Protein AF-A0A2R6BPE7-F1 (afdb_monomer_lite)

Radius of gyration: 32.0 Å; chains: 1; bounding box: 82×46×93 Å

Structure (mmCIF, N/CA/C/O backbone):
data_AF-A0A2R6BPE7-F1
#
_entry.id   AF-A0A2R6BPE7-F1
#
loop_
_atom_site.group_PDB
_atom_site.id
_atom_site.type_symbol
_atom_site.label_atom_id
_atom_site.label_alt_id
_atom_site.label_comp_id
_atom_site.label_asym_id
_atom_site.label_entity_id
_atom_site.label_seq_id
_atom_site.pdbx_PDB_ins_code
_atom_site.Cartn_x
_atom_site.Cartn_y
_atom_site.Cartn_z
_atom_site.occupancy
_atom_site.B_iso_or_equiv
_atom_site.auth_seq_id
_atom_site.auth_comp_id
_atom_site.auth_asym_id
_atom_site.auth_atom_id
_atom_site.pdbx_PDB_model_num
ATOM 1 N N . MET A 1 1 ? -7.832 2.553 -13.743 1.00 61.56 1 MET A N 1
ATOM 2 C CA . MET A 1 1 ? -8.969 3.077 -12.939 1.00 61.56 1 MET A CA 1
ATOM 3 C C . MET A 1 1 ? -10.249 2.248 -13.080 1.00 61.56 1 MET A C 1
ATOM 5 O O . MET A 1 1 ? -10.685 1.690 -12.086 1.00 61.56 1 MET A O 1
ATOM 9 N N . VAL A 1 2 ? -10.836 2.116 -14.278 1.00 68.69 2 VAL A N 1
ATOM 10 C CA . VAL A 1 2 ? -12.121 1.403 -14.487 1.00 68.69 2 VAL A CA 1
ATOM 11 C C . VAL A 1 2 ? -12.059 -0.072 -14.064 1.00 68.69 2 VAL A C 1
ATOM 13 O O . VAL A 1 2 ? -12.948 -0.562 -13.373 1.00 68.69 2 VAL A O 1
ATOM 16 N N . PHE A 1 3 ? -10.965 -0.755 -14.403 1.00 64.94 3 PHE A N 1
ATOM 17 C CA . PHE A 1 3 ? -10.796 -2.178 -14.112 1.00 64.94 3 PHE A CA 1
ATOM 18 C C . PHE A 1 3 ? -10.624 -2.515 -12.631 1.00 64.94 3 PHE A C 1
ATOM 20 O O . PHE A 1 3 ? -10.993 -3.614 -12.251 1.00 64.94 3 PHE A O 1
ATOM 27 N N . GLY A 1 4 ? -10.170 -1.584 -11.782 1.00 59.66 4 GLY A N 1
ATOM 28 C CA . GLY A 1 4 ? -10.132 -1.808 -10.329 1.00 59.66 4 GLY A CA 1
ATOM 29 C C . GLY A 1 4 ? -11.537 -2.035 -9.763 1.00 59.66 4 GLY A C 1
ATOM 30 O O . GLY A 1 4 ? -11.799 -3.060 -9.146 1.00 59.66 4 GLY A O 1
ATOM 31 N N . ASN A 1 5 ? -12.478 -1.150 -10.108 1.00 62.88 5 ASN A N 1
ATOM 32 C CA . ASN A 1 5 ? -13.882 -1.280 -9.700 1.00 62.88 5 ASN A CA 1
ATOM 33 C C . ASN A 1 5 ? -14.587 -2.485 -10.345 1.00 62.88 5 ASN A C 1
ATOM 35 O O . ASN A 1 5 ? -15.503 -3.054 -9.757 1.00 62.88 5 ASN A O 1
ATOM 39 N N . ILE A 1 6 ? -14.210 -2.847 -11.576 1.00 66.19 6 ILE A N 1
ATOM 40 C CA . ILE A 1 6 ? -14.776 -4.015 -12.265 1.00 66.19 6 ILE A CA 1
ATOM 41 C C . ILE A 1 6 ? -14.244 -5.319 -11.655 1.00 66.19 6 ILE A C 1
ATOM 43 O O . ILE A 1 6 ? -15.022 -6.261 -11.508 1.00 66.19 6 ILE A O 1
ATOM 47 N N . ALA A 1 7 ? -12.968 -5.369 -11.256 1.00 61.06 7 ALA A N 1
ATOM 48 C CA . ALA A 1 7 ? -12.354 -6.526 -10.602 1.00 61.06 7 ALA A CA 1
ATOM 49 C C . ALA A 1 7 ? -13.106 -6.907 -9.326 1.00 61.06 7 ALA A C 1
ATOM 51 O O . ALA A 1 7 ? -13.371 -8.083 -9.086 1.00 61.06 7 ALA A O 1
ATOM 52 N N . ASP A 1 8 ? -13.504 -5.897 -8.552 1.00 58.66 8 ASP A N 1
ATOM 53 C CA . ASP A 1 8 ? -14.232 -6.094 -7.302 1.00 58.66 8 ASP A CA 1
ATOM 54 C C . ASP A 1 8 ? -15.684 -6.576 -7.531 1.00 58.66 8 ASP A C 1
ATOM 56 O O . ASP A 1 8 ? -16.258 -7.202 -6.646 1.00 58.66 8 ASP A O 1
ATOM 60 N N . LYS A 1 9 ? -16.275 -6.360 -8.721 1.00 63.47 9 LYS A N 1
ATOM 61 C CA . LYS A 1 9 ? -17.644 -6.813 -9.062 1.00 63.47 9 LYS A CA 1
ATOM 62 C C . LYS A 1 9 ? -17.701 -8.156 -9.795 1.00 63.47 9 LYS A C 1
ATOM 64 O O . LYS A 1 9 ? -18.587 -8.963 -9.529 1.00 63.47 9 LYS A O 1
ATOM 69 N N . LEU A 1 10 ? -16.806 -8.383 -10.759 1.00 66.62 10 LEU A N 1
ATOM 70 C CA . LEU A 1 10 ? -16.794 -9.601 -11.582 1.00 66.62 10 LEU A CA 1
ATOM 71 C C . LEU A 1 10 ? -16.072 -10.769 -10.897 1.00 66.62 10 LEU A C 1
ATOM 73 O O . LEU A 1 10 ? -16.385 -11.927 -11.182 1.00 66.62 10 LEU A O 1
ATOM 77 N N . GLY A 1 11 ? -15.157 -10.474 -9.972 1.00 67.75 11 GLY A N 1
ATOM 78 C CA . GLY A 1 11 ? -14.177 -11.424 -9.454 1.00 67.75 11 GLY A CA 1
ATOM 79 C C . GLY A 1 11 ? -12.809 -11.157 -10.068 1.00 67.75 11 GLY A C 1
ATOM 80 O O . GLY A 1 11 ? -12.682 -10.896 -11.270 1.00 67.75 11 GLY A O 1
ATOM 81 N N . ARG A 1 12 ? -11.774 -11.192 -9.229 1.00 70.38 12 ARG A N 1
ATOM 82 C CA . ARG A 1 12 ? -10.406 -10.845 -9.609 1.00 70.38 12 ARG A CA 1
ATOM 83 C C . ARG A 1 12 ? -9.797 -11.902 -10.509 1.00 70.38 12 ARG A C 1
ATOM 85 O O . ARG A 1 12 ? -9.236 -11.520 -11.524 1.00 70.38 12 ARG A O 1
ATOM 92 N N . LYS A 1 13 ? -9.966 -13.197 -10.220 1.00 79.75 13 LYS A N 1
ATOM 93 C CA . LYS A 1 13 ? -9.530 -14.285 -11.114 1.00 79.75 13 LYS A CA 1
ATOM 94 C C . LYS A 1 13 ? -10.213 -14.162 -12.471 1.00 79.75 13 LYS A C 1
ATOM 96 O O . LYS A 1 13 ? -9.554 -14.277 -13.499 1.00 79.75 13 LYS A O 1
ATOM 101 N N . THR A 1 14 ? -11.522 -13.914 -12.479 1.00 78.69 14 THR A N 1
ATOM 102 C CA . THR A 1 14 ? -12.276 -13.767 -13.732 1.00 78.69 14 THR A CA 1
ATOM 103 C C . THR A 1 14 ? -11.718 -12.622 -14.572 1.00 78.69 14 THR A C 1
ATOM 105 O O . THR A 1 14 ? -11.431 -12.808 -15.753 1.00 78.69 14 THR A O 1
ATOM 108 N N . LEU A 1 15 ? -11.488 -11.456 -13.964 1.00 80.88 15 LEU A N 1
ATOM 109 C CA . LEU A 1 15 ? -10.885 -10.333 -14.673 1.00 80.88 15 LEU A CA 1
ATOM 110 C C . LEU A 1 15 ? -9.445 -10.630 -15.128 1.00 80.88 15 LEU A C 1
ATOM 112 O O . LEU A 1 15 ? -9.099 -10.277 -16.248 1.00 80.88 15 LEU A O 1
ATOM 116 N N . PHE A 1 16 ? -8.667 -11.334 -14.305 1.00 80.31 16 PHE A N 1
ATOM 117 C CA . PHE A 1 16 ? -7.285 -11.754 -14.573 1.00 80.31 16 PHE A CA 1
ATOM 118 C C . PHE A 1 16 ? -7.151 -12.826 -15.668 1.00 80.31 16 PHE A C 1
ATOM 120 O O . PHE A 1 16 ? -6.057 -13.127 -16.142 1.00 80.31 16 PHE A O 1
ATOM 127 N N . ILE A 1 17 ? -8.252 -13.478 -16.042 1.00 85.94 17 ILE A N 1
ATOM 128 C CA . ILE A 1 17 ? -8.325 -14.364 -17.210 1.00 85.94 17 ILE A CA 1
ATOM 129 C C . ILE A 1 17 ? -8.762 -13.552 -18.429 1.00 85.94 17 ILE A C 1
ATOM 131 O O . ILE A 1 17 ? -8.185 -13.689 -19.508 1.00 85.94 17 ILE A O 1
ATOM 135 N N . LEU A 1 18 ? -9.783 -12.706 -18.264 1.00 86.62 18 LEU A N 1
ATOM 136 C CA . LEU A 1 18 ? -10.346 -11.909 -19.351 1.00 86.62 18 LEU A CA 1
ATOM 137 C C . LEU A 1 18 ? -9.347 -10.893 -19.911 1.00 86.62 18 LEU A C 1
ATOM 139 O O . LEU A 1 18 ? -9.290 -10.740 -21.128 1.00 86.62 18 LEU A O 1
ATOM 143 N N . ASP A 1 19 ? -8.554 -10.230 -19.068 1.00 87.94 19 ASP A N 1
ATOM 144 C CA . ASP A 1 19 ? -7.530 -9.276 -19.509 1.00 87.94 19 ASP A CA 1
ATOM 145 C C . ASP A 1 19 ? -6.452 -9.938 -20.384 1.00 87.94 19 ASP A C 1
ATOM 147 O O . ASP A 1 19 ? -6.052 -9.383 -21.409 1.00 87.94 19 ASP A O 1
ATOM 151 N N . LEU A 1 20 ? -6.047 -11.162 -20.050 1.00 88.38 20 LEU A N 1
ATOM 152 C CA . LEU A 1 20 ? -5.031 -11.916 -20.767 1.00 88.38 20 LEU A CA 1
ATOM 153 C C . LEU A 1 20 ? -5.579 -12.522 -22.062 1.00 88.38 20 LEU A C 1
ATOM 155 O O . LEU A 1 20 ? -4.890 -12.524 -23.080 1.00 88.38 20 LEU A O 1
ATOM 159 N N . VAL A 1 21 ? -6.836 -12.977 -22.067 1.00 91.00 21 VAL A N 1
ATOM 160 C CA . VAL A 1 21 ? -7.532 -13.357 -23.308 1.00 91.00 21 VAL A CA 1
ATOM 161 C C . VAL A 1 21 ? -7.644 -12.148 -24.236 1.00 91.00 21 VAL A C 1
ATOM 163 O O . VAL A 1 21 ? -7.338 -12.251 -25.424 1.00 91.00 21 VAL A O 1
ATOM 166 N N . PHE A 1 22 ? -8.018 -10.989 -23.695 1.00 91.62 22 PHE A N 1
ATOM 167 C CA . PHE A 1 22 ? -8.085 -9.733 -24.435 1.00 91.62 22 PHE A CA 1
ATOM 168 C C . PHE A 1 22 ? -6.713 -9.365 -25.021 1.00 91.62 22 PHE A C 1
ATOM 170 O O . PHE A 1 22 ? -6.612 -9.062 -26.210 1.00 91.62 22 PHE A O 1
ATOM 177 N N . PHE A 1 23 ? -5.640 -9.492 -24.235 1.00 90.75 23 PHE A N 1
ATOM 178 C CA . PHE A 1 23 ? -4.265 -9.324 -24.707 1.00 90.75 23 PHE A CA 1
ATOM 179 C C . PHE A 1 23 ? -3.936 -10.259 -25.880 1.00 90.75 23 PHE A C 1
ATOM 181 O O . PHE A 1 23 ? -3.464 -9.786 -26.912 1.00 90.75 23 PHE A O 1
ATOM 188 N N . VAL A 1 24 ? -4.220 -11.562 -25.766 1.00 92.56 24 VAL A N 1
ATOM 189 C CA . VAL A 1 24 ? -3.936 -12.553 -26.821 1.00 92.56 24 VAL A CA 1
ATOM 190 C C . VAL A 1 24 ? -4.670 -12.217 -28.121 1.00 92.56 24 VAL A C 1
ATOM 192 O O . VAL A 1 24 ? -4.062 -12.235 -29.193 1.00 92.56 24 VAL A O 1
ATOM 195 N N . VAL A 1 25 ? -5.956 -11.865 -28.034 1.00 94.81 25 VAL A N 1
ATOM 196 C CA . VAL A 1 25 ? -6.778 -11.518 -29.203 1.00 94.81 25 VAL A CA 1
ATOM 197 C C . VAL A 1 25 ? -6.220 -10.291 -29.923 1.00 94.81 25 VAL A C 1
ATOM 199 O O . VAL A 1 25 ? -6.024 -10.331 -31.139 1.00 94.81 25 VAL A O 1
ATOM 202 N N . PHE A 1 26 ? -5.912 -9.212 -29.199 1.00 95.38 26 PHE A N 1
ATOM 203 C CA . PHE A 1 26 ? -5.415 -7.986 -29.830 1.00 95.38 26 PHE A CA 1
ATOM 204 C C . PHE A 1 26 ? -3.935 -8.050 -30.219 1.00 95.38 26 PHE A C 1
ATOM 206 O O . PHE A 1 26 ? -3.526 -7.348 -31.148 1.00 95.38 26 PHE A O 1
ATOM 213 N N . ALA A 1 27 ? -3.140 -8.927 -29.599 1.00 92.69 27 ALA A N 1
ATOM 214 C CA . ALA A 1 27 ? -1.785 -9.238 -30.053 1.00 92.69 27 ALA A CA 1
ATOM 215 C C . ALA A 1 27 ? -1.826 -9.963 -31.404 1.00 92.69 27 ALA A C 1
ATOM 217 O O . ALA A 1 27 ? -1.124 -9.566 -32.337 1.00 92.69 27 ALA A O 1
ATOM 218 N N . ALA A 1 28 ? -2.720 -10.951 -31.546 1.00 94.62 28 ALA A N 1
ATOM 219 C CA . ALA A 1 28 ? -2.964 -11.624 -32.818 1.00 94.62 28 ALA A CA 1
ATOM 220 C C . ALA A 1 28 ? -3.475 -10.635 -33.874 1.00 94.62 28 ALA A C 1
ATOM 222 O O . ALA A 1 28 ? -2.890 -10.535 -34.949 1.00 94.62 28 ALA A O 1
ATOM 223 N N . ALA A 1 29 ? -4.498 -9.837 -33.553 1.00 95.19 29 ALA A N 1
ATOM 224 C CA . ALA A 1 29 ? -5.037 -8.834 -34.472 1.00 95.19 29 ALA A CA 1
ATOM 225 C C . ALA A 1 29 ? -3.960 -7.832 -34.932 1.00 95.19 29 ALA A C 1
ATOM 227 O O . ALA A 1 29 ? -3.861 -7.532 -36.121 1.00 95.19 29 ALA A O 1
ATOM 228 N N . SER A 1 30 ? -3.085 -7.388 -34.021 1.00 94.69 30 SER A N 1
ATOM 229 C CA . SER A 1 30 ? -1.952 -6.509 -34.348 1.00 94.69 30 SER A CA 1
ATOM 230 C C . SER A 1 30 ? -0.994 -7.136 -35.364 1.00 94.69 30 SER A C 1
ATOM 232 O O . SER A 1 30 ? -0.490 -6.434 -36.238 1.00 94.69 30 SER A O 1
ATOM 234 N N . ALA A 1 31 ? -0.754 -8.448 -35.282 1.00 93.81 31 ALA A N 1
ATOM 235 C CA . ALA A 1 31 ? 0.090 -9.161 -36.237 1.00 93.81 31 ALA A CA 1
ATOM 236 C C . ALA A 1 31 ? -0.548 -9.268 -37.634 1.00 93.81 31 ALA A C 1
ATOM 238 O O . ALA A 1 31 ? 0.183 -9.378 -38.616 1.00 93.81 31 ALA A O 1
ATOM 239 N N . PHE A 1 32 ? -1.879 -9.192 -37.753 1.00 94.50 32 PHE A N 1
ATOM 240 C CA . PHE A 1 32 ? -2.613 -9.272 -39.027 1.00 94.50 32 PHE A CA 1
ATOM 241 C C . PHE A 1 32 ? -3.067 -7.918 -39.595 1.00 94.50 32 PHE A C 1
ATOM 243 O O . PHE A 1 32 ? -3.618 -7.885 -40.696 1.00 94.50 32 PHE A O 1
ATOM 250 N N . ALA A 1 33 ? -2.771 -6.807 -38.911 1.00 95.69 33 ALA A N 1
ATOM 251 C CA . ALA A 1 33 ? -3.124 -5.458 -39.356 1.00 95.69 33 ALA A CA 1
ATOM 252 C C . ALA A 1 33 ? -2.636 -5.169 -40.789 1.00 95.69 33 ALA A C 1
ATOM 254 O O . ALA A 1 33 ? -1.487 -5.466 -41.136 1.00 95.69 33 ALA A O 1
ATOM 255 N N . GLN A 1 34 ? -3.505 -4.603 -41.625 1.00 94.06 34 GLN A N 1
ATOM 256 C CA . GLN A 1 34 ? -3.223 -4.310 -43.037 1.00 94.06 34 GLN A CA 1
ATOM 257 C C . GLN A 1 34 ? -2.776 -2.864 -43.258 1.00 94.06 34 GLN A C 1
ATOM 259 O O . GLN A 1 34 ? -2.108 -2.558 -44.242 1.00 94.06 34 GLN A O 1
ATOM 264 N N . ASN A 1 35 ? -3.118 -1.971 -42.333 1.00 94.56 35 ASN A N 1
ATOM 265 C CA . ASN A 1 35 ? -2.767 -0.560 -42.393 1.00 94.56 35 ASN A CA 1
ATOM 266 C C . ASN A 1 35 ? -2.397 -0.019 -41.004 1.00 94.56 35 ASN A C 1
ATOM 268 O O . ASN A 1 35 ? -2.600 -0.662 -39.972 1.00 94.56 35 ASN A O 1
ATOM 272 N N . PHE A 1 36 ? -1.825 1.185 -40.991 1.00 93.81 36 PHE A N 1
ATOM 273 C CA . PHE A 1 36 ? -1.390 1.848 -39.764 1.00 93.81 36 PHE A CA 1
ATOM 274 C C . PHE A 1 36 ? -2.542 2.095 -38.782 1.00 93.81 36 PHE A C 1
ATOM 276 O O . PHE A 1 36 ? -2.353 1.930 -37.580 1.00 93.81 36 PHE A O 1
ATOM 283 N N . LEU A 1 37 ? -3.730 2.464 -39.274 1.00 95.69 37 LEU A N 1
ATOM 284 C CA . LEU A 1 37 ? -4.869 2.788 -38.415 1.00 95.69 37 LEU A CA 1
ATOM 285 C C . LEU A 1 37 ? -5.384 1.549 -37.671 1.00 95.69 37 LEU A C 1
ATOM 287 O O . LEU A 1 37 ? -5.608 1.615 -36.466 1.00 95.69 37 LEU A O 1
ATOM 291 N N . GLU A 1 38 ? -5.506 0.412 -38.357 1.00 95.88 38 GLU A N 1
ATOM 292 C CA . GLU A 1 38 ? -5.819 -0.877 -37.732 1.00 95.88 38 GLU A CA 1
ATOM 293 C C . GLU A 1 38 ? -4.785 -1.246 -36.671 1.00 95.88 38 GLU A C 1
ATOM 295 O O . GLU A 1 38 ? -5.150 -1.572 -35.543 1.00 95.88 38 GLU A O 1
ATOM 300 N N . LEU A 1 39 ? -3.492 -1.138 -37.002 1.00 95.06 39 LEU A N 1
ATOM 301 C CA . LEU A 1 39 ? -2.423 -1.424 -36.049 1.00 95.06 39 LEU A CA 1
ATOM 302 C C . LEU A 1 39 ? -2.521 -0.510 -34.821 1.00 95.06 39 LEU A C 1
ATOM 304 O O . LEU A 1 39 ? -2.397 -0.986 -33.695 1.00 95.06 39 LEU A O 1
ATOM 308 N N . LEU A 1 40 ? -2.783 0.782 -35.019 1.00 95.50 40 LEU A N 1
ATOM 309 C CA . LEU A 1 40 ? -2.952 1.751 -33.941 1.00 95.50 40 LEU A CA 1
ATOM 310 C C . LEU A 1 40 ? -4.136 1.387 -33.037 1.00 95.50 40 LEU A C 1
ATOM 312 O O . LEU A 1 40 ? -3.982 1.367 -31.817 1.00 95.50 40 LEU A O 1
ATOM 316 N N . ILE A 1 41 ? -5.292 1.058 -33.621 1.00 96.56 41 ILE A N 1
ATOM 317 C CA . ILE A 1 41 ? -6.490 0.651 -32.876 1.00 96.56 41 ILE A CA 1
ATOM 318 C C . ILE A 1 41 ? -6.213 -0.629 -32.082 1.00 96.56 41 ILE A C 1
ATOM 320 O O . ILE A 1 41 ? -6.490 -0.679 -30.885 1.00 96.56 41 ILE A O 1
ATOM 324 N N . PHE A 1 42 ? -5.619 -1.652 -32.702 1.00 96.19 42 PHE A N 1
ATOM 325 C CA . PHE A 1 42 ? -5.318 -2.907 -32.012 1.00 96.19 42 PHE A CA 1
ATOM 326 C C . PHE A 1 42 ? -4.281 -2.729 -30.903 1.00 96.19 42 PHE A C 1
ATOM 328 O O . PHE A 1 42 ? -4.436 -3.323 -29.838 1.00 96.19 42 PHE A O 1
ATOM 335 N N . ARG A 1 43 ? -3.270 -1.871 -31.088 1.00 93.69 43 ARG A N 1
ATOM 336 C CA . ARG A 1 43 ? -2.297 -1.537 -30.034 1.00 93.69 43 ARG A CA 1
ATOM 337 C C . ARG A 1 43 ? -2.915 -0.735 -28.900 1.00 93.69 43 ARG A C 1
ATOM 339 O O . ARG A 1 43 ? -2.572 -0.979 -27.746 1.00 93.69 43 ARG A O 1
ATOM 346 N N . PHE A 1 44 ? -3.830 0.180 -29.209 1.00 93.44 44 PHE A N 1
ATOM 347 C CA . PHE A 1 44 ? -4.586 0.910 -28.199 1.00 93.44 44 PHE A CA 1
ATOM 348 C C . PHE A 1 44 ? -5.419 -0.052 -27.347 1.00 93.44 44 PHE A C 1
ATOM 350 O O . PHE A 1 44 ? -5.314 -0.030 -26.123 1.00 93.44 44 PHE A O 1
ATOM 357 N N . LEU A 1 45 ? -6.169 -0.955 -27.987 1.00 93.75 45 LEU A N 1
ATOM 358 C CA . LEU A 1 45 ? -6.953 -1.979 -27.297 1.00 93.75 45 LEU A CA 1
ATOM 359 C C . LEU A 1 45 ? -6.044 -2.910 -26.481 1.00 93.75 45 LEU A C 1
ATOM 361 O O . LEU A 1 45 ? -6.253 -3.063 -25.285 1.00 93.75 45 LEU A O 1
ATOM 365 N N . LEU A 1 46 ? -4.962 -3.436 -27.053 1.00 91.81 46 LEU A N 1
ATOM 366 C CA . LEU A 1 46 ? -3.981 -4.237 -26.312 1.00 91.81 46 LEU A CA 1
ATOM 367 C C . LEU A 1 46 ? -3.440 -3.497 -25.072 1.00 91.81 46 LEU A C 1
ATOM 369 O O . LEU A 1 46 ? -3.313 -4.095 -24.003 1.00 91.81 46 LEU A O 1
ATOM 373 N N . GLY A 1 47 ? -3.184 -2.190 -25.185 1.00 89.75 47 GLY A N 1
ATOM 374 C CA . GLY A 1 47 ? -2.761 -1.336 -24.073 1.00 89.75 47 GLY A CA 1
ATOM 375 C C . GLY A 1 47 ? -3.784 -1.248 -22.935 1.00 89.75 47 GLY A C 1
ATOM 376 O O . GLY A 1 47 ? -3.388 -1.209 -21.770 1.00 89.75 47 GLY A O 1
ATOM 377 N N . ILE A 1 48 ? -5.086 -1.289 -23.242 1.00 88.75 48 ILE A N 1
ATOM 378 C CA . ILE A 1 48 ? -6.153 -1.380 -22.231 1.00 88.75 48 ILE A CA 1
ATOM 379 C C . ILE A 1 48 ? -6.021 -2.684 -21.431 1.00 88.75 48 ILE A C 1
ATOM 381 O O . ILE A 1 48 ? -6.129 -2.651 -20.206 1.00 88.75 48 ILE A O 1
ATOM 385 N N . GLY A 1 49 ? -5.739 -3.805 -22.106 1.00 86.06 49 GLY A N 1
ATOM 386 C CA . GLY A 1 49 ? -5.516 -5.104 -21.463 1.00 86.06 49 GLY A CA 1
ATOM 387 C C . GLY A 1 49 ? -4.314 -5.085 -20.517 1.00 86.06 49 GLY A C 1
ATOM 388 O O . GLY A 1 49 ? -4.449 -5.415 -19.342 1.00 86.06 49 GLY A O 1
ATOM 389 N N . ILE A 1 50 ? -3.164 -4.589 -20.990 1.00 86.06 50 ILE A N 1
ATOM 390 C CA . ILE A 1 50 ? -1.964 -4.431 -20.149 1.00 86.06 50 ILE A CA 1
ATOM 391 C C . ILE A 1 50 ? -2.261 -3.528 -18.942 1.00 86.06 50 ILE A C 1
ATOM 393 O O . ILE A 1 50 ? -1.885 -3.851 -17.820 1.00 86.06 50 ILE A O 1
ATOM 397 N N . GLY A 1 51 ? -2.956 -2.405 -19.145 1.00 83.88 51 GLY A N 1
ATOM 398 C CA . GLY A 1 51 ? -3.295 -1.469 -18.071 1.00 83.88 51 GLY A CA 1
ATOM 399 C C . GLY A 1 51 ? -4.228 -2.045 -16.998 1.00 83.88 51 GLY A C 1
ATOM 400 O O . GLY A 1 51 ? -4.211 -1.563 -15.863 1.00 83.88 51 GLY A O 1
ATOM 401 N N . ALA A 1 52 ? -5.029 -3.061 -17.333 1.00 82.81 52 ALA A N 1
ATOM 402 C CA . ALA A 1 52 ? -5.873 -3.781 -16.381 1.00 82.81 52 ALA A CA 1
ATOM 403 C C . ALA A 1 52 ? -5.069 -4.761 -15.509 1.00 82.81 52 ALA A C 1
ATOM 405 O O . ALA A 1 52 ? -5.357 -4.881 -14.319 1.00 82.81 52 ALA A O 1
ATOM 406 N N . ASP A 1 53 ? -4.027 -5.385 -16.066 1.00 83.50 53 ASP A N 1
ATOM 407 C CA . ASP A 1 53 ? -3.237 -6.423 -15.391 1.00 83.50 53 ASP A CA 1
ATOM 408 C C . ASP A 1 53 ? -2.386 -5.853 -14.235 1.00 83.50 53 ASP A C 1
ATOM 410 O O . ASP A 1 53 ? -2.220 -6.516 -13.212 1.00 83.50 53 ASP A O 1
ATOM 414 N N . TYR A 1 54 ? -1.928 -4.591 -14.312 1.00 80.69 54 TYR A N 1
ATOM 415 C CA . TYR A 1 54 ? -1.151 -3.927 -13.242 1.00 80.69 54 TYR A CA 1
ATOM 416 C C . TYR A 1 54 ? -1.841 -3.965 -11.860 1.00 80.69 54 TYR A C 1
ATOM 418 O O . TYR A 1 54 ? -1.285 -4.556 -10.931 1.00 80.69 54 TYR A O 1
ATOM 426 N N . PRO A 1 55 ? -3.036 -3.362 -11.666 1.00 76.31 55 PRO A N 1
ATOM 427 C CA . PRO A 1 55 ? -3.706 -3.367 -10.364 1.00 76.31 55 PRO A CA 1
ATOM 428 C C . PRO A 1 55 ? -4.193 -4.755 -9.937 1.00 76.31 55 PRO A C 1
ATOM 430 O O . PRO A 1 55 ? -4.283 -5.012 -8.735 1.00 76.31 55 PRO A O 1
ATOM 433 N N . VAL A 1 56 ? -4.509 -5.641 -10.887 1.00 78.31 56 VAL A N 1
ATOM 434 C CA . VAL A 1 56 ? -5.034 -6.982 -10.593 1.00 78.31 56 VAL A CA 1
ATOM 435 C C . VAL A 1 56 ? -3.914 -7.913 -10.128 1.00 78.31 56 VAL A C 1
ATOM 437 O O . VAL A 1 56 ? -4.020 -8.470 -9.036 1.00 78.31 56 VAL A O 1
ATOM 440 N N . SER A 1 57 ? -2.819 -8.024 -10.888 1.00 79.88 57 SER A N 1
ATOM 441 C CA . SER A 1 57 ? -1.658 -8.862 -10.542 1.00 79.88 57 SER A CA 1
ATOM 442 C C . SER A 1 57 ? -1.034 -8.456 -9.209 1.00 79.88 57 SER A C 1
ATOM 444 O O . SER A 1 57 ? -0.839 -9.296 -8.334 1.00 79.88 57 SER A O 1
ATOM 446 N N . SER A 1 58 ? -0.769 -7.161 -9.026 1.00 75.50 58 SER A N 1
ATOM 447 C CA . SER A 1 58 ? -0.136 -6.620 -7.822 1.00 75.50 58 SER A CA 1
ATOM 448 C C . SER A 1 58 ? -0.976 -6.860 -6.567 1.00 75.50 58 SER A C 1
ATOM 450 O O . SER A 1 58 ? -0.451 -7.279 -5.535 1.00 75.50 58 SER A O 1
ATOM 452 N N . SER A 1 59 ? -2.294 -6.650 -6.656 1.00 71.56 59 SER A N 1
ATOM 453 C CA . SER A 1 59 ? -3.206 -6.892 -5.536 1.00 71.56 59 SER A CA 1
ATOM 454 C C . SER A 1 59 ? -3.340 -8.379 -5.229 1.00 71.56 59 SER A C 1
ATOM 456 O O . SER A 1 59 ? -3.360 -8.734 -4.053 1.00 71.56 59 SER A O 1
ATOM 458 N N . TYR A 1 60 ? -3.390 -9.231 -6.261 1.00 76.06 60 TYR A N 1
ATOM 459 C CA . TYR A 1 60 ? -3.450 -10.682 -6.103 1.00 76.06 60 TYR A CA 1
ATOM 460 C C . TYR A 1 60 ? -2.182 -11.198 -5.414 1.00 76.06 60 TYR A C 1
ATOM 462 O O . TYR A 1 60 ? -2.265 -11.793 -4.349 1.00 76.06 60 TYR A O 1
ATOM 470 N N . VAL A 1 61 ? -0.991 -10.892 -5.936 1.00 76.31 61 VAL A N 1
ATOM 471 C CA . VAL A 1 61 ? 0.281 -11.335 -5.334 1.00 76.31 61 VAL A CA 1
ATOM 472 C C . VAL A 1 61 ? 0.398 -10.882 -3.880 1.00 76.31 61 VAL A C 1
ATOM 474 O O . VAL A 1 61 ? 0.794 -11.666 -3.023 1.00 76.31 61 VAL A O 1
ATOM 477 N N . ALA A 1 62 ? 0.009 -9.645 -3.578 1.00 69.88 62 ALA A N 1
ATOM 478 C CA . ALA A 1 62 ? 0.071 -9.109 -2.224 1.00 69.88 62 ALA A CA 1
ATOM 479 C C . ALA A 1 62 ? -0.882 -9.785 -1.232 1.00 69.88 62 ALA A C 1
ATOM 481 O O . ALA A 1 62 ? -0.590 -9.795 -0.040 1.00 69.88 62 ALA A O 1
ATOM 482 N N . GLU A 1 63 ? -2.016 -10.305 -1.700 1.00 66.25 63 GLU A N 1
ATOM 483 C CA . GLU A 1 63 ? -2.979 -11.028 -0.865 1.00 66.25 63 GLU A CA 1
ATOM 484 C C . GLU A 1 63 ? -2.452 -12.401 -0.439 1.00 66.25 63 GLU A C 1
ATOM 486 O O . GLU A 1 63 ? -2.686 -12.801 0.695 1.00 66.25 63 GLU A O 1
ATOM 491 N N . PHE A 1 64 ? -1.679 -13.070 -1.296 1.00 66.19 64 PHE A N 1
ATOM 492 C CA . PHE A 1 64 ? -1.080 -14.382 -1.016 1.00 66.19 64 PHE A CA 1
ATOM 493 C C . PHE A 1 64 ? 0.380 -14.301 -0.528 1.00 66.19 64 PHE A C 1
ATOM 495 O O . PHE A 1 64 ? 1.069 -15.316 -0.467 1.00 66.19 64 PHE A O 1
ATOM 502 N N . SER A 1 65 ? 0.888 -13.102 -0.218 1.00 63.38 65 SER A N 1
ATOM 503 C CA . SER A 1 65 ? 2.276 -12.904 0.217 1.00 63.38 65 SER A CA 1
ATOM 504 C C . SER A 1 65 ? 2.388 -12.696 1.725 1.00 63.38 65 SER A C 1
ATOM 506 O O . SER A 1 65 ? 1.799 -11.761 2.275 1.00 63.38 65 SER A O 1
ATOM 508 N N . ASP A 1 66 ? 3.263 -13.473 2.367 1.00 59.44 66 ASP A N 1
ATOM 509 C CA . ASP A 1 66 ? 3.638 -13.275 3.768 1.00 59.44 66 ASP A CA 1
ATOM 510 C C . ASP A 1 66 ? 4.165 -11.862 4.022 1.00 59.44 66 ASP A C 1
ATOM 512 O O . ASP A 1 66 ? 5.020 -11.349 3.295 1.00 59.44 66 ASP A O 1
ATOM 516 N N . VAL A 1 67 ? 3.725 -11.251 5.125 1.00 56.06 67 VAL A N 1
ATOM 517 C CA . VAL A 1 67 ? 4.091 -9.877 5.516 1.00 56.06 67 VAL A CA 1
ATOM 518 C C . VAL A 1 67 ? 5.609 -9.660 5.558 1.00 56.06 67 VAL A C 1
ATOM 520 O O . VAL A 1 67 ? 6.086 -8.606 5.145 1.00 56.06 67 VAL A O 1
ATOM 523 N N . ARG A 1 68 ? 6.375 -10.674 5.988 1.00 55.81 68 ARG A N 1
ATOM 524 C CA . ARG A 1 68 ? 7.839 -10.600 6.160 1.00 55.81 68 ARG A CA 1
ATOM 525 C C . ARG A 1 68 ? 8.615 -10.507 4.846 1.00 55.81 68 ARG A C 1
ATOM 527 O O . ARG A 1 68 ? 9.643 -9.841 4.811 1.00 55.81 68 ARG A O 1
ATOM 534 N N . ASN A 1 69 ? 8.117 -11.149 3.789 1.00 66.69 69 ASN A N 1
ATOM 535 C CA . ASN A 1 69 ? 8.788 -11.228 2.486 1.00 66.69 69 ASN A CA 1
ATOM 536 C C . ASN A 1 69 ? 7.998 -10.513 1.381 1.00 66.69 69 ASN A C 1
ATOM 538 O O . ASN A 1 69 ? 8.335 -10.630 0.203 1.00 66.69 69 ASN A O 1
ATOM 542 N N . ARG A 1 70 ? 6.943 -9.775 1.751 1.00 72.31 70 ARG A N 1
ATOM 543 C CA . ARG A 1 70 ? 5.986 -9.171 0.823 1.00 72.31 70 ARG A CA 1
ATOM 544 C C . ARG A 1 70 ? 6.672 -8.297 -0.222 1.00 72.31 70 ARG A C 1
ATOM 546 O O . ARG A 1 70 ? 6.444 -8.483 -1.412 1.00 72.31 70 ARG A O 1
ATOM 553 N N . GLY A 1 71 ? 7.562 -7.404 0.214 1.00 75.38 71 GLY A N 1
ATOM 554 C CA . GLY A 1 71 ? 8.317 -6.522 -0.679 1.00 75.38 71 GLY A CA 1
ATOM 555 C C . GLY A 1 71 ? 9.163 -7.292 -1.680 1.00 75.38 71 GLY A C 1
ATOM 556 O O . GLY A 1 71 ? 9.121 -6.995 -2.873 1.00 75.38 71 GLY A O 1
ATOM 557 N N . ARG A 1 72 ? 9.883 -8.320 -1.222 1.00 82.75 72 ARG A N 1
ATOM 558 C CA . ARG A 1 72 ? 10.682 -9.191 -2.087 1.00 82.75 72 ARG A CA 1
ATOM 559 C C . ARG A 1 72 ? 9.835 -9.994 -3.071 1.00 82.75 72 ARG A C 1
ATOM 561 O O . ARG A 1 72 ? 10.218 -10.064 -4.234 1.00 82.75 72 ARG A O 1
ATOM 568 N N . VAL A 1 73 ? 8.707 -10.574 -2.661 1.00 83.81 73 VAL A N 1
ATOM 569 C CA . VAL A 1 73 ? 7.831 -11.370 -3.549 1.00 83.81 73 VAL A CA 1
ATOM 570 C C . VAL A 1 73 ? 7.179 -10.489 -4.618 1.00 83.81 73 VAL A C 1
ATOM 572 O O . VAL A 1 73 ? 7.227 -10.809 -5.809 1.00 83.81 73 VAL A O 1
ATOM 575 N N . ILE A 1 74 ? 6.648 -9.336 -4.209 1.00 85.44 74 ILE A N 1
ATOM 576 C CA . ILE 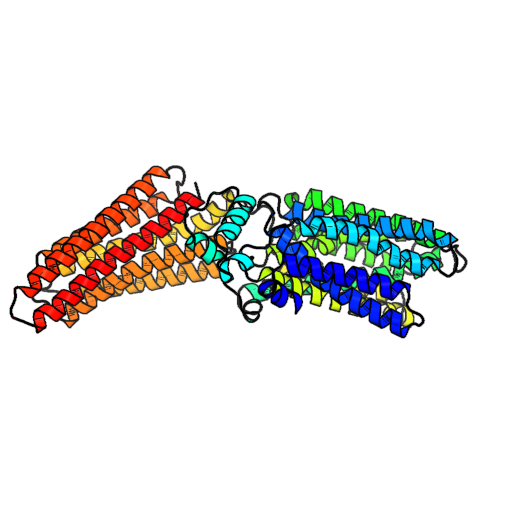A 1 74 ? 6.095 -8.318 -5.109 1.00 85.44 74 ILE A CA 1
ATOM 577 C C . ILE A 1 74 ? 7.190 -7.861 -6.087 1.00 85.44 74 ILE A C 1
ATOM 579 O O . ILE A 1 74 ? 7.044 -8.018 -7.297 1.00 85.44 74 ILE A O 1
ATOM 583 N N . SER A 1 75 ? 8.340 -7.406 -5.588 1.00 86.12 75 SER A N 1
ATOM 584 C CA . SER A 1 75 ? 9.444 -6.945 -6.446 1.00 86.12 75 SER A CA 1
ATOM 585 C C . SER A 1 75 ? 9.959 -8.033 -7.382 1.00 86.12 75 SER A C 1
ATOM 587 O O . SER A 1 75 ? 10.299 -7.735 -8.520 1.00 86.12 75 SER A O 1
ATOM 589 N N . SER A 1 76 ? 9.987 -9.295 -6.942 1.00 87.88 76 SER A N 1
ATOM 590 C CA . SER A 1 76 ? 10.399 -10.425 -7.788 1.00 87.88 76 SER A CA 1
ATOM 591 C C . SER A 1 76 ? 9.439 -10.612 -8.953 1.00 87.88 76 SER A C 1
ATOM 593 O O . SER A 1 76 ? 9.881 -10.835 -10.073 1.00 87.88 76 SER A O 1
ATOM 595 N N . THR A 1 77 ? 8.135 -10.470 -8.706 1.00 86.56 77 THR A N 1
ATOM 596 C CA . THR A 1 77 ? 7.113 -10.533 -9.760 1.00 86.56 77 THR A CA 1
ATOM 597 C C . THR A 1 77 ? 7.340 -9.433 -10.793 1.00 86.56 77 THR A C 1
ATOM 599 O O . THR A 1 77 ? 7.319 -9.701 -11.992 1.00 86.56 77 THR A O 1
ATOM 602 N N . PHE A 1 78 ? 7.631 -8.213 -10.340 1.00 88.38 78 PHE A N 1
ATOM 603 C CA . PHE A 1 78 ? 7.928 -7.095 -11.233 1.00 88.38 78 PHE A CA 1
ATOM 604 C C . PHE A 1 78 ? 9.260 -7.272 -11.983 1.00 88.38 78 PHE A C 1
ATOM 606 O O . PHE A 1 78 ? 9.345 -6.965 -13.169 1.00 88.38 78 PHE A O 1
ATOM 613 N N . ALA A 1 79 ? 10.279 -7.854 -11.343 1.00 90.19 79 ALA A N 1
ATOM 614 C CA . ALA A 1 79 ? 11.597 -8.101 -11.932 1.00 90.19 79 ALA A CA 1
ATOM 615 C C . ALA A 1 79 ? 11.567 -9.016 -13.171 1.00 90.19 79 ALA A C 1
ATOM 617 O O . ALA A 1 79 ? 12.439 -8.909 -14.039 1.00 90.19 79 ALA A O 1
ATOM 618 N N . PHE A 1 80 ? 10.544 -9.871 -13.316 1.00 90.25 80 PHE A N 1
ATOM 619 C CA . PHE A 1 80 ? 10.335 -10.656 -14.540 1.00 90.25 80 PHE A CA 1
ATOM 620 C C . PHE A 1 80 ? 10.083 -9.790 -15.782 1.00 90.25 80 PHE A C 1
ATOM 622 O O . PHE A 1 80 ? 10.269 -10.277 -16.898 1.00 90.25 80 PHE A O 1
ATOM 629 N N . GLN A 1 81 ? 9.757 -8.503 -15.624 1.00 88.62 81 GLN A N 1
ATOM 630 C CA . GLN A 1 81 ? 9.747 -7.548 -16.729 1.00 88.62 81 GLN A CA 1
ATOM 631 C C . GLN A 1 81 ? 11.107 -7.497 -17.441 1.00 88.62 81 GLN A C 1
ATOM 633 O O . GLN A 1 81 ? 11.149 -7.549 -18.669 1.00 88.62 81 GLN A O 1
ATOM 638 N N . GLY A 1 82 ? 12.217 -7.473 -16.694 1.00 87.00 82 GLY A N 1
ATOM 639 C CA . GLY A 1 82 ? 13.563 -7.485 -17.274 1.00 87.00 82 GLY A CA 1
ATOM 640 C C . GLY A 1 82 ? 13.835 -8.749 -18.095 1.00 87.00 82 GLY A C 1
ATOM 641 O O . GLY A 1 82 ? 14.365 -8.671 -19.202 1.00 87.00 82 GLY A O 1
ATOM 642 N N . VAL A 1 83 ? 13.389 -9.910 -17.601 1.00 89.62 83 VAL A N 1
ATOM 643 C CA . VAL A 1 83 ? 13.474 -11.187 -18.334 1.00 89.62 83 VAL A CA 1
ATOM 644 C C . VAL A 1 83 ? 12.648 -11.130 -19.620 1.00 89.62 83 VAL A C 1
ATOM 646 O O . VAL A 1 83 ? 13.126 -11.541 -20.675 1.00 89.62 83 VAL A O 1
ATOM 649 N N . GLY A 1 84 ? 11.432 -10.582 -19.551 1.00 90.75 84 GLY A N 1
ATOM 650 C CA . GLY A 1 84 ? 10.553 -10.416 -20.707 1.00 90.75 84 GLY A CA 1
ATOM 651 C C . GLY A 1 84 ? 11.153 -9.518 -21.789 1.00 90.75 84 GLY A C 1
ATOM 652 O O . GLY A 1 84 ? 11.095 -9.868 -22.966 1.00 90.75 84 GLY A O 1
ATOM 653 N N . VAL A 1 85 ? 11.781 -8.401 -21.407 1.00 88.31 85 VAL A N 1
ATOM 654 C CA . VAL A 1 85 ? 12.442 -7.491 -22.356 1.00 88.31 85 VAL A CA 1
ATOM 655 C C . VAL A 1 85 ? 13.635 -8.166 -23.034 1.00 88.31 85 VAL A C 1
ATOM 657 O O . VAL A 1 85 ? 13.742 -8.122 -24.258 1.00 88.31 85 VAL A O 1
ATOM 660 N N . LEU A 1 86 ? 14.498 -8.854 -22.279 1.00 88.88 86 LEU A N 1
ATOM 661 C CA . LEU A 1 86 ? 15.633 -9.584 -22.856 1.00 88.88 86 LEU A CA 1
ATOM 662 C C . LEU A 1 86 ? 15.180 -10.721 -23.783 1.00 88.88 86 LEU A C 1
ATOM 664 O O . LEU A 1 86 ? 15.757 -10.913 -24.853 1.00 88.88 86 LEU A O 1
ATOM 668 N N . ALA A 1 87 ? 14.116 -11.441 -23.413 1.00 91.19 87 ALA A N 1
ATOM 669 C CA . ALA A 1 87 ? 13.514 -12.456 -24.271 1.00 91.19 87 ALA A CA 1
ATOM 670 C C . ALA A 1 87 ? 12.942 -11.844 -25.560 1.00 91.19 87 ALA A C 1
ATOM 672 O O . ALA A 1 87 ? 13.142 -12.404 -26.636 1.00 91.19 87 ALA A O 1
ATOM 673 N N . ALA A 1 88 ? 12.283 -10.683 -25.476 1.00 89.69 88 ALA A N 1
ATOM 674 C CA . ALA A 1 88 ? 11.758 -9.973 -26.641 1.00 89.69 88 ALA A CA 1
ATOM 675 C C . ALA A 1 88 ? 12.875 -9.541 -27.604 1.00 89.69 88 ALA A C 1
ATOM 677 O O . ALA A 1 88 ? 12.731 -9.734 -28.808 1.00 89.69 88 ALA A O 1
ATOM 678 N N . ILE A 1 89 ? 14.004 -9.045 -27.085 1.00 87.69 89 ILE A N 1
ATOM 679 C CA . ILE A 1 89 ? 15.185 -8.702 -27.897 1.00 87.69 89 ILE A CA 1
ATOM 680 C C . ILE A 1 89 ? 15.775 -9.958 -28.554 1.00 87.69 89 ILE A C 1
ATOM 682 O O . ILE A 1 89 ? 16.081 -9.953 -29.744 1.00 87.69 89 ILE A O 1
ATOM 686 N N . GLY A 1 90 ? 15.879 -11.072 -27.819 1.00 89.94 90 GLY A N 1
ATOM 687 C CA . GLY A 1 90 ? 16.347 -12.349 -28.370 1.00 89.94 90 GLY A CA 1
ATOM 688 C C . GLY A 1 90 ? 15.452 -12.881 -29.496 1.00 89.94 90 GLY A C 1
ATOM 689 O O . GLY A 1 90 ? 15.949 -13.308 -30.538 1.00 89.94 90 GLY A O 1
ATOM 690 N N . VAL A 1 91 ? 14.131 -12.799 -29.322 1.00 91.38 91 VAL A N 1
ATOM 691 C CA . VAL A 1 91 ? 13.154 -13.120 -30.374 1.00 91.38 91 VAL A CA 1
ATOM 692 C C . VAL A 1 91 ? 13.286 -12.152 -31.551 1.00 91.38 91 VAL A C 1
ATOM 694 O O . VAL A 1 91 ? 13.249 -12.587 -32.700 1.00 91.38 91 VAL A O 1
ATOM 697 N N . GLY A 1 92 ? 13.501 -10.863 -31.282 1.00 89.06 92 GLY A N 1
ATOM 698 C CA . GLY A 1 92 ? 13.779 -9.853 -32.297 1.00 89.06 92 GLY A CA 1
ATOM 699 C C . GLY A 1 92 ? 14.975 -10.245 -33.165 1.00 89.06 92 GLY A C 1
ATOM 700 O O . GLY A 1 92 ? 14.837 -10.406 -34.377 1.00 89.06 92 GLY A O 1
ATOM 701 N N . LEU A 1 93 ? 16.121 -10.520 -32.540 1.00 88.06 93 LEU A N 1
ATOM 702 C CA . LEU A 1 93 ? 17.344 -10.979 -33.205 1.00 88.06 93 LEU A CA 1
ATOM 703 C C . LEU A 1 93 ? 17.139 -12.264 -34.021 1.00 88.06 93 LEU A C 1
ATOM 705 O O . LEU A 1 93 ? 17.654 -12.366 -35.133 1.00 88.06 93 LEU A O 1
ATOM 709 N N . ALA A 1 94 ? 16.373 -13.225 -33.501 1.00 90.19 94 ALA A N 1
ATOM 710 C CA . ALA A 1 94 ? 16.106 -14.490 -34.184 1.00 90.19 94 ALA A CA 1
ATOM 711 C C . ALA A 1 94 ? 15.175 -14.343 -35.400 1.00 90.19 94 ALA A C 1
ATOM 713 O O . ALA A 1 94 ? 15.322 -15.075 -36.378 1.00 90.19 94 ALA A O 1
ATOM 714 N N . LEU A 1 95 ? 14.213 -13.416 -35.346 1.00 91.25 95 LEU A N 1
ATOM 715 C CA . LEU A 1 95 ? 13.200 -13.234 -36.389 1.00 91.25 95 LEU A CA 1
ATOM 716 C C . LEU A 1 95 ? 13.560 -12.151 -37.410 1.00 91.25 95 LEU A C 1
ATOM 718 O O . LEU A 1 95 ? 13.015 -12.174 -38.511 1.00 91.25 95 LEU A O 1
ATOM 722 N N . LEU A 1 96 ? 14.480 -11.233 -37.093 1.00 86.56 96 LEU A N 1
ATOM 723 C CA . LEU A 1 96 ? 14.976 -10.201 -38.015 1.00 86.56 96 LEU A CA 1
ATOM 724 C C . LEU A 1 96 ? 15.362 -10.741 -39.413 1.00 86.56 96 LEU A C 1
ATOM 726 O O . LEU A 1 96 ? 15.007 -10.097 -40.404 1.00 86.56 96 LEU A O 1
ATOM 730 N N . PRO A 1 97 ? 16.007 -11.921 -39.550 1.00 89.12 97 PRO A N 1
ATOM 731 C CA . PRO A 1 97 ? 16.333 -12.502 -40.855 1.00 89.12 97 PRO A CA 1
ATOM 732 C C . PRO A 1 97 ? 15.126 -12.876 -41.733 1.00 89.12 97 PRO A C 1
ATOM 734 O O . PRO A 1 97 ? 15.301 -13.090 -42.930 1.00 89.12 97 PRO A O 1
ATOM 737 N N . LEU A 1 98 ? 13.902 -12.939 -41.188 1.00 88.06 98 LEU A N 1
ATOM 738 C CA . LEU A 1 98 ? 12.677 -13.252 -41.946 1.00 88.06 98 LEU A CA 1
ATOM 739 C C . LEU A 1 98 ? 12.218 -12.110 -42.873 1.00 88.06 98 LEU A C 1
ATOM 741 O O . LEU A 1 98 ? 11.218 -12.244 -43.583 1.00 88.06 98 LEU A O 1
ATOM 745 N N . GLY A 1 99 ? 12.926 -10.979 -42.879 1.00 87.88 99 GLY A N 1
ATOM 746 C CA . GLY A 1 99 ? 12.669 -9.872 -43.793 1.00 87.88 99 GLY A CA 1
ATOM 747 C C . GLY A 1 99 ? 11.439 -9.034 -43.404 1.00 87.88 99 GLY A C 1
ATOM 748 O O . GLY A 1 99 ? 11.112 -8.923 -42.222 1.00 87.88 99 GLY A O 1
ATOM 749 N N . PRO A 1 100 ? 10.725 -8.421 -44.370 1.00 85.62 100 PRO A N 1
ATOM 750 C CA . PRO A 1 100 ? 9.701 -7.400 -44.099 1.00 85.62 100 PRO A CA 1
ATOM 751 C C . PRO A 1 100 ? 8.516 -7.844 -43.230 1.00 85.62 100 PRO A C 1
ATOM 753 O O . PRO A 1 100 ? 7.806 -6.998 -42.694 1.00 85.62 100 PRO A O 1
ATOM 756 N N . GLN A 1 101 ? 8.278 -9.153 -43.092 1.00 88.25 101 GLN A N 1
ATOM 757 C CA . GLN A 1 101 ? 7.195 -9.700 -42.265 1.00 88.25 101 GLN A CA 1
ATOM 758 C C . GLN A 1 101 ? 7.639 -10.047 -40.834 1.00 88.25 101 GLN A C 1
ATOM 760 O O . GLN A 1 101 ? 6.802 -10.451 -40.027 1.00 88.25 101 GLN A O 1
ATOM 765 N N . ALA A 1 102 ? 8.923 -9.881 -40.491 1.00 89.62 102 ALA A N 1
ATOM 766 C CA . ALA A 1 102 ? 9.475 -10.229 -39.180 1.00 89.62 102 ALA A CA 1
ATOM 767 C C . ALA A 1 102 ? 8.705 -9.578 -38.018 1.00 89.62 102 ALA A C 1
ATOM 769 O O . ALA A 1 102 ? 8.392 -10.246 -37.035 1.00 89.62 102 ALA A O 1
ATOM 770 N N . TRP A 1 103 ? 8.305 -8.310 -38.162 1.00 90.62 103 TRP A N 1
ATOM 771 C CA . TRP A 1 103 ? 7.557 -7.582 -37.133 1.00 90.62 103 TRP A CA 1
ATOM 772 C C . TRP A 1 103 ? 6.201 -8.226 -36.803 1.00 90.62 103 TRP A C 1
ATOM 774 O O . TRP A 1 103 ? 5.776 -8.178 -35.652 1.00 90.62 103 TRP A O 1
ATOM 784 N N . ARG A 1 104 ? 5.524 -8.870 -37.769 1.00 93.75 104 ARG A N 1
ATOM 785 C CA . ARG A 1 104 ? 4.257 -9.580 -37.513 1.00 93.75 104 ARG A CA 1
ATOM 786 C C . ARG A 1 104 ? 4.495 -10.785 -36.612 1.00 93.75 104 ARG A C 1
ATOM 788 O O . ARG A 1 104 ? 3.771 -10.983 -35.640 1.00 93.75 104 ARG A O 1
ATOM 795 N N . TRP A 1 105 ? 5.546 -11.549 -36.904 1.00 92.81 105 TRP A N 1
ATOM 796 C CA . TRP A 1 105 ? 5.944 -12.711 -36.112 1.00 92.81 105 TRP A CA 1
ATOM 797 C C . TRP A 1 105 ? 6.438 -12.323 -34.717 1.00 92.81 105 TRP A C 1
ATOM 799 O O . TRP A 1 105 ? 6.091 -13.004 -33.757 1.00 92.81 105 TRP A O 1
ATOM 809 N N . MET A 1 106 ? 7.152 -11.199 -34.585 1.00 92.06 106 MET A N 1
ATOM 810 C CA . MET A 1 106 ? 7.561 -10.643 -33.286 1.00 92.06 106 MET A CA 1
ATOM 811 C C . MET A 1 106 ? 6.358 -10.249 -32.411 1.00 92.06 106 MET A C 1
ATOM 813 O O . MET A 1 106 ? 6.399 -10.389 -31.192 1.00 92.06 106 MET A O 1
ATOM 817 N N . LEU A 1 107 ? 5.262 -9.768 -33.008 1.00 91.81 107 LEU A N 1
ATOM 818 C CA . LEU A 1 107 ? 4.030 -9.486 -32.259 1.00 91.81 107 LEU A CA 1
ATOM 819 C C . LEU A 1 107 ? 3.277 -10.763 -31.896 1.00 91.81 107 LEU A C 1
ATOM 821 O O . LEU A 1 107 ? 2.788 -10.891 -30.773 1.00 91.81 107 LEU A O 1
ATOM 825 N N . LEU A 1 108 ? 3.217 -11.719 -32.825 1.00 93.12 108 LEU A N 1
ATOM 826 C CA . LEU A 1 108 ? 2.547 -12.996 -32.609 1.00 93.12 108 LEU A CA 1
ATOM 827 C C . LEU A 1 108 ? 3.243 -13.830 -31.524 1.00 93.12 108 LEU A C 1
ATOM 829 O O . LEU A 1 108 ? 2.573 -14.491 -30.735 1.00 93.12 108 LEU A O 1
ATOM 833 N N . SER A 1 109 ? 4.575 -13.777 -31.428 1.00 93.25 109 SER A N 1
ATOM 834 C CA . SER A 1 109 ? 5.332 -14.545 -30.435 1.00 93.25 109 SER A CA 1
ATOM 835 C C . SER A 1 109 ? 4.975 -14.188 -28.992 1.00 93.25 109 SER A C 1
ATOM 837 O O . SER A 1 109 ? 5.081 -15.049 -28.122 1.00 93.25 109 SER A O 1
ATOM 839 N N . GLY A 1 110 ? 4.492 -12.966 -28.729 1.00 88.88 110 GLY A N 1
ATOM 840 C CA . GLY A 1 110 ? 4.010 -12.557 -27.404 1.00 88.88 110 GLY A CA 1
ATOM 841 C C . GLY A 1 110 ? 2.807 -13.369 -26.903 1.00 88.88 110 GLY A C 1
ATOM 842 O O . GLY A 1 110 ? 2.574 -13.448 -25.698 1.00 88.88 110 GLY A O 1
ATOM 843 N N . ILE A 1 111 ? 2.077 -14.034 -27.805 1.00 92.44 111 ILE A N 1
ATOM 844 C CA . ILE A 1 111 ? 0.956 -14.918 -27.462 1.00 92.44 111 ILE A CA 1
ATOM 845 C C . ILE A 1 111 ? 1.443 -16.181 -26.750 1.00 92.44 111 ILE A C 1
ATOM 847 O O . ILE A 1 111 ? 0.755 -16.678 -25.863 1.00 92.44 111 ILE A O 1
ATOM 851 N N . VAL A 1 112 ? 2.625 -16.699 -27.097 1.00 92.31 112 VAL A N 1
ATOM 852 C CA . VAL A 1 112 ? 3.144 -17.961 -26.547 1.00 92.31 112 VAL A CA 1
ATOM 853 C C . VAL A 1 112 ? 3.252 -17.919 -25.015 1.00 92.31 112 VAL A C 1
ATOM 855 O O . VAL A 1 112 ? 2.602 -18.742 -24.365 1.00 92.31 112 VAL A O 1
ATOM 858 N N . PRO A 1 113 ? 3.986 -16.970 -24.394 1.00 91.19 113 PRO A N 1
ATOM 859 C CA . PRO A 1 113 ? 4.026 -16.879 -22.937 1.00 91.19 113 PRO A CA 1
ATOM 860 C C . PRO A 1 113 ? 2.657 -16.528 -22.340 1.00 91.19 113 PRO A C 1
ATOM 862 O O . PRO A 1 113 ? 2.317 -17.051 -21.281 1.00 91.19 113 PRO A O 1
ATOM 865 N N . ALA A 1 114 ? 1.835 -15.720 -23.019 1.00 90.00 114 ALA A N 1
ATOM 866 C CA . ALA A 1 114 ? 0.499 -15.371 -22.535 1.00 90.00 114 ALA A CA 1
ATOM 867 C C . ALA A 1 114 ? -0.429 -16.596 -22.433 1.00 90.00 114 ALA A C 1
ATOM 869 O O . ALA A 1 114 ? -1.107 -16.763 -21.424 1.00 90.00 114 ALA A O 1
ATOM 870 N N . VAL A 1 115 ? -0.425 -17.499 -23.417 1.00 89.94 115 VAL A N 1
ATOM 871 C CA . VAL A 1 115 ? -1.228 -18.737 -23.389 1.00 89.94 115 VAL A CA 1
ATOM 872 C C . VAL A 1 115 ? -0.743 -19.694 -22.300 1.00 89.94 115 VAL A C 1
ATOM 874 O O . VAL A 1 115 ? -1.562 -20.304 -21.610 1.00 89.94 115 VAL A O 1
ATOM 877 N N . ILE A 1 116 ? 0.574 -19.795 -22.096 1.00 90.62 116 ILE A N 1
ATOM 878 C CA . ILE A 1 116 ? 1.144 -20.588 -20.998 1.00 90.62 116 ILE A CA 1
ATOM 879 C C . ILE A 1 116 ? 0.654 -20.038 -19.654 1.00 90.62 116 ILE A C 1
ATOM 881 O O . ILE A 1 116 ? 0.121 -20.786 -18.835 1.00 90.62 116 ILE A O 1
ATOM 885 N N . VAL A 1 117 ? 0.768 -18.724 -19.440 1.00 88.31 117 VAL A N 1
ATOM 886 C CA . VAL A 1 117 ? 0.295 -18.065 -18.214 1.00 88.31 117 VAL A CA 1
ATOM 887 C C . VAL A 1 117 ? -1.213 -18.243 -18.037 1.00 88.31 117 VAL A C 1
ATOM 889 O O . VAL A 1 117 ? -1.656 -18.540 -16.930 1.00 88.31 117 VAL A O 1
ATOM 892 N N . LEU A 1 118 ? -2.004 -18.150 -19.108 1.00 88.12 118 LEU A N 1
ATOM 893 C CA . LEU A 1 118 ? -3.452 -18.368 -19.077 1.00 88.12 118 LEU A CA 1
ATOM 894 C C . LEU A 1 118 ? -3.809 -19.776 -18.571 1.00 88.12 118 LEU A C 1
ATOM 896 O O . LEU A 1 118 ? -4.701 -19.927 -17.733 1.00 88.12 118 LEU A O 1
ATOM 900 N N . ALA A 1 119 ? -3.073 -20.802 -19.010 1.00 87.25 119 ALA A N 1
ATOM 901 C CA . ALA A 1 119 ? -3.262 -22.174 -18.541 1.00 87.25 119 ALA A CA 1
ATOM 902 C C . ALA A 1 119 ? -2.988 -22.323 -17.032 1.00 87.25 119 ALA A C 1
ATOM 904 O O . ALA A 1 119 ? -3.696 -23.067 -16.348 1.00 87.25 119 ALA A O 1
ATOM 905 N N . PHE A 1 120 ? -2.006 -21.592 -16.494 1.00 86.25 120 PHE A N 1
ATOM 906 C CA . PHE A 1 120 ? -1.732 -21.559 -15.054 1.00 86.25 120 PHE A CA 1
ATOM 907 C C . PHE A 1 120 ? -2.758 -20.724 -14.273 1.00 86.25 120 PHE A C 1
ATOM 909 O O . PHE A 1 120 ? -3.212 -21.168 -13.218 1.00 86.25 120 PHE A O 1
ATOM 916 N N . ARG A 1 121 ? -3.193 -19.568 -14.798 1.00 85.88 121 ARG A N 1
ATOM 917 C CA . ARG A 1 121 ? -4.187 -18.686 -14.154 1.00 85.88 121 ARG A CA 1
ATOM 918 C C . ARG A 1 121 ? -5.535 -19.380 -13.938 1.00 85.88 121 ARG A C 1
ATOM 920 O O . ARG A 1 121 ? -6.200 -19.126 -12.936 1.00 85.88 121 ARG A O 1
ATOM 927 N N . ASN A 1 122 ? -5.911 -20.327 -14.800 1.00 77.69 122 ASN A N 1
ATOM 928 C CA . ASN A 1 122 ? -7.138 -21.114 -14.627 1.00 77.69 122 ASN A CA 1
ATOM 929 C C . ASN A 1 122 ? -7.181 -21.919 -13.315 1.00 77.69 122 ASN A C 1
ATOM 931 O O . ASN A 1 122 ? -8.274 -22.173 -12.797 1.00 77.69 122 ASN A O 1
ATOM 935 N N . LYS A 1 123 ? -6.019 -22.278 -12.753 1.00 79.88 123 LYS A N 1
ATOM 936 C CA . LYS A 1 123 ? -5.904 -23.044 -11.501 1.00 79.88 123 LYS A CA 1
ATOM 937 C C . LYS A 1 123 ? -5.976 -22.183 -10.240 1.00 79.88 123 LYS A C 1
ATOM 939 O O . LYS A 1 123 ? -6.077 -22.736 -9.153 1.00 79.88 123 LYS A O 1
ATOM 944 N N . LEU A 1 124 ? -5.926 -20.857 -10.370 1.00 78.56 124 LEU A N 1
ATOM 945 C CA . LEU A 1 124 ? -5.958 -19.952 -9.224 1.00 78.56 124 LEU A CA 1
ATOM 946 C C . LEU A 1 124 ? -7.349 -19.942 -8.564 1.00 78.56 124 LEU A C 1
ATOM 948 O O . LEU A 1 124 ? -8.354 -20.011 -9.284 1.00 78.56 124 LEU A O 1
ATOM 952 N N . PRO A 1 125 ? -7.445 -19.866 -7.227 1.00 75.75 125 PRO A N 1
ATOM 953 C CA . PRO A 1 125 ? -8.709 -19.601 -6.552 1.00 75.75 125 PRO A CA 1
ATOM 954 C C . PRO A 1 125 ? -9.188 -18.164 -6.817 1.00 75.75 125 PRO A C 1
ATOM 956 O O . PRO A 1 125 ? -8.420 -17.279 -7.186 1.00 75.75 125 PRO A O 1
ATOM 959 N N . GLU A 1 126 ? -10.490 -17.934 -6.662 1.00 76.75 126 GLU A N 1
ATOM 960 C CA . GLU A 1 126 ? -11.054 -16.581 -6.635 1.00 76.75 126 GLU A CA 1
ATOM 961 C C . GLU A 1 126 ? -10.899 -15.981 -5.224 1.00 76.75 126 GLU A C 1
ATOM 963 O O . GLU A 1 126 ? -10.646 -16.703 -4.260 1.00 76.75 126 GLU A O 1
ATOM 968 N N . THR A 1 127 ? -11.006 -14.662 -5.080 1.00 68.38 127 THR A N 1
ATOM 969 C CA . THR A 1 127 ? -10.757 -14.012 -3.785 1.00 68.38 127 THR A CA 1
ATOM 970 C C . THR A 1 127 ? -11.936 -14.121 -2.818 1.00 68.38 127 THR A C 1
ATOM 972 O O . THR A 1 127 ? -13.098 -14.226 -3.219 1.00 68.38 127 THR A O 1
ATOM 975 N N . LEU A 1 128 ? -11.639 -14.027 -1.515 1.00 64.19 128 LEU A N 1
ATOM 976 C CA . LEU A 1 128 ? -12.625 -14.031 -0.419 1.00 64.19 128 LEU A CA 1
ATOM 977 C C . LEU A 1 128 ? -13.797 -13.072 -0.674 1.00 64.19 128 LEU A C 1
ATOM 979 O O . LEU A 1 128 ? -14.958 -13.397 -0.439 1.00 64.19 128 LEU A O 1
ATOM 983 N N . ARG A 1 129 ? -13.485 -11.914 -1.259 1.00 62.09 129 ARG A N 1
ATOM 984 C CA . ARG A 1 129 ? -14.424 -10.834 -1.589 1.00 62.09 129 ARG A CA 1
ATOM 985 C C . ARG A 1 129 ? -15.459 -11.188 -2.644 1.00 62.09 129 ARG A C 1
ATOM 987 O O . ARG A 1 129 ? -16.468 -10.506 -2.744 1.00 62.09 129 ARG A O 1
ATOM 994 N N . TRP A 1 130 ? -15.209 -12.208 -3.453 1.00 66.75 130 TRP A N 1
ATOM 995 C CA . TRP A 1 130 ? -16.173 -12.685 -4.438 1.00 66.75 130 TRP A CA 1
ATOM 996 C C . TRP A 1 130 ? -17.041 -13.808 -3.880 1.00 66.75 130 TRP A C 1
ATOM 998 O O . TRP A 1 130 ? -18.229 -13.887 -4.193 1.00 66.75 130 TRP A O 1
ATOM 1008 N N . TYR A 1 131 ? -16.449 -14.684 -3.065 1.00 71.44 131 TYR A N 1
ATOM 1009 C CA . TYR A 1 131 ? -17.151 -15.826 -2.493 1.00 71.44 131 TYR A CA 1
ATOM 1010 C C . TYR A 1 131 ? -18.174 -15.400 -1.434 1.00 71.44 131 TYR A C 1
ATOM 1012 O O . TYR A 1 131 ? -19.316 -15.859 -1.491 1.00 71.44 131 TYR A O 1
ATOM 1020 N N . VAL A 1 132 ? -17.807 -14.476 -0.539 1.00 67.94 132 VAL A N 1
ATOM 1021 C CA . VAL A 1 132 ? -18.672 -14.037 0.568 1.00 67.94 132 VAL A CA 1
ATOM 1022 C C . VAL A 1 132 ? -19.996 -13.421 0.083 1.00 67.94 132 VAL A C 1
ATOM 1024 O O . VAL A 1 132 ? -21.044 -13.953 0.443 1.00 67.94 132 VAL A O 1
ATOM 1027 N N . PRO A 1 133 ? -20.024 -12.410 -0.813 1.00 62.03 133 PRO A N 1
ATOM 1028 C CA . PRO A 1 133 ? -21.290 -11.822 -1.269 1.00 62.03 133 PRO A CA 1
ATOM 1029 C C . PRO A 1 133 ? -22.158 -12.775 -2.101 1.00 62.03 133 PRO A C 1
ATOM 1031 O O . PRO A 1 133 ? -23.338 -12.514 -2.315 1.00 62.03 133 PRO A O 1
ATOM 1034 N N . LYS A 1 134 ? -21.581 -13.873 -2.609 1.00 71.06 134 LYS A N 1
ATOM 1035 C CA . LYS A 1 134 ? -22.301 -14.925 -3.343 1.00 71.06 134 LYS A CA 1
ATOM 1036 C C . LYS A 1 134 ? -22.796 -16.058 -2.442 1.00 71.06 134 LYS A C 1
ATOM 1038 O O . LYS A 1 134 ? -23.296 -17.051 -2.968 1.00 71.06 134 LYS A O 1
ATOM 1043 N N . GLY A 1 135 ? -22.635 -15.934 -1.123 1.00 69.00 135 GLY A N 1
ATOM 1044 C CA . GLY A 1 135 ? -23.030 -16.951 -0.147 1.00 69.00 135 GLY A CA 1
ATOM 1045 C C . GLY A 1 135 ? -22.173 -18.220 -0.190 1.00 69.00 135 GLY A C 1
ATOM 1046 O O . GLY A 1 135 ? -22.570 -19.247 0.348 1.00 69.00 135 GLY A O 1
ATOM 1047 N N . LYS A 1 136 ? -21.000 -18.179 -0.835 1.00 78.44 136 LYS A N 1
ATOM 1048 C CA . LYS A 1 136 ? -20.078 -19.319 -0.980 1.00 78.44 136 LYS A CA 1
ATOM 1049 C C . LYS A 1 136 ? -19.068 -19.363 0.167 1.00 78.44 136 LYS A C 1
ATOM 1051 O O . LYS A 1 136 ? -17.861 -19.226 -0.031 1.00 78.44 136 LYS A O 1
ATOM 1056 N N . ILE A 1 137 ? -19.582 -19.469 1.388 1.00 75.56 137 ILE A N 1
ATOM 1057 C CA . ILE A 1 137 ? -18.786 -19.342 2.616 1.00 75.56 137 ILE A CA 1
ATOM 1058 C C . ILE A 1 137 ? -17.779 -20.491 2.771 1.00 75.56 137 ILE A C 1
ATOM 1060 O O . ILE A 1 137 ? -16.667 -20.260 3.238 1.00 75.56 137 ILE A O 1
ATOM 1064 N N . ASP A 1 138 ? -18.104 -21.704 2.318 1.00 76.38 138 ASP A N 1
ATOM 1065 C CA . ASP A 1 138 ? -17.192 -22.852 2.399 1.00 76.38 138 ASP A CA 1
ATOM 1066 C C . ASP A 1 138 ? -15.953 -22.689 1.512 1.00 76.38 138 ASP A C 1
ATOM 1068 O O . ASP A 1 138 ? -14.836 -23.009 1.928 1.00 76.38 138 ASP A O 1
ATOM 1072 N N . GLU A 1 139 ? -16.122 -22.181 0.291 1.00 76.56 139 GLU A N 1
ATOM 1073 C CA . GLU A 1 139 ? -15.005 -21.868 -0.595 1.00 76.56 139 GLU A CA 1
ATOM 1074 C C . GLU A 1 139 ? -14.215 -20.657 -0.100 1.00 76.56 139 GLU A C 1
ATOM 1076 O O . GLU A 1 139 ? -12.986 -20.679 -0.160 1.00 76.56 139 GLU A O 1
ATOM 1081 N N . ALA A 1 140 ? -14.892 -19.639 0.446 1.00 70.94 140 ALA A N 1
ATOM 1082 C CA . ALA A 1 140 ? -14.222 -18.519 1.101 1.00 70.94 140 ALA A CA 1
ATOM 1083 C C . ALA A 1 140 ? -13.353 -19.008 2.271 1.00 70.94 140 ALA A C 1
ATOM 1085 O O . ALA A 1 140 ? -12.187 -18.636 2.362 1.00 70.94 140 ALA A O 1
ATOM 1086 N N . ARG A 1 141 ? -13.873 -19.908 3.116 1.00 72.06 141 ARG A N 1
ATOM 1087 C CA . ARG A 1 141 ? -13.119 -20.505 4.224 1.00 72.06 141 ARG A CA 1
ATOM 1088 C C . ARG A 1 141 ? -11.890 -21.259 3.725 1.00 72.06 141 ARG A C 1
ATOM 1090 O O . ARG A 1 141 ? -10.805 -21.009 4.228 1.00 72.06 141 ARG A O 1
ATOM 1097 N N . LYS A 1 142 ? -12.026 -22.124 2.714 1.00 76.12 142 LYS A N 1
ATOM 1098 C CA . LYS A 1 142 ? -10.882 -22.872 2.154 1.00 76.12 142 LYS A CA 1
ATOM 1099 C C . LYS A 1 142 ? -9.784 -21.948 1.637 1.00 76.12 142 LYS A C 1
ATOM 1101 O O . LYS A 1 142 ? -8.614 -22.167 1.920 1.00 76.12 142 LYS A O 1
ATOM 1106 N N . VAL A 1 143 ? -10.162 -20.898 0.908 1.00 70.62 143 VAL A N 1
ATOM 1107 C CA . VAL A 1 143 ? -9.201 -19.908 0.405 1.00 70.62 143 VAL A CA 1
ATOM 1108 C C . VAL A 1 143 ? -8.553 -19.145 1.560 1.00 70.62 143 VAL A C 1
ATOM 1110 O O . VAL A 1 143 ? -7.351 -18.908 1.531 1.00 70.62 143 VAL A O 1
ATOM 1113 N N . PHE A 1 144 ? -9.312 -18.798 2.600 1.00 67.81 144 PHE A N 1
ATOM 1114 C CA . PHE A 1 144 ? -8.773 -18.140 3.789 1.00 67.81 144 PHE A CA 1
ATOM 1115 C C . PHE A 1 144 ? -7.758 -19.032 4.516 1.00 67.81 144 PHE A C 1
ATOM 1117 O O . PHE A 1 144 ? -6.680 -18.567 4.884 1.00 67.81 144 PHE A O 1
ATOM 1124 N N . GLU A 1 145 ? -8.084 -20.312 4.687 1.00 70.31 145 GLU A N 1
ATOM 1125 C CA . GLU A 1 145 ? -7.223 -21.322 5.306 1.00 70.31 145 GLU A CA 1
ATOM 1126 C C . GLU A 1 145 ? -5.932 -21.527 4.507 1.00 70.31 145 GLU A C 1
ATOM 1128 O O . GLU A 1 145 ? -4.850 -21.541 5.090 1.00 70.31 145 GLU A O 1
ATOM 1133 N N . GLU A 1 146 ? -6.018 -21.599 3.176 1.00 66.94 146 GLU A N 1
ATOM 1134 C CA . GLU A 1 146 ? -4.848 -21.673 2.290 1.00 66.94 146 GLU A CA 1
ATOM 1135 C C . GLU A 1 146 ? -3.983 -20.404 2.346 1.00 66.94 146 GLU A C 1
ATOM 1137 O O . GLU A 1 146 ? -2.757 -20.493 2.300 1.00 66.94 146 GLU A O 1
ATOM 1142 N N . MET A 1 147 ? -4.598 -19.221 2.451 1.00 58.84 147 MET A N 1
ATOM 1143 C CA . MET A 1 147 ? -3.894 -17.932 2.486 1.00 58.84 147 MET A CA 1
ATOM 1144 C C . MET A 1 147 ? -3.203 -17.651 3.819 1.00 58.84 147 MET A C 1
ATOM 1146 O O . MET A 1 147 ? -2.151 -17.018 3.847 1.00 58.84 147 MET A O 1
ATOM 1150 N N . THR A 1 148 ? -3.828 -18.044 4.928 1.00 56.62 148 THR A N 1
ATOM 1151 C CA . THR A 1 148 ? -3.398 -17.653 6.279 1.00 56.62 148 THR A CA 1
ATOM 1152 C C . THR A 1 148 ? -2.780 -18.799 7.070 1.00 56.62 148 THR A C 1
ATOM 1154 O O . THR A 1 148 ? -2.159 -18.555 8.104 1.00 56.62 148 THR A O 1
ATOM 1157 N N . GLY A 1 149 ? -2.975 -20.046 6.629 1.00 56.53 149 GLY A N 1
ATOM 1158 C CA . GLY A 1 149 ? -2.641 -21.245 7.396 1.00 56.53 149 GLY A CA 1
ATOM 1159 C C . GLY A 1 149 ? -3.494 -21.433 8.659 1.00 56.53 149 GLY A C 1
ATOM 1160 O O . GLY A 1 149 ? -3.198 -22.327 9.451 1.00 56.53 149 GLY A O 1
ATOM 1161 N N . LYS A 1 150 ? -4.525 -20.601 8.880 1.00 56.31 150 LYS A N 1
ATOM 1162 C CA . LYS A 1 150 ? -5.388 -20.620 10.070 1.00 56.31 150 LYS A CA 1
ATOM 1163 C C . LYS A 1 150 ? -6.767 -21.180 9.729 1.00 56.31 150 LYS A C 1
ATOM 1165 O O . LYS A 1 150 ? -7.407 -20.693 8.803 1.00 56.31 150 LYS A O 1
ATOM 1170 N N . SER A 1 151 ? -7.241 -22.154 10.511 1.00 55.19 151 SER A N 1
ATOM 1171 C CA . SER A 1 151 ? -8.607 -22.686 10.404 1.00 55.19 151 SER A CA 1
ATOM 1172 C C . SER A 1 151 ? -9.620 -21.709 10.990 1.00 55.19 151 SER A C 1
ATOM 1174 O O . SER A 1 151 ? -9.513 -21.364 12.169 1.00 55.19 151 SER A O 1
ATOM 1176 N N . VAL A 1 152 ? -10.622 -21.315 10.209 1.00 56.06 152 VAL A N 1
ATOM 1177 C CA . VAL A 1 152 ? -11.701 -20.430 10.676 1.00 56.06 152 VAL A CA 1
ATOM 1178 C C . VAL A 1 152 ? -12.897 -21.268 11.105 1.00 56.06 152 VAL A C 1
ATOM 1180 O O . VAL A 1 152 ? -13.370 -22.123 10.353 1.00 56.06 152 VAL A O 1
ATOM 1183 N N . ARG A 1 153 ? -13.399 -21.027 12.323 1.00 48.91 153 ARG A N 1
ATOM 1184 C CA . ARG A 1 153 ? -14.539 -21.772 12.885 1.00 48.91 153 ARG A CA 1
ATOM 1185 C C . ARG A 1 153 ? -15.896 -21.123 12.601 1.00 48.91 153 ARG A C 1
ATOM 1187 O O . ARG A 1 153 ? -16.874 -21.864 12.548 1.00 48.91 153 ARG A O 1
ATOM 1194 N N . ARG A 1 154 ? -15.979 -19.797 12.402 1.00 55.38 154 ARG A N 1
ATOM 1195 C CA . ARG A 1 154 ? -17.256 -19.070 12.233 1.00 55.38 154 ARG A CA 1
ATOM 1196 C C . ARG A 1 154 ? -17.343 -18.293 10.901 1.00 55.38 154 ARG A C 1
ATOM 1198 O O . ARG A 1 154 ? -16.359 -17.670 10.513 1.00 55.38 154 ARG A O 1
ATOM 1205 N N . PRO A 1 155 ? -18.503 -18.283 10.210 1.00 54.84 155 PRO A N 1
ATOM 1206 C CA . PRO A 1 155 ? -18.727 -17.527 8.964 1.00 54.84 155 PRO A CA 1
ATOM 1207 C C . PRO A 1 155 ? -18.478 -16.013 9.065 1.00 54.84 155 PRO A C 1
ATOM 1209 O O . PRO A 1 155 ? -17.936 -15.411 8.139 1.00 54.84 155 PRO A O 1
ATOM 1212 N N . GLU A 1 156 ? -18.836 -15.416 10.203 1.00 57.16 156 GLU A N 1
ATOM 1213 C CA . GLU A 1 156 ? -18.789 -13.967 10.464 1.00 57.16 156 GLU A CA 1
ATOM 1214 C C . GLU A 1 156 ? -17.358 -13.402 10.426 1.00 57.16 156 GLU A C 1
ATOM 1216 O O . GLU A 1 156 ? -17.131 -12.271 9.990 1.00 57.16 156 GLU A O 1
ATOM 1221 N N . GLU A 1 157 ? -16.363 -14.221 10.788 1.00 55.38 157 GLU A N 1
ATOM 1222 C CA . GLU A 1 157 ? -14.942 -13.868 10.692 1.00 55.38 157 GLU A CA 1
ATOM 1223 C C . GLU A 1 157 ? -14.510 -13.627 9.240 1.00 55.38 157 GLU A C 1
ATOM 1225 O O . GLU A 1 157 ? -13.584 -12.858 9.004 1.00 55.38 157 GLU A O 1
ATOM 1230 N N . VAL A 1 158 ? -15.180 -14.243 8.259 1.00 56.12 158 VAL A N 1
ATOM 1231 C CA . VAL A 1 158 ? -14.880 -14.094 6.825 1.00 56.12 158 VAL A CA 1
ATOM 1232 C C . VAL A 1 158 ? -15.644 -12.908 6.219 1.00 56.12 158 VAL A C 1
ATOM 1234 O O . VAL A 1 158 ? -15.131 -12.231 5.323 1.00 56.12 158 VAL A O 1
ATOM 1237 N N . GLU A 1 159 ? -16.839 -12.605 6.736 1.00 56.88 159 GLU A N 1
ATOM 1238 C CA . GLU A 1 159 ? -17.695 -11.507 6.264 1.00 56.88 159 GLU A CA 1
ATOM 1239 C C . GLU A 1 159 ? -17.095 -10.121 6.513 1.00 56.88 159 GLU A C 1
ATOM 1241 O O . GLU A 1 159 ? -17.128 -9.264 5.624 1.00 56.88 159 GLU A O 1
ATOM 1246 N N . LYS A 1 160 ? -16.417 -9.932 7.651 1.00 57.22 160 LYS A N 1
ATOM 1247 C CA . LYS A 1 160 ? -15.728 -8.678 8.014 1.00 57.22 160 LYS A CA 1
ATOM 1248 C C . LYS A 1 160 ? -14.637 -8.262 7.005 1.00 57.22 160 LYS A C 1
ATOM 1250 O O . LYS A 1 160 ? -14.278 -7.089 6.920 1.00 57.22 160 LYS A O 1
ATOM 1255 N N . TYR A 1 161 ? -14.116 -9.196 6.199 1.00 53.94 161 TYR A N 1
ATOM 1256 C CA . TYR A 1 161 ? -13.095 -8.934 5.167 1.00 53.94 161 TYR A CA 1
ATOM 1257 C C . TYR A 1 161 ? -13.670 -8.611 3.773 1.00 53.94 161 TYR A C 1
ATOM 1259 O O . TYR A 1 161 ? -12.903 -8.276 2.855 1.00 53.94 161 TYR A O 1
ATOM 1267 N N . ALA A 1 162 ? -14.993 -8.711 3.597 1.00 54.28 162 ALA A N 1
ATOM 1268 C CA . ALA A 1 162 ? -15.678 -8.629 2.306 1.00 54.28 162 ALA A CA 1
ATOM 1269 C C . ALA A 1 162 ? -16.370 -7.283 2.015 1.00 54.28 162 ALA A C 1
ATOM 1271 O O . ALA A 1 162 ? -16.961 -7.137 0.943 1.00 54.28 162 ALA A O 1
ATOM 1272 N N . GLU A 1 163 ? -16.287 -6.291 2.907 1.00 56.28 163 GLU A N 1
ATOM 1273 C CA . GLU A 1 163 ? -16.940 -4.991 2.700 1.00 56.28 163 GLU A CA 1
ATOM 1274 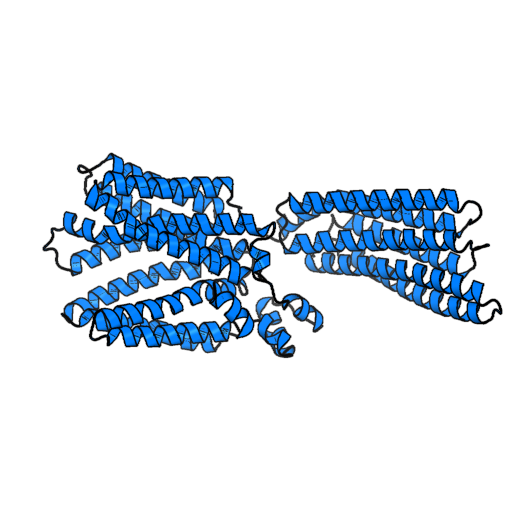C C . GLU A 1 163 ? -16.492 -4.289 1.399 1.00 56.28 163 GLU A C 1
ATOM 1276 O O . GLU A 1 163 ? -15.299 -4.144 1.101 1.00 56.28 163 GLU A O 1
ATOM 1281 N N . SER A 1 164 ? -17.475 -3.829 0.616 1.00 54.97 164 SER A N 1
ATOM 1282 C CA . SER A 1 164 ? -17.270 -3.100 -0.640 1.00 54.97 164 SER A CA 1
ATOM 1283 C C . SER A 1 164 ? -16.981 -1.619 -0.396 1.00 54.97 164 SER A C 1
ATOM 1285 O O . SER A 1 164 ? -17.649 -0.993 0.424 1.00 54.97 164 SER A O 1
ATOM 1287 N N . VAL A 1 165 ? -16.055 -1.029 -1.160 1.00 57.44 165 VAL A N 1
ATOM 1288 C CA . VAL A 1 165 ? -15.591 0.347 -0.916 1.00 57.44 165 VAL A CA 1
ATOM 1289 C C . VAL A 1 165 ? -16.038 1.345 -1.982 1.00 57.44 165 VAL A C 1
ATOM 1291 O O . VAL A 1 165 ? -16.107 1.045 -3.174 1.00 57.44 165 VAL A O 1
ATOM 1294 N N . SER A 1 166 ? -16.274 2.584 -1.545 1.00 64.81 166 SER A N 1
ATOM 1295 C CA . SER A 1 166 ? -16.495 3.745 -2.405 1.00 64.81 166 SER A CA 1
ATOM 1296 C C . SER A 1 166 ? -15.169 4.342 -2.886 1.00 64.81 166 SER A C 1
ATOM 1298 O O . SER A 1 166 ? -14.312 4.717 -2.089 1.00 64.81 166 SER A O 1
ATOM 1300 N N . PHE A 1 167 ? -15.026 4.541 -4.201 1.00 67.62 167 PHE A N 1
ATOM 1301 C CA . PHE A 1 167 ? -13.862 5.196 -4.824 1.00 67.62 167 PHE A CA 1
ATOM 1302 C C . PHE A 1 167 ? -13.538 6.579 -4.222 1.00 67.62 167 PHE A C 1
ATOM 1304 O O . PHE A 1 167 ? -12.396 7.029 -4.278 1.00 67.62 167 PHE A O 1
ATOM 1311 N N . ARG A 1 168 ? -14.527 7.253 -3.618 1.00 75.44 168 ARG A N 1
ATOM 1312 C CA . ARG A 1 168 ? -14.348 8.568 -2.984 1.00 75.44 168 ARG A CA 1
ATOM 1313 C C . ARG A 1 168 ? -13.441 8.527 -1.749 1.00 75.44 168 ARG A C 1
ATOM 1315 O O . ARG A 1 168 ? -12.806 9.534 -1.455 1.00 75.44 168 ARG A O 1
ATOM 1322 N N . GLU A 1 169 ? -13.319 7.379 -1.084 1.00 74.44 169 GLU A N 1
ATOM 1323 C CA . GLU A 1 169 ? -12.460 7.206 0.097 1.00 74.44 169 GLU A CA 1
ATOM 1324 C C . GLU A 1 169 ? -10.961 7.359 -0.232 1.00 74.44 169 GLU A C 1
ATOM 1326 O O . GLU A 1 169 ? -10.166 7.764 0.608 1.00 74.44 169 GLU A O 1
ATOM 1331 N N . LEU A 1 170 ? -10.548 7.140 -1.487 1.00 75.94 170 LEU A N 1
ATOM 1332 C CA . LEU A 1 170 ? -9.158 7.381 -1.911 1.00 75.94 170 LEU A CA 1
ATOM 1333 C C . LEU A 1 170 ? -8.724 8.843 -1.756 1.00 75.94 170 LEU A C 1
ATOM 1335 O O . LEU A 1 170 ? -7.538 9.123 -1.578 1.00 75.94 170 LEU A O 1
ATOM 1339 N N . PHE A 1 171 ? -9.681 9.767 -1.832 1.00 83.56 171 PHE A N 1
ATOM 1340 C CA . PHE A 1 171 ? -9.438 11.205 -1.760 1.00 83.56 171 PHE A CA 1
ATOM 1341 C C . PHE A 1 171 ? -9.663 11.776 -0.355 1.00 83.56 171 PHE A C 1
ATOM 1343 O O . PHE A 1 171 ? -9.418 12.965 -0.139 1.00 83.56 171 PHE A O 1
ATOM 1350 N N . SER A 1 172 ? -10.090 10.961 0.615 1.00 75.56 172 SER A N 1
ATOM 1351 C CA . SER A 1 172 ? -10.216 11.383 2.009 1.00 75.56 172 SER A CA 1
ATOM 1352 C C . SER A 1 172 ? -8.894 11.229 2.771 1.00 75.56 172 SER A C 1
ATOM 1354 O O . SER A 1 172 ? -7.955 10.547 2.349 1.00 75.56 172 SER A O 1
ATOM 1356 N N . SER A 1 173 ? -8.783 11.926 3.903 1.00 64.31 173 SER A N 1
ATOM 1357 C CA . SER A 1 173 ? -7.672 11.720 4.838 1.00 64.31 173 SER A CA 1
ATOM 1358 C C . SER A 1 173 ? -7.793 10.329 5.477 1.00 64.31 173 SER A C 1
ATOM 1360 O O . SER A 1 173 ? -8.920 9.948 5.791 1.00 64.31 173 SER A O 1
ATOM 1362 N N . PRO A 1 174 ? -6.697 9.567 5.676 1.00 66.69 174 PRO A N 1
ATOM 1363 C CA . PRO A 1 174 ? -5.289 9.892 5.395 1.00 66.69 174 PRO A CA 1
ATOM 1364 C C . PRO A 1 174 ? -4.793 9.476 3.991 1.00 66.69 174 PRO A C 1
ATOM 1366 O O . PRO A 1 174 ? -3.635 9.721 3.643 1.00 66.69 174 PRO A O 1
ATOM 1369 N N . TYR A 1 175 ? -5.632 8.841 3.166 1.00 77.88 175 TYR A N 1
ATOM 1370 C CA . TYR A 1 175 ? -5.210 8.218 1.904 1.00 77.88 175 TYR A CA 1
ATOM 1371 C C . TYR A 1 175 ? -4.821 9.216 0.811 1.00 77.88 175 TYR A C 1
ATOM 1373 O O . TYR A 1 175 ? -3.944 8.906 0.004 1.00 77.88 175 TYR A O 1
ATOM 1381 N N . LYS A 1 176 ? -5.376 10.434 0.829 1.00 81.81 176 LYS A N 1
ATOM 1382 C CA . LYS A 1 176 ? -5.067 11.483 -0.158 1.00 81.81 176 LYS A CA 1
ATOM 1383 C C . LYS A 1 176 ? -3.568 11.781 -0.288 1.00 81.81 176 LYS A C 1
ATOM 1385 O O . LYS A 1 176 ? -3.056 11.881 -1.398 1.00 81.81 176 LYS A O 1
ATOM 1390 N N . THR A 1 177 ? -2.840 11.875 0.827 1.00 80.06 177 THR A N 1
ATOM 1391 C CA . THR A 1 177 ? -1.404 12.206 0.816 1.00 80.06 177 THR A CA 1
ATOM 1392 C C . THR A 1 177 ? -0.589 11.048 0.245 1.00 80.06 177 THR A C 1
ATOM 1394 O O . THR A 1 177 ? 0.321 11.260 -0.554 1.00 80.06 177 THR A O 1
ATOM 1397 N N . ARG A 1 178 ? -0.973 9.811 0.587 1.00 84.88 178 ARG A N 1
ATOM 1398 C CA . ARG A 1 178 ? -0.357 8.583 0.062 1.00 84.88 178 ARG A CA 1
ATOM 1399 C C . ARG A 1 178 ? -0.601 8.441 -1.441 1.00 84.88 178 ARG A C 1
ATOM 1401 O O . ARG A 1 178 ? 0.308 8.074 -2.178 1.00 84.88 178 ARG A O 1
ATOM 1408 N N . LEU A 1 179 ? -1.805 8.792 -1.894 1.00 89.38 179 LEU A N 1
ATOM 1409 C CA . LEU A 1 179 ? -2.182 8.801 -3.304 1.00 89.38 179 LEU A CA 1
ATOM 1410 C C . LEU A 1 179 ? -1.393 9.826 -4.105 1.00 89.38 179 LEU A C 1
ATOM 1412 O O . LEU A 1 179 ? -0.884 9.478 -5.168 1.00 89.38 179 LEU A O 1
ATOM 1416 N N . ILE A 1 180 ? -1.254 11.052 -3.596 1.00 90.38 180 ILE A N 1
ATOM 1417 C CA . ILE A 1 180 ? -0.444 12.092 -4.240 1.00 90.38 180 ILE A CA 1
ATOM 1418 C C . ILE A 1 180 ? 1.008 11.625 -4.353 1.00 90.38 180 ILE A C 1
ATOM 1420 O O . ILE A 1 180 ? 1.567 11.662 -5.445 1.00 90.38 180 ILE A O 1
ATOM 1424 N N . PHE A 1 181 ? 1.599 11.116 -3.267 1.00 92.94 181 PHE A N 1
ATOM 1425 C CA . PHE A 1 181 ? 2.971 10.608 -3.284 1.00 92.94 181 PHE A CA 1
ATOM 1426 C C . PHE A 1 181 ? 3.167 9.488 -4.321 1.00 92.94 181 PHE A C 1
ATOM 1428 O O . PHE A 1 181 ? 4.031 9.604 -5.195 1.00 92.94 181 PHE A O 1
ATOM 1435 N N . ALA A 1 182 ? 2.345 8.435 -4.267 1.00 92.00 182 ALA A N 1
ATOM 1436 C CA . ALA A 1 182 ? 2.434 7.300 -5.186 1.00 92.00 182 ALA A CA 1
ATOM 1437 C C . ALA A 1 182 ? 2.213 7.716 -6.651 1.00 92.00 182 ALA A C 1
ATOM 1439 O O . ALA A 1 182 ? 2.892 7.233 -7.551 1.00 92.00 182 ALA A O 1
ATOM 1440 N N . SER A 1 183 ? 1.291 8.648 -6.892 1.00 95.19 183 SER A N 1
ATOM 1441 C CA . SER A 1 183 ? 0.961 9.121 -8.237 1.00 95.19 183 SER A CA 1
ATOM 1442 C C . SER A 1 183 ? 2.044 10.010 -8.833 1.00 95.19 183 SER A C 1
ATOM 1444 O O . SER A 1 183 ? 2.414 9.833 -9.989 1.00 95.19 183 SER A O 1
ATOM 1446 N N . VAL A 1 184 ? 2.545 10.980 -8.065 1.00 96.06 184 VAL A N 1
ATOM 1447 C CA . VAL A 1 184 ? 3.533 11.944 -8.564 1.00 96.06 184 VAL A CA 1
ATOM 1448 C C . VAL A 1 184 ? 4.893 11.277 -8.748 1.00 96.06 184 VAL A C 1
ATOM 1450 O O . VAL A 1 184 ? 5.558 11.534 -9.746 1.00 96.06 184 VAL A O 1
ATOM 1453 N N . SER A 1 185 ? 5.296 10.382 -7.843 1.00 95.50 185 SER A N 1
ATOM 1454 C CA . SER A 1 185 ? 6.543 9.625 -8.016 1.00 95.50 185 SER A CA 1
ATOM 1455 C C . SER A 1 185 ? 6.513 8.732 -9.261 1.00 95.50 185 SER A C 1
ATOM 1457 O O . SER A 1 185 ? 7.474 8.749 -10.029 1.00 95.50 185 SER A O 1
ATOM 1459 N N . TRP A 1 186 ? 5.401 8.032 -9.520 1.00 96.12 186 TRP A N 1
ATOM 1460 C CA . TRP A 1 186 ? 5.252 7.228 -10.738 1.00 96.12 186 TRP A CA 1
ATOM 1461 C C . TRP A 1 186 ? 5.182 8.102 -12.002 1.00 96.12 186 TRP A C 1
ATOM 1463 O O . TRP A 1 186 ? 5.826 7.815 -13.005 1.00 96.12 186 TRP A O 1
ATOM 1473 N N . PHE A 1 187 ? 4.472 9.231 -11.954 1.00 96.94 187 PHE A N 1
ATOM 1474 C CA . PHE A 1 187 ? 4.456 10.196 -13.057 1.00 96.94 187 PHE A CA 1
ATOM 1475 C C . PHE A 1 187 ? 5.874 10.673 -13.424 1.00 96.94 187 PHE A C 1
ATOM 1477 O O . PHE A 1 187 ? 6.235 10.703 -14.599 1.00 96.94 187 PHE A O 1
ATOM 1484 N N . LEU A 1 188 ? 6.698 11.010 -12.426 1.00 96.56 188 LEU A N 1
ATOM 1485 C CA . LEU A 1 188 ? 8.061 11.502 -12.645 1.00 96.56 188 LEU A CA 1
ATOM 1486 C C . LEU A 1 188 ? 9.015 10.419 -13.155 1.00 96.56 188 LEU A C 1
ATOM 1488 O O . LEU A 1 188 ? 9.828 10.712 -14.033 1.00 96.56 188 LEU A O 1
ATOM 1492 N N . VAL A 1 189 ? 8.920 9.183 -12.646 1.00 95.56 189 VAL A N 1
ATOM 1493 C CA . VAL A 1 189 ? 9.753 8.090 -13.168 1.00 95.56 189 VAL A CA 1
ATOM 1494 C C . VAL A 1 189 ? 9.375 7.772 -14.613 1.00 95.56 189 VAL A C 1
ATOM 1496 O O . VAL A 1 189 ? 10.270 7.704 -15.445 1.00 95.56 189 VAL A O 1
ATOM 1499 N N . ASP A 1 190 ? 8.085 7.704 -14.964 1.00 95.00 190 ASP A N 1
ATOM 1500 C CA . ASP A 1 190 ? 7.659 7.399 -16.336 1.00 95.00 190 ASP A CA 1
ATOM 1501 C C . ASP A 1 190 ? 8.060 8.515 -17.328 1.00 95.00 190 ASP A C 1
ATOM 1503 O O . ASP A 1 190 ? 8.406 8.213 -18.471 1.00 95.00 190 ASP A O 1
ATOM 1507 N N . ILE A 1 191 ? 8.128 9.790 -16.913 1.00 93.88 191 ILE A N 1
ATOM 1508 C CA . ILE A 1 191 ? 8.752 10.837 -17.750 1.00 93.88 191 ILE A CA 1
ATOM 1509 C C . ILE A 1 191 ? 10.196 10.457 -18.092 1.00 93.88 191 ILE A C 1
ATOM 1511 O O . ILE A 1 191 ? 10.603 10.567 -19.250 1.00 93.88 191 ILE A O 1
ATOM 1515 N N . ALA A 1 192 ? 10.965 10.009 -17.098 1.00 92.25 192 ALA A N 1
ATOM 1516 C CA . ALA A 1 192 ? 12.363 9.659 -17.288 1.00 92.25 192 ALA A CA 1
ATOM 1517 C C . ALA A 1 192 ? 12.548 8.379 -18.105 1.00 92.25 192 ALA A C 1
ATOM 1519 O O . ALA A 1 192 ? 13.319 8.388 -19.063 1.00 92.25 192 ALA A O 1
ATOM 1520 N N . VAL A 1 193 ? 11.811 7.313 -17.786 1.00 89.75 193 VAL A N 1
ATOM 1521 C CA . VAL A 1 193 ? 11.917 6.019 -18.474 1.00 89.75 193 VAL A CA 1
ATOM 1522 C C . VAL A 1 193 ? 11.535 6.148 -19.942 1.00 89.75 193 VAL A C 1
ATOM 1524 O O . VAL A 1 193 ? 12.310 5.768 -20.818 1.00 89.75 193 VAL A O 1
ATOM 1527 N N . TYR A 1 194 ? 10.357 6.700 -20.239 1.00 88.75 194 TYR A N 1
ATOM 1528 C CA . TYR A 1 194 ? 9.875 6.764 -21.620 1.00 88.75 194 TYR A CA 1
ATOM 1529 C C . TYR A 1 194 ? 10.560 7.880 -22.411 1.00 88.75 194 TYR A C 1
ATOM 1531 O O . TYR A 1 194 ? 10.850 7.687 -23.592 1.00 88.75 194 TYR A O 1
ATOM 1539 N N . GLY A 1 195 ? 10.890 9.005 -21.764 1.00 85.06 195 GLY A N 1
ATOM 1540 C CA . GLY A 1 195 ? 11.675 10.071 -22.386 1.00 85.06 195 GLY A CA 1
ATOM 1541 C C . GLY A 1 195 ? 13.064 9.594 -22.813 1.00 85.06 195 GLY A C 1
ATOM 1542 O O . GLY A 1 195 ? 13.480 9.848 -23.943 1.00 85.06 195 GLY A O 1
ATOM 1543 N N . MET A 1 196 ? 13.755 8.832 -21.958 1.00 83.94 196 MET A N 1
ATOM 1544 C CA . MET A 1 196 ? 15.044 8.231 -22.315 1.00 83.94 196 MET A CA 1
ATOM 1545 C C . MET A 1 196 ? 14.891 7.057 -23.285 1.00 83.94 196 MET A C 1
ATOM 1547 O O . MET A 1 196 ? 15.667 6.957 -24.230 1.00 83.94 196 MET A O 1
ATOM 1551 N N . GLY A 1 197 ? 13.884 6.196 -23.112 1.00 79.12 197 GLY A N 1
ATOM 1552 C CA . GLY A 1 197 ? 13.665 5.013 -23.951 1.00 79.12 197 GLY A CA 1
ATOM 1553 C C . GLY A 1 197 ? 13.488 5.334 -25.439 1.00 79.12 197 GLY A C 1
ATOM 1554 O O . GLY A 1 197 ? 14.033 4.630 -26.291 1.00 79.12 197 GLY A O 1
ATOM 1555 N N . ILE A 1 198 ? 12.796 6.434 -25.753 1.00 77.31 198 ILE A N 1
ATOM 1556 C CA . ILE A 1 198 ? 12.599 6.926 -27.130 1.00 77.31 198 ILE A CA 1
ATOM 1557 C C . ILE A 1 198 ? 13.893 7.503 -27.726 1.00 77.31 198 ILE A C 1
ATOM 1559 O O . ILE A 1 198 ? 14.060 7.509 -28.943 1.00 77.31 198 ILE A O 1
ATOM 1563 N N . PHE A 1 199 ? 14.827 7.959 -26.889 1.00 74.88 199 PHE A N 1
ATOM 1564 C CA . PHE A 1 199 ? 16.094 8.558 -27.314 1.00 74.88 199 PHE A CA 1
ATOM 1565 C C . PHE A 1 199 ? 17.201 7.525 -27.618 1.00 74.88 199 PHE A C 1
ATOM 1567 O O . PHE A 1 199 ? 18.155 7.812 -28.346 1.00 74.88 199 PHE A O 1
ATOM 1574 N N . ILE A 1 200 ? 17.086 6.293 -27.122 1.00 75.25 200 ILE A N 1
ATOM 1575 C CA . ILE A 1 200 ? 18.114 5.254 -27.321 1.00 75.25 200 ILE A CA 1
ATOM 1576 C C . ILE A 1 200 ? 18.386 4.920 -28.804 1.00 75.25 200 ILE A C 1
ATOM 1578 O O . ILE A 1 200 ? 19.563 4.830 -29.155 1.00 75.25 200 ILE A O 1
ATOM 1582 N N . PRO A 1 201 ? 17.393 4.794 -29.715 1.00 72.25 201 PRO A N 1
ATOM 1583 C CA . PRO A 1 201 ? 17.677 4.540 -31.128 1.00 72.25 201 PRO A CA 1
ATOM 1584 C C . PRO A 1 201 ? 18.511 5.655 -31.762 1.00 72.25 201 PRO A C 1
ATOM 1586 O O . PRO A 1 201 ? 19.440 5.380 -32.518 1.00 72.25 201 PRO A O 1
ATOM 1589 N N . THR A 1 202 ? 18.216 6.920 -31.439 1.00 69.88 202 THR A N 1
ATOM 1590 C CA . THR A 1 202 ? 18.989 8.058 -31.954 1.00 69.88 202 THR A CA 1
ATOM 1591 C C . THR A 1 202 ? 20.434 8.027 -31.474 1.00 69.88 202 THR A C 1
ATOM 1593 O O . THR A 1 202 ? 21.335 8.290 -32.266 1.00 69.88 202 THR A O 1
ATOM 1596 N N . PHE A 1 203 ? 20.666 7.617 -30.226 1.00 68.69 203 PHE A N 1
ATOM 1597 C CA . PHE A 1 203 ? 22.014 7.417 -29.704 1.00 68.69 203 PHE A CA 1
ATOM 1598 C C . PHE A 1 203 ? 22.766 6.319 -30.467 1.00 68.69 203 PHE A C 1
ATOM 1600 O O . PHE A 1 203 ? 23.912 6.516 -30.857 1.00 68.69 203 PHE A O 1
ATOM 1607 N N . ILE A 1 204 ? 22.112 5.187 -30.743 1.00 66.69 204 ILE A N 1
ATOM 1608 C CA . ILE A 1 204 ? 22.699 4.079 -31.508 1.00 66.69 204 ILE A CA 1
ATOM 1609 C C . ILE A 1 204 ? 23.094 4.522 -32.928 1.00 66.69 204 ILE A C 1
ATOM 1611 O O . ILE A 1 204 ? 24.163 4.148 -33.415 1.00 66.69 204 ILE A O 1
ATOM 1615 N N . HIS A 1 205 ? 22.273 5.347 -33.581 1.00 69.44 205 HIS A N 1
ATOM 1616 C CA . HIS A 1 205 ? 22.575 5.876 -34.913 1.00 69.44 205 HIS A CA 1
ATOM 1617 C C . HIS A 1 205 ? 23.760 6.850 -34.935 1.00 69.44 205 HIS A C 1
ATOM 1619 O O . HIS A 1 205 ? 24.542 6.826 -35.884 1.00 69.44 205 HIS A O 1
ATOM 1625 N N . GLU A 1 206 ? 23.926 7.685 -33.907 1.00 66.31 206 GLU A N 1
ATOM 1626 C CA . GLU A 1 206 ? 25.115 8.543 -33.756 1.00 66.31 206 GLU A CA 1
ATOM 1627 C C . GLU A 1 206 ? 26.383 7.715 -33.501 1.00 66.31 206 GLU A C 1
ATOM 1629 O O . GLU A 1 206 ? 27.483 8.091 -33.901 1.00 66.31 206 GLU A O 1
ATOM 1634 N N . LEU A 1 207 ? 26.210 6.557 -32.871 1.00 64.25 207 LEU A N 1
ATOM 1635 C CA . LEU A 1 207 ? 27.265 5.658 -32.442 1.00 64.25 207 LEU A CA 1
ATOM 1636 C C . LEU A 1 207 ? 27.868 4.787 -33.543 1.00 64.25 207 LEU A C 1
ATOM 1638 O O . LEU A 1 207 ? 29.085 4.705 -33.698 1.00 64.25 207 LEU A O 1
ATOM 1642 N N . PHE A 1 208 ? 26.999 4.080 -34.260 1.00 66.31 208 PHE A N 1
ATOM 1643 C CA . PHE A 1 208 ? 27.381 3.085 -35.261 1.00 66.31 208 PHE A CA 1
ATOM 1644 C C . PHE A 1 208 ? 27.166 3.603 -36.691 1.00 66.31 208 PHE A C 1
ATOM 1646 O O . PHE A 1 208 ? 27.436 2.889 -37.658 1.00 66.31 208 PHE A O 1
ATOM 1653 N N . GLY A 1 209 ? 26.715 4.855 -36.824 1.00 64.88 209 GLY A N 1
ATOM 1654 C CA . GLY A 1 209 ? 26.323 5.483 -38.078 1.00 64.88 209 GLY A CA 1
ATOM 1655 C C . GLY A 1 209 ? 24.911 5.084 -38.512 1.00 64.88 209 GLY A C 1
ATOM 1656 O O . GLY A 1 209 ? 24.412 4.009 -38.192 1.00 64.88 209 GLY A O 1
ATOM 1657 N N . ALA A 1 210 ? 24.260 5.933 -39.312 1.00 64.25 210 ALA A N 1
ATOM 1658 C CA . ALA A 1 210 ? 22.900 5.687 -39.811 1.00 64.25 210 ALA A CA 1
ATOM 1659 C C . ALA A 1 210 ? 22.751 4.387 -40.638 1.00 64.25 210 ALA A C 1
ATOM 1661 O O . ALA A 1 210 ? 21.641 3.886 -40.788 1.00 64.25 210 ALA A O 1
ATOM 1662 N N . ASN A 1 211 ? 23.863 3.833 -41.137 1.00 65.81 211 ASN A N 1
ATOM 1663 C CA . ASN A 1 211 ? 23.917 2.608 -41.942 1.00 65.81 211 ASN A CA 1
ATOM 1664 C C . ASN A 1 211 ? 24.206 1.338 -41.117 1.00 65.81 211 ASN A C 1
ATOM 1666 O O . ASN A 1 211 ? 24.500 0.292 -41.699 1.00 65.81 211 ASN A O 1
ATOM 1670 N N . SER A 1 212 ? 24.184 1.411 -39.782 1.00 67.06 212 SER A N 1
ATOM 1671 C CA . SER A 1 212 ? 24.411 0.241 -38.935 1.00 67.06 212 SER A CA 1
ATOM 1672 C C . SER A 1 212 ? 23.347 -0.839 -39.186 1.00 67.06 212 SER A C 1
ATOM 1674 O O . SER A 1 212 ? 22.157 -0.523 -39.283 1.00 67.06 212 SER A O 1
ATOM 1676 N N . PRO A 1 213 ? 23.735 -2.127 -39.292 1.00 74.38 213 PRO A N 1
ATOM 1677 C CA . PRO A 1 213 ? 22.774 -3.213 -39.426 1.00 74.38 213 PRO A CA 1
ATOM 1678 C C . PRO A 1 213 ? 21.752 -3.184 -38.276 1.00 74.38 213 PRO A C 1
ATOM 1680 O O . PRO A 1 213 ? 22.156 -2.956 -37.133 1.00 74.38 213 PRO A O 1
ATOM 1683 N N . PRO A 1 214 ? 20.462 -3.488 -38.517 1.00 72.62 214 PRO A N 1
ATOM 1684 C CA . PRO A 1 214 ? 19.444 -3.540 -37.460 1.00 72.62 214 PRO A CA 1
ATOM 1685 C C . PRO A 1 214 ? 19.835 -4.438 -36.277 1.00 72.62 214 PRO A C 1
ATOM 1687 O O . PRO A 1 214 ? 19.509 -4.147 -35.131 1.00 72.62 214 PRO A O 1
ATOM 1690 N N . THR A 1 215 ? 20.612 -5.492 -36.543 1.00 75.06 215 THR A N 1
ATOM 1691 C CA . THR A 1 215 ? 21.175 -6.389 -35.526 1.00 75.06 215 THR A CA 1
ATOM 1692 C C . THR A 1 215 ? 22.093 -5.676 -34.536 1.00 75.06 215 THR A C 1
ATOM 1694 O O . THR A 1 215 ? 22.093 -6.019 -33.359 1.00 75.06 215 THR A O 1
ATOM 1697 N N . SER A 1 216 ? 22.861 -4.675 -34.971 1.00 72.56 216 SER A N 1
ATOM 1698 C CA . SER A 1 216 ? 23.731 -3.897 -34.082 1.00 72.56 216 SER A CA 1
ATOM 1699 C C . SER A 1 216 ? 22.912 -3.071 -33.091 1.00 72.56 216 SER A C 1
ATOM 1701 O O . SER A 1 216 ? 23.287 -2.965 -31.926 1.00 72.56 216 SER A O 1
ATOM 1703 N N . ASN A 1 217 ? 21.764 -2.545 -33.526 1.00 72.44 217 ASN A N 1
ATOM 1704 C CA . ASN A 1 217 ? 20.879 -1.760 -32.670 1.00 72.44 217 ASN A CA 1
ATOM 1705 C C . ASN A 1 217 ? 20.264 -2.638 -31.572 1.00 72.44 217 ASN A C 1
ATOM 1707 O O . ASN A 1 217 ? 20.321 -2.289 -30.394 1.00 72.44 217 ASN A O 1
ATOM 1711 N N . GLU A 1 218 ? 19.758 -3.813 -31.947 1.00 74.50 218 GLU A N 1
ATOM 1712 C CA . GLU A 1 218 ? 19.224 -4.805 -31.007 1.00 74.50 218 GLU A CA 1
ATOM 1713 C C . GLU A 1 218 ? 20.279 -5.291 -29.996 1.00 74.50 218 GLU A C 1
ATOM 1715 O O . GLU A 1 218 ? 19.976 -5.470 -28.819 1.00 74.50 218 GLU A O 1
ATOM 1720 N N . LEU A 1 219 ? 21.543 -5.451 -30.410 1.00 77.75 219 LEU A N 1
ATOM 1721 C CA . LEU A 1 219 ? 22.630 -5.838 -29.500 1.00 77.75 219 LEU A CA 1
ATOM 1722 C C . LEU A 1 219 ? 22.934 -4.757 -28.452 1.00 77.75 219 LEU A C 1
ATOM 1724 O O . LEU A 1 219 ? 23.164 -5.080 -27.288 1.00 77.75 219 LEU A O 1
ATOM 1728 N N . VAL A 1 220 ? 22.904 -3.476 -28.827 1.00 77.69 220 VAL A N 1
ATOM 1729 C CA . VAL A 1 220 ? 23.078 -2.372 -27.865 1.00 77.69 220 VAL A CA 1
ATOM 1730 C C . VAL A 1 220 ? 21.910 -2.326 -26.885 1.00 77.69 220 VAL A C 1
ATOM 1732 O O . VAL A 1 220 ? 22.124 -2.174 -25.681 1.00 77.69 220 VAL A O 1
ATOM 1735 N N . TYR A 1 221 ? 20.685 -2.525 -27.377 1.00 78.19 221 TYR A N 1
ATOM 1736 C CA . TYR A 1 221 ? 19.510 -2.675 -26.525 1.00 78.19 221 TYR A CA 1
ATOM 1737 C C . TYR A 1 221 ? 19.652 -3.840 -25.549 1.00 78.19 221 TYR A C 1
ATOM 1739 O O . TYR A 1 221 ? 19.390 -3.661 -24.360 1.00 78.19 221 TYR A O 1
ATOM 1747 N N . ALA A 1 222 ? 20.125 -5.001 -26.010 1.00 82.81 222 ALA A N 1
ATOM 1748 C CA . ALA A 1 222 ? 20.366 -6.156 -25.151 1.00 82.81 222 ALA A CA 1
ATOM 1749 C C . ALA A 1 222 ? 21.340 -5.815 -24.013 1.00 82.81 222 ALA A C 1
ATOM 1751 O O . ALA A 1 222 ? 21.085 -6.152 -22.856 1.00 82.81 222 ALA A O 1
ATOM 1752 N N . ILE A 1 223 ? 22.429 -5.102 -24.320 1.00 83.19 223 ILE A N 1
ATOM 1753 C CA . ILE A 1 223 ? 23.424 -4.681 -23.325 1.00 83.19 223 ILE A CA 1
ATOM 1754 C C . ILE A 1 223 ? 22.801 -3.722 -22.303 1.00 83.19 223 ILE A C 1
ATOM 1756 O O . ILE A 1 223 ? 22.904 -3.961 -21.100 1.00 83.19 223 ILE A O 1
ATOM 1760 N N . LEU A 1 224 ? 22.116 -2.666 -22.750 1.00 81.75 224 LEU A N 1
ATOM 1761 C CA . LEU A 1 224 ? 21.502 -1.677 -21.854 1.00 81.75 224 LEU A CA 1
ATOM 1762 C C . LEU A 1 224 ? 20.411 -2.298 -20.969 1.00 81.75 224 LEU A C 1
ATOM 1764 O O . LEU A 1 224 ? 20.395 -2.083 -19.757 1.00 81.75 224 LEU A O 1
ATOM 1768 N N . TYR A 1 225 ? 19.546 -3.141 -21.534 1.00 85.94 225 TYR A N 1
ATOM 1769 C CA . TYR A 1 225 ? 18.506 -3.822 -20.763 1.00 85.94 225 TYR A CA 1
ATOM 1770 C C . TYR A 1 225 ? 19.043 -4.946 -19.869 1.00 85.94 225 TYR A C 1
ATOM 1772 O O . TYR A 1 225 ? 18.378 -5.318 -18.902 1.00 85.94 225 TYR A O 1
ATOM 1780 N N . THR A 1 226 ? 20.265 -5.436 -20.099 1.00 89.19 226 THR A N 1
ATOM 1781 C CA . THR A 1 226 ? 20.948 -6.302 -19.126 1.00 89.19 226 THR A CA 1
ATOM 1782 C C . THR A 1 226 ? 21.236 -5.528 -17.838 1.00 89.19 226 THR A C 1
ATOM 1784 O O . THR A 1 226 ? 20.984 -6.044 -16.751 1.00 89.19 226 THR A O 1
ATOM 1787 N N . PHE A 1 227 ? 21.665 -4.263 -17.933 1.00 91.19 227 PHE A N 1
ATOM 1788 C CA . PHE A 1 227 ? 21.829 -3.392 -16.762 1.00 91.19 227 PHE A CA 1
ATOM 1789 C C . PHE A 1 227 ? 20.497 -3.096 -16.063 1.00 91.19 227 PHE A C 1
ATOM 1791 O O . PHE A 1 227 ? 20.444 -3.107 -14.833 1.00 91.19 227 PHE A O 1
ATOM 1798 N N . ALA A 1 228 ? 19.407 -2.924 -16.816 1.00 90.56 228 ALA A N 1
ATOM 1799 C CA . ALA A 1 228 ? 18.066 -2.841 -16.232 1.00 90.56 228 ALA A CA 1
ATOM 1800 C C . ALA A 1 228 ? 17.709 -4.124 -15.454 1.00 90.56 228 ALA A C 1
ATOM 1802 O O . ALA A 1 228 ? 17.263 -4.052 -14.310 1.00 90.56 228 ALA A O 1
ATOM 1803 N N . GLY A 1 229 ? 17.987 -5.300 -16.031 1.00 91.69 229 GLY A N 1
ATOM 1804 C CA . GLY A 1 229 ? 17.846 -6.607 -15.380 1.00 91.69 229 GLY A CA 1
ATOM 1805 C C . GLY A 1 229 ? 18.626 -6.715 -14.067 1.00 91.69 229 GLY A C 1
ATOM 1806 O O . GLY A 1 229 ? 18.072 -7.141 -13.053 1.00 91.69 229 GLY A O 1
ATOM 1807 N N . VAL A 1 230 ? 19.889 -6.275 -14.062 1.00 93.69 230 VAL A N 1
ATOM 1808 C CA . VAL A 1 230 ? 20.712 -6.186 -12.843 1.00 93.69 230 VAL A CA 1
ATOM 1809 C C . VAL A 1 230 ? 20.053 -5.271 -11.812 1.00 93.69 230 VAL A C 1
ATOM 1811 O O . VAL A 1 230 ? 19.973 -5.645 -10.645 1.00 93.69 230 VAL A O 1
ATOM 1814 N N . GLY A 1 231 ? 19.532 -4.115 -12.233 1.00 94.50 231 GLY A N 1
ATOM 1815 C CA . GLY A 1 231 ? 18.792 -3.199 -11.366 1.00 94.50 231 GLY A CA 1
ATOM 1816 C C . GLY A 1 231 ? 17.576 -3.858 -10.708 1.00 94.50 231 GLY A C 1
ATOM 1817 O O . GLY A 1 231 ? 17.445 -3.808 -9.488 1.00 94.50 231 GLY A O 1
ATOM 1818 N N . TYR A 1 232 ? 16.734 -4.552 -11.477 1.00 93.88 232 TYR A N 1
ATOM 1819 C CA . TYR A 1 232 ? 15.568 -5.263 -10.938 1.00 93.88 232 TYR A CA 1
ATOM 1820 C C . TYR A 1 232 ? 15.943 -6.293 -9.867 1.00 93.88 232 TYR A C 1
ATOM 1822 O O . TYR A 1 232 ? 15.370 -6.303 -8.778 1.00 93.88 232 TYR A O 1
ATOM 1830 N N . TRP A 1 233 ? 16.922 -7.157 -10.142 1.00 93.81 233 TRP A N 1
ATOM 1831 C CA . TRP A 1 233 ? 17.341 -8.169 -9.170 1.00 93.81 233 TRP A CA 1
ATOM 1832 C C . TRP A 1 233 ? 18.069 -7.557 -7.971 1.00 93.81 233 TRP A C 1
ATOM 1834 O O . TRP A 1 233 ? 17.916 -8.046 -6.852 1.00 93.81 233 TRP A O 1
ATOM 1844 N N . LEU A 1 234 ? 18.789 -6.449 -8.163 1.00 94.81 234 LEU A N 1
ATOM 1845 C CA . LEU A 1 234 ? 19.347 -5.676 -7.060 1.00 94.81 234 LEU A CA 1
ATOM 1846 C C . LEU A 1 234 ? 18.235 -5.134 -6.154 1.00 94.81 234 LEU A C 1
ATOM 1848 O O . LEU A 1 234 ? 18.352 -5.274 -4.936 1.00 94.81 234 LEU A O 1
ATOM 1852 N N . ALA A 1 235 ? 17.136 -4.603 -6.708 1.00 93.50 235 ALA A N 1
ATOM 1853 C CA . ALA A 1 235 ? 15.967 -4.210 -5.915 1.00 93.50 235 ALA A CA 1
ATOM 1854 C C . ALA A 1 235 ? 15.429 -5.398 -5.113 1.00 93.50 235 ALA A C 1
ATOM 1856 O O . ALA A 1 235 ? 15.287 -5.298 -3.900 1.00 93.50 235 ALA A O 1
ATOM 1857 N N . VAL A 1 236 ? 15.203 -6.551 -5.748 1.00 92.19 236 VAL A N 1
ATOM 1858 C CA . VAL A 1 236 ? 14.692 -7.760 -5.073 1.00 92.19 236 VAL A CA 1
ATOM 1859 C C . VAL A 1 236 ? 15.553 -8.159 -3.870 1.00 92.19 236 VAL A C 1
ATOM 1861 O O . VAL A 1 236 ? 15.021 -8.511 -2.817 1.00 92.19 236 VAL A O 1
ATOM 1864 N N . LEU A 1 237 ? 16.879 -8.099 -4.010 1.00 91.25 237 LEU A N 1
ATOM 1865 C CA . LEU A 1 237 ? 17.817 -8.471 -2.949 1.00 91.25 237 LEU A CA 1
ATOM 1866 C C . LEU A 1 237 ? 17.924 -7.414 -1.842 1.00 91.25 237 LEU A C 1
ATOM 1868 O O . LEU A 1 237 ? 18.203 -7.758 -0.694 1.00 91.25 237 LEU A O 1
ATOM 1872 N N . THR A 1 238 ? 17.711 -6.138 -2.166 1.00 91.00 238 THR A N 1
ATOM 1873 C CA . THR A 1 238 ? 17.974 -5.017 -1.250 1.00 91.00 238 THR A CA 1
ATOM 1874 C C . THR A 1 238 ? 16.720 -4.370 -0.668 1.00 91.00 238 THR A C 1
ATOM 1876 O O . THR A 1 238 ? 16.831 -3.684 0.347 1.00 91.00 238 THR A O 1
ATOM 1879 N N . ILE A 1 239 ? 15.524 -4.604 -1.220 1.00 89.50 239 ILE A N 1
ATOM 1880 C CA . ILE A 1 239 ? 14.290 -3.894 -0.833 1.00 89.50 239 ILE A CA 1
ATOM 1881 C C . ILE A 1 239 ? 13.883 -4.111 0.622 1.00 89.50 239 ILE A C 1
ATOM 1883 O O . ILE A 1 239 ? 13.406 -3.184 1.279 1.00 89.50 239 ILE A O 1
ATOM 1887 N N . ASP A 1 240 ? 14.149 -5.297 1.165 1.00 83.25 240 ASP A N 1
ATOM 1888 C CA . ASP A 1 240 ? 13.908 -5.609 2.575 1.00 83.25 240 ASP A CA 1
ATOM 1889 C C . ASP A 1 240 ? 15.117 -5.291 3.477 1.00 83.25 240 ASP A C 1
ATOM 1891 O O . ASP A 1 240 ? 15.012 -5.392 4.699 1.00 83.25 240 ASP A O 1
ATOM 1895 N N . ILE A 1 241 ? 16.261 -4.881 2.912 1.00 84.50 241 ILE A N 1
ATOM 1896 C CA . ILE A 1 241 ? 17.482 -4.505 3.649 1.00 84.50 241 ILE A CA 1
ATOM 1897 C C . ILE A 1 241 ? 17.603 -2.985 3.764 1.00 84.50 241 ILE A C 1
ATOM 1899 O O . ILE A 1 241 ? 17.754 -2.473 4.868 1.00 84.50 241 ILE A O 1
ATOM 1903 N N . LEU A 1 242 ? 17.531 -2.260 2.651 1.00 87.12 242 LEU A N 1
ATOM 1904 C CA . LEU A 1 242 ? 17.689 -0.804 2.605 1.00 87.12 242 LEU A CA 1
ATOM 1905 C C . LEU A 1 242 ? 16.365 -0.075 2.831 1.00 87.12 242 LEU A C 1
ATOM 1907 O O . LEU A 1 242 ? 16.351 0.999 3.421 1.00 87.12 242 LEU A O 1
ATOM 1911 N N . GLY A 1 243 ? 15.260 -0.696 2.424 1.00 86.44 243 GLY A N 1
ATOM 1912 C CA . GLY A 1 243 ? 13.929 -0.114 2.502 1.00 86.44 243 GLY A CA 1
ATOM 1913 C C . GLY A 1 243 ? 13.532 0.667 1.256 1.00 86.44 243 GLY A C 1
ATOM 1914 O O . GLY A 1 243 ?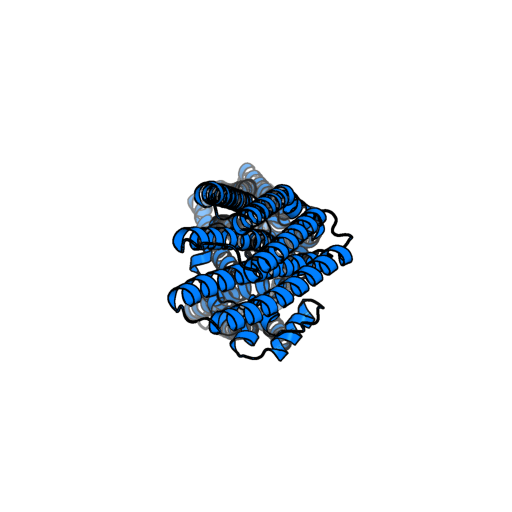 14.356 1.005 0.402 1.00 86.44 243 GLY A O 1
ATOM 1915 N N . ARG A 1 244 ? 12.226 0.889 1.117 1.00 90.62 244 ARG A N 1
ATOM 1916 C CA . ARG A 1 244 ? 11.606 1.406 -0.108 1.00 90.62 244 ARG A CA 1
ATOM 1917 C C . ARG A 1 244 ? 11.913 2.887 -0.276 1.00 90.62 244 ARG A C 1
ATOM 1919 O O . ARG A 1 244 ? 12.136 3.341 -1.397 1.00 90.62 244 ARG A O 1
ATOM 1926 N N . LYS A 1 245 ? 11.949 3.654 0.820 1.00 92.69 245 LYS A N 1
ATOM 1927 C CA . LYS A 1 245 ? 12.179 5.107 0.779 1.00 92.69 245 LYS A CA 1
ATOM 1928 C C . LYS A 1 245 ? 13.601 5.406 0.345 1.00 92.69 245 LYS A C 1
ATOM 1930 O O . LYS A 1 245 ? 13.810 6.237 -0.537 1.00 92.69 245 LYS A O 1
ATOM 1935 N N . VAL A 1 246 ? 14.558 4.690 0.932 1.00 93.69 246 VAL A N 1
ATOM 1936 C CA . VAL A 1 246 ? 15.979 4.837 0.611 1.00 93.69 246 VAL A CA 1
ATOM 1937 C C . VAL A 1 246 ? 16.247 4.416 -0.830 1.00 93.69 246 VAL A C 1
ATOM 1939 O O . VAL A 1 246 ? 16.836 5.195 -1.572 1.00 93.69 246 VAL A O 1
ATOM 1942 N N . LEU A 1 247 ? 15.765 3.243 -1.258 1.00 95.12 247 LEU A N 1
ATOM 1943 C CA . LEU A 1 247 ? 15.963 2.777 -2.635 1.00 95.12 247 LEU A CA 1
ATOM 1944 C C . LEU A 1 247 ? 15.378 3.734 -3.671 1.00 95.12 247 LEU A C 1
ATOM 1946 O O . LEU A 1 247 ? 16.056 4.073 -4.640 1.00 95.12 247 LEU A O 1
ATOM 1950 N N . GLN A 1 248 ? 14.149 4.208 -3.459 1.00 96.75 248 GLN A N 1
ATOM 1951 C CA . GLN A 1 248 ? 13.513 5.137 -4.387 1.00 96.75 248 GLN A CA 1
ATOM 1952 C C . GLN A 1 248 ? 14.259 6.479 -4.448 1.00 96.75 248 GLN A C 1
ATOM 1954 O O . GLN A 1 248 ? 14.526 6.980 -5.540 1.00 96.75 248 GLN A O 1
ATOM 1959 N N . ALA A 1 249 ? 14.637 7.050 -3.298 1.00 96.56 249 ALA A N 1
ATOM 1960 C CA . ALA A 1 249 ? 15.335 8.334 -3.248 1.00 96.56 249 ALA A CA 1
ATOM 1961 C C . ALA A 1 249 ? 16.746 8.249 -3.848 1.00 96.56 249 ALA A C 1
ATOM 1963 O O . ALA A 1 249 ? 17.109 9.085 -4.673 1.00 96.56 249 ALA A O 1
ATOM 1964 N N . VAL A 1 250 ? 17.524 7.225 -3.477 1.00 96.62 250 VAL A N 1
ATOM 1965 C CA . VAL A 1 250 ? 18.871 6.998 -4.022 1.00 96.62 250 VAL A CA 1
ATOM 1966 C C . VAL A 1 250 ? 18.799 6.737 -5.522 1.00 96.62 250 VAL A C 1
ATOM 1968 O O . VAL A 1 250 ? 19.565 7.341 -6.266 1.00 96.62 250 VAL A O 1
ATOM 1971 N N . GLY A 1 251 ? 17.855 5.913 -5.985 1.00 97.06 251 GLY A N 1
ATOM 1972 C CA . GLY A 1 251 ? 17.667 5.657 -7.412 1.00 97.06 251 GLY A CA 1
ATOM 1973 C C . GLY A 1 251 ? 17.386 6.941 -8.193 1.00 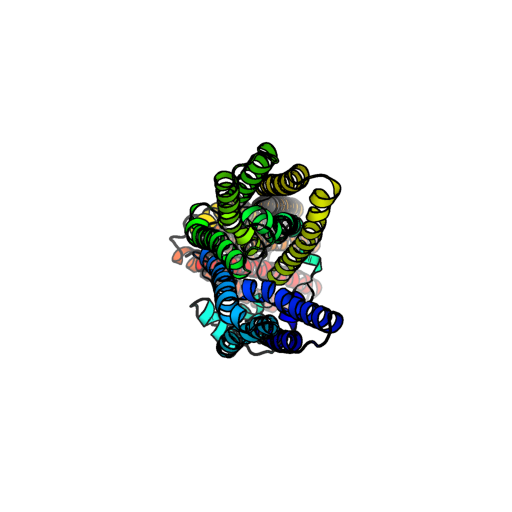97.06 251 GLY A C 1
ATOM 1974 O O . GLY A 1 251 ? 18.103 7.243 -9.144 1.00 97.06 251 GLY A O 1
ATOM 1975 N N . PHE A 1 252 ? 16.435 7.763 -7.738 1.00 97.75 252 PHE A N 1
ATOM 1976 C CA . PHE A 1 252 ? 16.147 9.059 -8.361 1.00 97.75 252 PHE A CA 1
ATOM 1977 C C . PHE A 1 252 ? 17.347 10.023 -8.363 1.00 97.75 252 PHE A C 1
ATOM 1979 O O . PHE A 1 252 ? 17.589 10.696 -9.367 1.00 97.75 252 PHE A O 1
ATOM 1986 N N . LEU A 1 253 ? 18.116 10.091 -7.269 1.00 97.44 253 LEU A N 1
ATOM 1987 C CA . LEU A 1 253 ? 19.311 10.940 -7.185 1.00 97.44 253 LEU A CA 1
ATOM 1988 C C . LEU A 1 253 ? 20.416 10.474 -8.135 1.00 97.44 253 LEU A C 1
ATOM 1990 O O . LEU A 1 253 ? 21.016 11.301 -8.819 1.00 97.44 253 LEU A O 1
ATOM 1994 N N . VAL A 1 254 ? 20.675 9.167 -8.202 1.00 97.62 254 VAL A N 1
ATOM 1995 C CA . VAL A 1 254 ? 21.700 8.596 -9.085 1.00 97.62 254 VAL A CA 1
ATOM 1996 C C . VAL A 1 254 ? 21.297 8.753 -10.552 1.00 97.62 254 VAL A C 1
ATOM 1998 O O . VAL A 1 254 ? 22.133 9.150 -11.362 1.00 97.62 254 VAL A O 1
ATOM 2001 N N . MET A 1 255 ? 20.019 8.543 -10.892 1.00 95.50 255 MET A N 1
ATOM 2002 C CA . MET A 1 255 ? 19.488 8.828 -12.231 1.00 95.50 255 MET A CA 1
ATOM 2003 C C . MET A 1 255 ? 19.677 10.301 -12.606 1.00 95.50 255 MET A C 1
ATOM 2005 O O . MET A 1 255 ? 20.236 10.605 -13.659 1.00 95.50 255 MET A O 1
ATOM 2009 N N . GLY A 1 256 ? 19.252 11.222 -11.733 1.00 95.56 256 GLY A N 1
ATOM 2010 C CA . GLY A 1 256 ? 19.392 12.659 -11.961 1.00 95.56 256 GLY A CA 1
ATOM 2011 C C . GLY A 1 256 ? 20.853 13.079 -12.117 1.00 95.56 256 GLY A C 1
ATOM 2012 O O . GLY A 1 256 ? 21.192 13.798 -13.054 1.00 95.56 256 GLY A O 1
ATOM 2013 N N . GLY A 1 257 ? 21.734 12.573 -11.252 1.00 96.00 257 GLY A N 1
ATOM 2014 C CA . GLY A 1 257 ? 23.174 12.817 -11.315 1.00 96.00 257 GLY A CA 1
ATOM 2015 C C . GLY A 1 257 ? 23.810 12.310 -12.610 1.00 96.00 257 GLY A C 1
ATOM 2016 O O . GLY A 1 257 ? 24.574 13.045 -13.234 1.00 96.00 257 GLY A O 1
ATOM 2017 N N . ALA A 1 258 ? 23.458 11.101 -13.057 1.00 94.19 258 ALA A N 1
ATOM 2018 C CA . ALA A 1 258 ? 23.956 10.542 -14.313 1.00 94.19 258 ALA A CA 1
ATOM 2019 C C . ALA A 1 258 ? 23.524 11.382 -15.527 1.00 94.19 258 ALA A C 1
ATOM 2021 O O . ALA A 1 258 ? 24.336 11.667 -16.409 1.00 94.19 258 ALA A O 1
ATOM 2022 N N . LEU A 1 259 ? 22.268 11.837 -15.545 1.00 92.56 259 LEU A N 1
ATOM 2023 C CA . LEU A 1 259 ? 21.736 12.679 -16.617 1.00 92.56 259 LEU A CA 1
ATOM 2024 C C . LEU A 1 259 ? 22.335 14.088 -16.612 1.00 92.56 259 LEU A C 1
ATOM 2026 O O . LEU A 1 259 ? 22.661 14.606 -17.677 1.00 92.56 259 LEU A O 1
ATOM 2030 N N . PHE A 1 260 ? 22.546 14.699 -15.443 1.00 94.44 260 PHE A N 1
ATOM 2031 C CA . PHE A 1 260 ? 23.228 15.991 -15.353 1.00 94.44 260 PHE A CA 1
ATOM 2032 C C . PHE A 1 260 ? 24.705 15.898 -15.737 1.00 94.44 260 PHE A C 1
ATOM 2034 O O . PHE A 1 260 ? 25.203 16.794 -16.414 1.00 94.44 260 PHE A O 1
ATOM 2041 N N . ALA A 1 261 ? 25.395 14.813 -15.376 1.00 92.38 261 ALA A N 1
ATOM 2042 C CA . ALA A 1 261 ? 26.761 14.565 -15.829 1.00 92.38 261 ALA A CA 1
ATOM 2043 C C . ALA A 1 261 ? 26.825 14.418 -17.360 1.00 92.38 261 ALA A C 1
ATOM 2045 O O . ALA A 1 261 ? 27.690 15.016 -18.001 1.00 92.38 261 ALA A O 1
ATOM 2046 N N . ALA A 1 262 ? 25.869 13.695 -17.956 1.00 89.12 262 ALA A N 1
ATOM 2047 C CA . ALA A 1 262 ? 25.754 13.577 -19.408 1.00 89.12 262 ALA A CA 1
ATOM 2048 C C . ALA A 1 262 ? 25.438 14.930 -20.074 1.00 89.12 262 ALA A C 1
ATOM 2050 O O . ALA A 1 262 ? 26.025 15.266 -21.101 1.00 89.12 262 ALA A O 1
ATOM 2051 N N . ALA A 1 263 ? 24.560 15.735 -19.471 1.00 89.12 263 ALA A N 1
ATOM 2052 C CA . ALA A 1 263 ? 24.222 17.073 -19.950 1.00 89.12 263 ALA A CA 1
ATOM 2053 C C . ALA A 1 263 ? 25.424 18.033 -19.882 1.00 89.12 263 ALA A C 1
ATOM 2055 O O . ALA A 1 263 ? 25.677 18.764 -20.837 1.00 89.12 263 ALA A O 1
ATOM 2056 N N . ALA A 1 264 ? 26.192 18.004 -18.789 1.00 89.50 264 ALA A N 1
ATOM 2057 C CA . ALA A 1 264 ? 27.370 18.849 -18.590 1.00 89.50 264 ALA A CA 1
ATOM 2058 C C . ALA A 1 264 ? 28.512 18.515 -19.562 1.00 89.50 264 ALA A C 1
ATOM 2060 O O . ALA A 1 264 ? 29.220 19.413 -20.013 1.00 89.50 264 ALA A O 1
ATOM 2061 N N . ALA A 1 265 ? 28.670 17.238 -19.919 1.00 85.81 265 ALA A N 1
ATOM 2062 C CA . ALA A 1 265 ? 29.623 16.811 -20.941 1.00 85.81 265 ALA A CA 1
ATOM 2063 C C . ALA A 1 265 ? 29.236 17.290 -22.358 1.00 85.81 265 ALA A C 1
ATOM 2065 O O . ALA A 1 265 ? 30.097 17.405 -23.237 1.00 85.81 265 ALA A O 1
ATOM 2066 N N . GLY A 1 266 ? 27.956 17.616 -22.574 1.00 79.75 266 GLY A N 1
ATOM 2067 C CA . GLY A 1 266 ? 27.451 18.199 -23.813 1.00 79.75 266 GLY A CA 1
ATOM 2068 C C . GLY A 1 266 ? 27.715 17.329 -25.042 1.00 79.75 266 GLY A C 1
ATOM 2069 O O . GLY A 1 266 ? 27.738 16.103 -24.970 1.00 79.75 266 GLY A O 1
ATOM 2070 N N . SER A 1 267 ? 27.945 17.971 -26.189 1.00 71.94 267 SER A N 1
ATOM 2071 C CA . SER A 1 267 ? 28.256 17.297 -27.459 1.00 71.94 267 SER A CA 1
ATOM 2072 C C . SER A 1 267 ? 29.652 16.662 -27.511 1.00 71.94 267 SER A C 1
ATOM 2074 O O . SER A 1 267 ? 29.954 15.956 -28.466 1.00 71.94 267 SER A O 1
ATOM 2076 N N . ASN A 1 268 ? 30.507 16.911 -26.512 1.00 72.75 268 ASN A N 1
ATOM 2077 C CA . ASN A 1 268 ? 31.882 16.402 -26.449 1.00 72.75 268 ASN A CA 1
ATOM 2078 C C . ASN A 1 268 ? 32.010 15.142 -25.579 1.00 72.75 268 ASN A C 1
ATOM 2080 O O . ASN A 1 268 ? 33.124 14.699 -25.290 1.00 72.75 268 ASN A O 1
ATOM 2084 N N . ILE A 1 269 ? 30.890 14.580 -25.119 1.00 78.06 269 ILE A N 1
ATOM 2085 C CA . ILE A 1 269 ? 30.899 13.378 -24.293 1.00 78.06 269 ILE A CA 1
ATOM 2086 C C . ILE A 1 269 ? 31.506 12.201 -25.063 1.00 78.06 269 ILE A C 1
ATOM 2088 O O . ILE A 1 269 ? 31.103 11.884 -26.182 1.00 78.06 269 ILE A O 1
ATOM 2092 N N . SER A 1 270 ? 32.492 11.534 -24.460 1.00 80.75 270 SER A N 1
ATOM 2093 C CA . SER A 1 270 ? 33.041 10.321 -25.053 1.00 80.75 270 SER A CA 1
ATOM 2094 C C . SER A 1 270 ? 32.011 9.198 -24.975 1.00 80.75 270 SER A C 1
ATOM 2096 O O . SER A 1 270 ? 31.283 9.056 -23.990 1.00 80.75 270 SER A O 1
ATOM 2098 N N . LEU A 1 271 ? 31.974 8.363 -26.009 1.00 73.56 271 LEU A N 1
ATOM 2099 C CA . LEU A 1 271 ? 31.075 7.222 -26.055 1.00 73.56 271 LEU A CA 1
ATOM 2100 C C . LEU A 1 271 ? 31.174 6.322 -24.799 1.00 73.56 271 LEU A C 1
ATOM 2102 O O . LEU A 1 271 ? 30.136 6.043 -24.199 1.00 73.56 271 LEU A O 1
ATOM 2106 N N . PRO A 1 272 ? 32.367 5.882 -24.347 1.00 80.69 272 PRO A N 1
ATOM 2107 C CA . PRO A 1 272 ? 32.457 5.022 -23.167 1.00 80.69 272 PRO A CA 1
ATOM 2108 C C . PRO A 1 272 ? 31.852 5.667 -21.916 1.00 80.69 272 PRO A C 1
ATOM 2110 O O . PRO A 1 272 ? 31.200 4.985 -21.127 1.00 80.69 272 PRO A O 1
ATOM 2113 N N . LEU A 1 273 ? 32.020 6.984 -21.759 1.00 84.38 273 LEU A N 1
ATOM 2114 C CA . LEU A 1 273 ? 31.441 7.728 -20.647 1.00 84.38 273 LEU A CA 1
ATOM 2115 C C . LEU A 1 273 ? 29.913 7.780 -20.747 1.00 84.38 273 LEU A C 1
ATOM 2117 O O . LEU A 1 273 ? 29.233 7.519 -19.760 1.00 84.38 273 LEU A O 1
ATOM 2121 N N . LEU A 1 274 ? 29.360 8.054 -21.930 1.00 81.06 274 LEU A N 1
ATOM 2122 C CA . LEU A 1 274 ? 27.911 8.072 -22.132 1.00 81.06 274 LEU A CA 1
ATOM 2123 C C . LEU A 1 274 ? 27.281 6.691 -21.906 1.00 81.06 274 LEU A C 1
ATOM 2125 O O . LEU A 1 274 ? 26.273 6.586 -21.213 1.00 81.06 274 LEU A O 1
ATOM 2129 N N . ALA A 1 275 ? 27.904 5.623 -22.409 1.00 81.56 275 ALA A N 1
ATOM 2130 C CA . ALA A 1 275 ? 27.453 4.254 -22.168 1.00 81.56 275 ALA A CA 1
ATOM 2131 C C . ALA A 1 275 ? 27.484 3.893 -20.672 1.00 81.56 275 ALA A C 1
ATOM 2133 O O . ALA A 1 275 ? 26.531 3.302 -20.166 1.00 81.56 275 ALA A O 1
ATOM 2134 N N . ALA A 1 276 ? 28.535 4.296 -19.947 1.00 87.44 276 ALA A N 1
ATOM 2135 C CA . ALA A 1 276 ? 28.623 4.101 -18.501 1.00 87.44 276 ALA A CA 1
ATOM 2136 C C . ALA A 1 276 ? 27.525 4.870 -17.747 1.00 87.44 276 ALA A C 1
ATOM 2138 O O . ALA A 1 276 ? 26.888 4.311 -16.857 1.00 87.44 276 ALA A O 1
ATOM 2139 N N . LEU A 1 277 ? 27.255 6.124 -18.123 1.00 90.00 277 LEU A N 1
ATOM 2140 C CA . LEU A 1 277 ? 26.197 6.936 -17.512 1.00 90.00 277 LEU A CA 1
ATOM 2141 C C . LEU A 1 277 ? 24.798 6.367 -17.787 1.00 90.00 277 LEU A C 1
ATOM 2143 O O . LEU A 1 277 ? 23.970 6.338 -16.879 1.00 90.00 277 LEU A O 1
ATOM 2147 N N . LEU A 1 278 ? 24.544 5.858 -18.997 1.00 87.56 278 LEU A N 1
ATOM 2148 C CA . LEU A 1 278 ? 23.292 5.171 -19.328 1.00 87.56 278 LEU A CA 1
ATOM 2149 C C . LEU A 1 278 ? 23.147 3.856 -18.556 1.00 87.56 278 LEU A C 1
ATOM 2151 O O . LEU A 1 278 ? 22.075 3.578 -18.030 1.00 87.56 278 LEU A O 1
ATOM 2155 N N . ALA A 1 279 ? 24.215 3.067 -18.427 1.00 90.12 279 ALA A N 1
ATOM 2156 C CA . ALA A 1 279 ? 24.196 1.852 -17.615 1.00 90.12 279 ALA A CA 1
ATOM 2157 C C . ALA A 1 279 ? 23.877 2.163 -16.142 1.00 90.12 279 ALA A C 1
ATOM 2159 O O . ALA A 1 279 ? 23.017 1.514 -15.549 1.00 90.12 279 ALA A O 1
ATOM 2160 N N . VAL A 1 280 ? 24.510 3.195 -15.569 1.00 94.50 280 VAL A N 1
ATOM 2161 C CA . VAL A 1 280 ? 24.216 3.676 -14.208 1.00 94.50 280 VAL A CA 1
ATOM 2162 C C . VAL A 1 280 ? 22.762 4.128 -14.087 1.00 94.50 280 VAL A C 1
ATOM 2164 O O . VAL A 1 280 ? 22.101 3.759 -13.118 1.00 94.50 280 VAL A O 1
ATOM 2167 N N . PHE A 1 281 ? 22.248 4.870 -15.072 1.00 93.69 281 PHE A N 1
ATOM 2168 C CA . PHE A 1 281 ? 20.843 5.270 -15.128 1.00 93.69 281 PHE A CA 1
ATOM 2169 C C . PHE A 1 281 ? 19.914 4.049 -15.092 1.00 93.69 281 PHE A C 1
ATOM 2171 O O . PHE A 1 281 ? 19.061 3.979 -14.212 1.00 93.69 281 PHE A O 1
ATOM 2178 N N . PHE A 1 282 ? 20.126 3.052 -15.958 1.00 92.38 282 PHE A N 1
ATOM 2179 C CA . PHE A 1 282 ? 19.290 1.848 -16.022 1.00 92.38 282 PHE A CA 1
ATOM 2180 C C . PHE A 1 282 ? 19.331 1.014 -14.742 1.00 92.38 282 PHE A C 1
ATOM 2182 O O . PHE A 1 282 ? 18.287 0.540 -14.287 1.00 92.38 282 PHE A O 1
ATOM 2189 N N . VAL A 1 283 ? 20.513 0.834 -14.142 1.00 95.56 283 VAL A N 1
ATOM 2190 C CA . VAL A 1 283 ? 20.626 0.128 -12.858 1.00 95.56 283 VAL A CA 1
ATOM 2191 C C . VAL A 1 283 ? 19.877 0.900 -11.776 1.00 95.56 283 VAL A C 1
ATOM 2193 O O . VAL A 1 283 ? 19.073 0.304 -11.067 1.00 95.56 283 VAL A O 1
ATOM 2196 N N . ALA A 1 284 ? 20.108 2.209 -11.650 1.00 96.50 284 ALA A N 1
ATOM 2197 C CA . ALA A 1 284 ? 19.517 3.031 -10.597 1.00 96.50 284 ALA A CA 1
ATOM 2198 C C . ALA A 1 284 ? 17.993 3.151 -10.721 1.00 96.50 284 ALA A C 1
ATOM 2200 O O . ALA A 1 284 ? 17.287 3.040 -9.721 1.00 96.50 284 ALA A O 1
ATOM 2201 N N . GLU A 1 285 ? 17.491 3.325 -11.943 1.00 95.25 285 GLU A N 1
ATOM 2202 C CA . GLU A 1 285 ? 16.067 3.366 -12.272 1.00 95.25 285 GLU A CA 1
ATOM 2203 C C . GLU A 1 285 ? 15.356 2.092 -11.816 1.00 95.25 285 GLU A C 1
ATOM 2205 O O . GLU A 1 285 ? 14.370 2.153 -11.078 1.00 95.25 285 GLU A O 1
ATOM 2210 N N . ASN A 1 286 ? 15.889 0.936 -12.214 1.00 95.00 286 ASN A N 1
ATOM 2211 C CA . ASN A 1 286 ? 15.255 -0.354 -11.971 1.00 95.00 286 ASN A CA 1
ATOM 2212 C C . ASN A 1 286 ? 15.494 -0.866 -10.544 1.00 95.00 286 ASN A C 1
ATOM 2214 O O . ASN A 1 286 ? 14.606 -1.494 -9.970 1.00 95.00 286 ASN A O 1
ATOM 2218 N N . ALA A 1 287 ? 16.633 -0.532 -9.928 1.00 95.62 287 ALA A N 1
ATOM 2219 C CA . ALA A 1 287 ? 16.907 -0.828 -8.520 1.00 95.62 287 ALA A CA 1
ATOM 2220 C C . ALA A 1 287 ? 16.094 0.047 -7.550 1.00 95.62 287 ALA A C 1
ATOM 2222 O O . ALA A 1 287 ? 15.815 -0.365 -6.424 1.00 95.62 287 ALA A O 1
ATOM 2223 N N . GLY A 1 288 ? 15.740 1.261 -7.975 1.00 95.31 288 GLY A N 1
ATOM 2224 C CA . GLY A 1 288 ? 15.056 2.254 -7.160 1.00 95.31 288 GLY A CA 1
ATOM 2225 C C . GLY A 1 288 ? 13.631 2.517 -7.643 1.00 95.31 288 GLY A C 1
ATOM 2226 O O . GLY A 1 288 ? 12.739 1.704 -7.374 1.00 95.31 288 GLY A O 1
ATOM 2227 N N . PRO A 1 289 ? 13.367 3.670 -8.285 1.00 95.88 289 PRO A N 1
ATOM 2228 C CA . PRO A 1 289 ? 12.020 4.189 -8.482 1.00 95.88 289 PRO A CA 1
ATOM 2229 C C . PRO A 1 289 ? 11.115 3.322 -9.355 1.00 95.88 289 PRO A C 1
ATOM 2231 O O . PRO A 1 289 ? 9.942 3.214 -9.022 1.00 95.88 289 PRO A O 1
ATOM 2234 N N . ASN A 1 290 ? 11.598 2.651 -10.403 1.00 94.06 290 ASN A N 1
ATOM 2235 C CA . ASN A 1 290 ? 10.724 1.828 -11.249 1.00 94.06 290 ASN A CA 1
ATOM 2236 C C . ASN A 1 290 ? 10.133 0.637 -10.467 1.00 94.06 290 ASN A C 1
ATOM 2238 O O . ASN A 1 290 ? 8.927 0.409 -10.484 1.00 94.06 290 ASN A O 1
ATOM 2242 N N . THR A 1 291 ? 10.956 -0.073 -9.687 1.00 93.75 291 THR A N 1
ATOM 2243 C CA . THR A 1 291 ? 10.471 -1.183 -8.847 1.00 93.75 291 THR A CA 1
ATOM 2244 C C . THR A 1 291 ? 9.659 -0.681 -7.652 1.00 93.75 291 THR A C 1
ATOM 2246 O O . THR A 1 291 ? 8.582 -1.197 -7.354 1.00 93.75 291 THR A O 1
ATOM 2249 N N . THR A 1 292 ? 10.144 0.347 -6.955 1.00 93.50 292 THR A N 1
ATOM 2250 C CA . THR A 1 292 ? 9.490 0.840 -5.731 1.00 93.50 292 THR A CA 1
ATOM 2251 C C . THR A 1 292 ? 8.152 1.524 -6.005 1.00 93.50 292 THR A C 1
ATOM 2253 O O . THR A 1 292 ? 7.222 1.307 -5.235 1.00 93.50 292 THR A O 1
ATOM 2256 N N . THR A 1 293 ? 7.984 2.261 -7.108 1.00 93.12 293 THR A N 1
ATOM 2257 C CA . THR A 1 293 ? 6.684 2.866 -7.474 1.00 93.12 293 THR A CA 1
ATOM 2258 C C . THR A 1 293 ? 5.613 1.828 -7.808 1.00 93.12 293 THR A C 1
ATOM 2260 O O . THR A 1 293 ? 4.429 2.106 -7.625 1.00 93.12 293 THR A O 1
ATOM 2263 N N . TRP A 1 294 ? 6.002 0.609 -8.194 1.00 90.50 294 TRP A N 1
ATOM 2264 C CA . TRP A 1 294 ? 5.073 -0.514 -8.321 1.00 90.50 294 TRP A CA 1
ATOM 2265 C C . TRP A 1 294 ? 4.703 -1.125 -6.958 1.00 90.50 294 TRP A C 1
ATOM 2267 O O . TRP A 1 294 ? 3.538 -1.435 -6.701 1.00 90.50 294 TRP A O 1
ATOM 2277 N N . VAL A 1 295 ? 5.676 -1.241 -6.047 1.00 89.25 295 VAL A N 1
ATOM 2278 C CA . VAL A 1 295 ? 5.495 -1.798 -4.691 1.00 89.25 295 VAL A CA 1
ATOM 2279 C C . VAL A 1 295 ? 4.701 -0.852 -3.779 1.00 89.25 295 VAL A C 1
ATOM 2281 O O . VAL A 1 295 ? 3.819 -1.286 -3.039 1.00 89.25 295 VAL A O 1
ATOM 2284 N N . TYR A 1 296 ? 4.962 0.453 -3.838 1.00 88.19 296 TYR A N 1
ATOM 2285 C CA . TYR A 1 296 ? 4.407 1.442 -2.913 1.00 88.19 296 TYR A CA 1
ATOM 2286 C C . TYR A 1 296 ? 2.880 1.464 -2.850 1.00 88.19 296 TYR A C 1
ATOM 2288 O O . TYR A 1 296 ? 2.347 1.360 -1.749 1.00 88.19 296 TYR A O 1
ATOM 2296 N N . PRO A 1 297 ? 2.129 1.571 -3.961 1.00 86.06 297 PRO A N 1
ATOM 2297 C CA . PRO A 1 297 ? 0.673 1.595 -3.881 1.00 86.06 297 PRO A CA 1
ATOM 2298 C C . PRO A 1 297 ? 0.104 0.310 -3.261 1.00 86.06 297 PRO A C 1
ATOM 2300 O O . PRO A 1 297 ? -0.934 0.336 -2.608 1.00 86.06 297 PRO A O 1
ATOM 2303 N N . VAL A 1 298 ? 0.789 -0.822 -3.416 1.00 81.38 298 VAL A N 1
ATOM 2304 C CA . VAL A 1 298 ? 0.365 -2.089 -2.815 1.00 81.38 298 VAL A CA 1
ATOM 2305 C C . VAL A 1 298 ? 0.494 -2.054 -1.288 1.00 81.38 298 VAL A C 1
ATOM 2307 O O . VAL A 1 298 ? -0.381 -2.561 -0.583 1.00 81.38 298 VAL A O 1
ATOM 2310 N N . GLU A 1 299 ? 1.558 -1.431 -0.778 1.00 80.69 299 GLU A N 1
ATOM 2311 C CA . GLU A 1 299 ? 1.860 -1.344 0.657 1.00 80.69 299 GLU A CA 1
ATOM 2312 C C . GLU A 1 299 ? 1.191 -0.138 1.351 1.00 80.69 299 GLU A C 1
ATOM 2314 O O . GLU A 1 299 ? 0.828 -0.230 2.521 1.00 80.69 299 GLU A O 1
ATOM 2319 N N . LEU A 1 300 ? 0.968 0.977 0.645 1.00 79.25 300 LEU A N 1
ATOM 2320 C CA . LEU A 1 300 ? 0.405 2.220 1.200 1.00 79.25 300 LEU A CA 1
ATOM 2321 C C . LEU A 1 300 ? -1.111 2.173 1.413 1.00 79.25 300 LEU A C 1
ATOM 2323 O O . LEU A 1 300 ? -1.645 2.898 2.267 1.00 79.25 300 LEU A O 1
ATOM 2327 N N . PHE A 1 301 ? -1.804 1.365 0.610 1.00 76.69 301 PHE A N 1
ATOM 2328 C CA . PHE A 1 301 ? -3.255 1.264 0.619 1.00 76.69 301 PHE A CA 1
ATOM 2329 C C . PHE A 1 301 ? -3.714 -0.040 1.284 1.00 76.69 301 PHE A C 1
ATOM 2331 O O . PHE A 1 301 ? -3.205 -1.121 0.962 1.00 76.69 301 PHE A O 1
ATOM 2338 N N . PRO A 1 302 ? -4.710 0.024 2.188 1.00 66.56 302 PRO A N 1
ATOM 2339 C CA . PRO A 1 302 ? -5.288 -1.178 2.763 1.00 66.56 302 PRO A CA 1
ATOM 2340 C C . PRO A 1 302 ? -5.962 -1.995 1.661 1.00 66.56 302 PRO A C 1
ATOM 2342 O O . PRO A 1 302 ? -6.433 -1.444 0.662 1.00 66.56 302 PRO A O 1
ATOM 2345 N N . THR A 1 303 ? -6.053 -3.311 1.863 1.00 65.56 303 THR A N 1
ATOM 2346 C CA . THR A 1 303 ? -6.565 -4.277 0.875 1.00 65.56 303 THR A CA 1
ATOM 2347 C C . THR A 1 303 ? -7.886 -3.815 0.244 1.00 65.56 303 THR A C 1
ATOM 2349 O O . THR A 1 303 ? -8.129 -4.036 -0.940 1.00 65.56 303 THR A O 1
ATOM 2352 N N . ARG A 1 304 ? -8.738 -3.117 1.014 1.00 65.25 304 ARG A N 1
ATOM 2353 C CA . ARG A 1 304 ? -10.051 -2.592 0.600 1.00 65.25 304 ARG A CA 1
ATOM 2354 C C . ARG A 1 304 ? -10.011 -1.555 -0.538 1.00 65.25 304 ARG A C 1
ATOM 2356 O O . ARG A 1 304 ? -10.802 -1.679 -1.459 1.00 65.25 304 ARG A O 1
ATOM 2363 N N . ILE A 1 305 ? -9.053 -0.622 -0.552 1.00 71.12 305 ILE A N 1
ATOM 2364 C CA . ILE A 1 305 ? -8.903 0.400 -1.619 1.00 71.12 305 ILE A CA 1
ATOM 2365 C C . ILE A 1 305 ? -7.648 0.213 -2.477 1.00 71.12 305 ILE A C 1
ATOM 2367 O O . ILE A 1 305 ? -7.397 1.001 -3.390 1.00 71.12 305 ILE A O 1
ATOM 2371 N N . ARG A 1 306 ? -6.853 -0.828 -2.203 1.00 76.44 306 ARG A N 1
ATOM 2372 C CA . ARG A 1 306 ? -5.553 -1.077 -2.838 1.00 76.44 306 ARG A CA 1
ATOM 2373 C C . ARG A 1 306 ? -5.612 -1.114 -4.360 1.00 76.44 306 ARG A C 1
ATOM 2375 O O . ARG A 1 306 ? -4.855 -0.390 -5.001 1.00 76.44 306 ARG A O 1
ATOM 2382 N N . GLY A 1 307 ? -6.513 -1.911 -4.936 1.00 75.69 307 GLY A N 1
ATOM 2383 C CA . GLY A 1 307 ? -6.618 -2.054 -6.393 1.00 75.69 307 GLY A CA 1
ATOM 2384 C C . GLY A 1 307 ? -6.925 -0.724 -7.087 1.00 75.69 307 GLY A C 1
ATOM 2385 O O . GLY A 1 307 ? -6.300 -0.373 -8.089 1.00 75.69 307 GLY A O 1
ATOM 2386 N N . SER A 1 308 ? -7.827 0.067 -6.506 1.00 80.00 308 SER A N 1
ATOM 2387 C CA . SER A 1 308 ? -8.196 1.387 -7.022 1.00 80.00 308 SER A CA 1
ATOM 2388 C C . SER A 1 308 ? -7.084 2.426 -6.828 1.00 80.00 308 SER A C 1
ATOM 2390 O O . SER A 1 308 ? -6.820 3.198 -7.749 1.00 80.00 308 SER A O 1
ATOM 2392 N N . GLY A 1 309 ? -6.375 2.404 -5.693 1.00 83.69 309 GLY A N 1
ATOM 2393 C CA . GLY A 1 309 ? -5.216 3.267 -5.439 1.00 83.69 309 GLY A CA 1
ATOM 2394 C C . GLY A 1 309 ? -4.032 2.972 -6.363 1.00 83.69 309 GLY A C 1
ATOM 2395 O O . GLY A 1 309 ? -3.501 3.887 -6.992 1.00 83.69 309 GLY A O 1
ATOM 2396 N N . HIS A 1 310 ? -3.674 1.695 -6.534 1.00 86.81 310 HIS A N 1
ATOM 2397 C CA . HIS A 1 310 ? -2.645 1.268 -7.488 1.00 86.81 310 HIS A CA 1
ATOM 2398 C C . HIS A 1 310 ? -3.050 1.608 -8.926 1.00 86.81 310 HIS A C 1
ATOM 2400 O O . HIS A 1 310 ? -2.268 2.183 -9.677 1.00 86.81 310 HIS A O 1
ATOM 2406 N N . GLY A 1 311 ? -4.306 1.340 -9.300 1.00 87.12 311 GLY A N 1
ATOM 2407 C CA . GLY A 1 311 ? -4.827 1.667 -10.624 1.00 87.12 311 GLY A CA 1
ATOM 2408 C C . GLY A 1 311 ? -4.854 3.170 -10.926 1.00 87.12 311 GLY A C 1
ATOM 2409 O O . GLY A 1 311 ? -4.737 3.548 -12.093 1.00 87.12 311 GLY A O 1
ATOM 2410 N N . PHE A 1 312 ? -5.017 4.029 -9.916 1.00 89.56 312 PHE A N 1
ATOM 2411 C CA . PHE A 1 312 ? -4.920 5.481 -10.073 1.00 89.56 312 PHE A CA 1
ATOM 2412 C C . PHE A 1 312 ? -3.463 5.921 -10.259 1.00 89.56 312 PHE A C 1
ATOM 2414 O O . PHE A 1 312 ? -3.162 6.600 -11.241 1.00 89.56 312 PHE A O 1
ATOM 2421 N N . ALA A 1 313 ? -2.556 5.466 -9.388 1.00 91.25 313 ALA A N 1
ATOM 2422 C CA . ALA A 1 313 ? -1.129 5.779 -9.478 1.00 91.25 313 ALA A CA 1
ATOM 2423 C C . ALA A 1 313 ? -0.524 5.324 -10.820 1.00 91.25 313 ALA A C 1
ATOM 2425 O O . ALA A 1 313 ? 0.145 6.108 -11.488 1.00 91.25 313 ALA A O 1
ATOM 2426 N N . ALA A 1 314 ? -0.863 4.117 -11.284 1.00 90.44 314 ALA A N 1
ATOM 2427 C CA . ALA A 1 314 ? -0.437 3.603 -12.586 1.00 90.44 314 ALA A CA 1
ATOM 2428 C C . ALA A 1 314 ? -0.948 4.459 -13.758 1.00 90.44 314 ALA A C 1
ATOM 2430 O O . ALA A 1 314 ? -0.247 4.644 -14.752 1.00 90.44 314 ALA A O 1
ATOM 2431 N N . THR A 1 315 ? -2.161 5.018 -13.649 1.00 91.25 315 THR A N 1
ATOM 2432 C CA . THR A 1 315 ? -2.702 5.918 -14.683 1.00 91.25 315 THR A CA 1
ATOM 2433 C C . THR A 1 315 ? -1.907 7.221 -14.741 1.00 91.25 315 THR A C 1
ATOM 2435 O O . THR A 1 315 ? -1.600 7.700 -15.830 1.00 91.25 315 THR A O 1
ATOM 2438 N N . MET A 1 316 ? -1.520 7.763 -13.583 1.00 94.38 316 MET A N 1
ATOM 2439 C CA . MET A 1 316 ? -0.636 8.928 -13.506 1.00 94.38 316 MET A CA 1
ATOM 2440 C C . MET A 1 316 ? 0.756 8.613 -14.066 1.00 94.38 316 MET A C 1
ATOM 2442 O O . MET A 1 316 ? 1.281 9.422 -14.820 1.00 94.38 316 MET A O 1
ATOM 2446 N N . GLY A 1 317 ? 1.299 7.415 -13.825 1.00 93.75 317 GLY A N 1
ATOM 2447 C CA . GLY A 1 317 ? 2.499 6.926 -14.517 1.00 93.75 317 GLY A CA 1
ATOM 2448 C C . GLY A 1 317 ? 2.370 7.028 -16.041 1.00 93.75 317 GLY A C 1
ATOM 2449 O O . GLY A 1 317 ? 3.160 7.706 -16.691 1.00 93.75 317 GLY A O 1
ATOM 2450 N N . LYS A 1 318 ? 1.289 6.494 -16.627 1.00 92.56 318 LYS A N 1
ATOM 2451 C CA . LYS A 1 318 ? 1.071 6.573 -18.087 1.00 92.56 318 LYS A CA 1
ATOM 2452 C C . LYS A 1 318 ? 0.891 7.993 -18.622 1.00 92.56 318 LYS A C 1
ATOM 2454 O O . LYS A 1 318 ? 1.323 8.263 -19.740 1.00 92.56 318 LYS A O 1
ATOM 2459 N N . LEU A 1 319 ? 0.316 8.912 -17.845 1.00 94.00 319 LEU A N 1
ATOM 2460 C CA . LEU A 1 319 ? 0.336 10.337 -18.200 1.00 94.00 319 LEU A CA 1
ATOM 2461 C C . LEU A 1 319 ? 1.771 10.884 -18.220 1.00 94.00 319 LEU A C 1
ATOM 2463 O O . LEU A 1 319 ? 2.122 11.628 -19.133 1.00 94.00 319 LEU A O 1
ATOM 2467 N N . GLY A 1 320 ? 2.612 10.457 -17.278 1.00 94.12 320 GLY A N 1
ATOM 2468 C CA . GLY A 1 320 ? 4.047 10.738 -17.276 1.00 94.12 320 GLY A CA 1
ATOM 2469 C C . GLY A 1 320 ? 4.751 10.197 -18.519 1.00 94.12 320 GLY A C 1
ATOM 2470 O O . GLY A 1 320 ? 5.510 10.924 -19.152 1.00 94.12 320 GLY A O 1
ATOM 2471 N N . ALA A 1 321 ? 4.429 8.975 -18.947 1.00 92.00 321 ALA A N 1
ATOM 2472 C CA . ALA A 1 321 ? 4.972 8.378 -20.168 1.00 92.00 321 ALA A CA 1
ATOM 2473 C C . ALA A 1 321 ? 4.615 9.193 -21.425 1.00 92.00 321 ALA A C 1
ATOM 2475 O O . ALA A 1 321 ? 5.469 9.428 -22.281 1.00 92.00 321 ALA A O 1
ATOM 2476 N N . ILE A 1 322 ? 3.368 9.676 -21.514 1.00 92.00 322 ILE A N 1
ATOM 2477 C CA . ILE A 1 322 ? 2.921 10.579 -22.587 1.00 92.00 322 ILE A CA 1
ATOM 2478 C C . ILE A 1 322 ? 3.732 11.879 -22.553 1.00 92.00 322 ILE A C 1
ATOM 2480 O O . ILE A 1 322 ? 4.247 12.300 -23.586 1.00 92.00 322 ILE A O 1
ATOM 2484 N N . CYS A 1 323 ? 3.899 12.495 -21.377 1.00 91.19 323 CYS A N 1
ATOM 2485 C CA . CYS A 1 323 ? 4.749 13.677 -21.216 1.00 91.19 323 CYS A CA 1
ATOM 2486 C C . CYS A 1 323 ? 6.204 13.402 -21.629 1.00 91.19 323 CYS A C 1
ATOM 2488 O O . CYS A 1 323 ? 6.808 14.241 -22.295 1.00 91.19 323 CYS A O 1
ATOM 2490 N N . GLY A 1 324 ? 6.737 12.222 -21.298 1.00 88.88 324 GLY A N 1
ATOM 2491 C CA . GLY A 1 324 ? 8.069 11.759 -21.686 1.00 88.88 324 GLY A CA 1
ATOM 2492 C C . GLY A 1 324 ? 8.280 11.739 -23.201 1.00 88.88 324 GLY A C 1
ATOM 2493 O O . GLY A 1 324 ? 9.340 12.136 -23.670 1.00 88.88 324 GLY A O 1
ATOM 2494 N N . VAL A 1 325 ? 7.262 11.389 -23.993 1.00 86.38 325 VAL A N 1
ATOM 2495 C CA . VAL A 1 325 ? 7.351 11.432 -25.468 1.00 86.38 325 VAL A CA 1
ATOM 2496 C C . VAL A 1 325 ? 7.601 12.855 -25.978 1.00 86.38 325 VAL A C 1
ATOM 2498 O O . VAL A 1 325 ? 8.418 13.064 -26.873 1.00 86.38 325 VAL A O 1
ATOM 2501 N N . PHE A 1 326 ? 6.952 13.856 -25.379 1.00 87.56 326 PHE A N 1
ATOM 2502 C CA . PHE A 1 326 ? 7.126 15.258 -25.772 1.00 87.56 326 PHE A CA 1
ATOM 2503 C C . PHE A 1 326 ? 8.484 15.841 -25.367 1.00 87.56 326 PHE A C 1
ATOM 2505 O O . PHE A 1 326 ? 8.889 16.865 -25.917 1.00 87.56 326 PHE A O 1
ATOM 2512 N N . VAL A 1 327 ? 9.221 15.188 -24.463 1.00 85.56 327 VAL A N 1
ATOM 2513 C CA . VAL A 1 327 ? 10.584 15.597 -24.091 1.00 85.56 327 VAL A CA 1
ATOM 2514 C C . VAL A 1 327 ? 11.526 15.551 -25.300 1.00 85.56 327 VAL A C 1
ATOM 2516 O O . VAL A 1 327 ? 12.421 16.390 -25.396 1.00 85.56 327 VAL A O 1
ATOM 2519 N N . LEU A 1 328 ? 11.277 14.673 -26.282 1.00 81.06 328 LEU A N 1
ATOM 2520 C CA . LEU A 1 328 ? 12.054 14.616 -27.527 1.00 81.06 328 LEU A CA 1
ATOM 2521 C C . LEU A 1 328 ? 12.021 15.944 -28.307 1.00 81.06 328 LEU A C 1
ATOM 2523 O O . LEU A 1 328 ? 13.032 16.341 -28.890 1.00 81.06 328 LEU A O 1
ATOM 2527 N N . LEU A 1 329 ? 10.908 16.687 -28.249 1.00 84.50 329 LEU A N 1
ATOM 2528 C CA . LEU A 1 329 ? 10.783 17.991 -28.910 1.00 84.50 329 LEU A CA 1
ATOM 2529 C C . LEU A 1 329 ? 11.782 19.019 -28.362 1.00 84.50 329 LEU A C 1
ATOM 2531 O O . LEU A 1 329 ? 12.188 19.927 -29.087 1.00 84.50 329 LEU A O 1
ATOM 2535 N N . LEU A 1 330 ? 12.204 18.884 -27.099 1.00 83.94 330 LEU A N 1
ATOM 2536 C CA . LEU A 1 330 ? 13.236 19.746 -26.520 1.00 83.94 330 LEU A CA 1
ATOM 2537 C C . LEU A 1 330 ? 14.586 19.531 -27.208 1.00 83.94 330 LEU A C 1
ATOM 2539 O O . LEU A 1 330 ? 15.310 20.499 -27.437 1.00 83.94 330 LEU A O 1
ATOM 2543 N N . ARG A 1 331 ? 14.910 18.288 -27.580 1.00 81.56 331 ARG A N 1
ATOM 2544 C CA . ARG A 1 331 ? 16.126 17.983 -28.340 1.00 81.56 331 ARG A CA 1
ATOM 2545 C C . ARG A 1 331 ? 16.031 18.508 -29.763 1.00 81.56 331 ARG A C 1
ATOM 2547 O O . ARG A 1 331 ? 16.949 19.194 -30.197 1.00 81.56 331 ARG A O 1
ATOM 2554 N N . GLU A 1 332 ? 14.946 18.190 -30.466 1.00 83.44 332 GLU A N 1
ATOM 2555 C CA . GLU A 1 332 ? 14.783 18.558 -31.879 1.00 83.44 332 GLU A CA 1
ATOM 2556 C C . GLU A 1 332 ? 14.746 20.074 -32.093 1.00 83.44 332 GLU A C 1
ATOM 2558 O O . GLU A 1 332 ? 15.288 20.573 -33.076 1.00 83.44 332 GLU A O 1
ATOM 2563 N N . ARG A 1 333 ? 14.128 20.819 -31.167 1.00 86.19 333 ARG A N 1
ATOM 2564 C CA . ARG A 1 333 ? 13.988 22.275 -31.279 1.00 86.19 333 ARG A CA 1
ATOM 2565 C C . ARG A 1 333 ? 15.150 23.058 -30.675 1.00 86.19 333 ARG A C 1
ATOM 2567 O O . ARG A 1 333 ? 15.408 24.174 -31.121 1.00 86.19 333 ARG A O 1
ATOM 2574 N N . TYR A 1 334 ? 15.805 22.516 -29.649 1.00 85.50 334 TYR A N 1
ATOM 2575 C CA . TYR A 1 334 ? 16.893 23.190 -28.944 1.00 85.50 334 TYR A CA 1
ATOM 2576 C C . TYR A 1 334 ? 18.179 22.367 -29.007 1.00 85.50 334 TYR A C 1
ATOM 2578 O O . TYR A 1 334 ? 18.996 22.587 -29.896 1.00 85.50 334 TYR A O 1
ATOM 2586 N N . ASN A 1 335 ? 18.401 21.461 -28.053 1.00 84.25 335 ASN A N 1
ATOM 2587 C CA . ASN A 1 335 ? 19.572 20.587 -28.020 1.00 84.25 335 ASN A CA 1
ATOM 2588 C C . ASN A 1 335 ? 19.392 19.439 -27.012 1.00 84.25 335 ASN A C 1
ATOM 2590 O O . ASN A 1 335 ? 18.503 19.448 -26.159 1.00 84.25 335 ASN A O 1
ATOM 2594 N N . GLN A 1 336 ? 20.286 18.453 -27.088 1.00 83.00 336 GLN A N 1
ATOM 2595 C CA . GLN A 1 336 ? 20.303 17.294 -26.193 1.00 83.00 336 GLN A CA 1
ATOM 2596 C C . GLN A 1 336 ? 20.544 17.660 -24.720 1.00 83.00 336 GLN A C 1
ATOM 2598 O O . GLN A 1 336 ? 19.995 17.005 -23.838 1.00 83.00 336 GLN A O 1
ATOM 2603 N N . VAL A 1 337 ? 21.324 18.708 -24.438 1.00 87.81 337 VAL A N 1
ATOM 2604 C CA . VAL A 1 337 ? 21.628 19.145 -23.063 1.00 87.81 337 VAL A CA 1
ATOM 2605 C C . VAL A 1 337 ? 20.354 19.571 -22.335 1.00 87.81 337 VAL A C 1
ATOM 2607 O O . VAL A 1 337 ? 20.141 19.172 -21.194 1.00 87.81 337 VAL A O 1
ATOM 2610 N N . LEU A 1 338 ? 19.474 20.318 -23.008 1.00 88.44 338 LEU A N 1
ATOM 2611 C CA . LEU A 1 338 ? 18.195 20.758 -22.453 1.00 88.44 338 LEU A CA 1
ATOM 2612 C C . LEU A 1 338 ? 17.272 19.569 -22.151 1.00 88.44 338 LEU A C 1
ATOM 2614 O O . LEU A 1 338 ? 16.641 19.526 -21.098 1.00 88.44 338 LEU A O 1
ATOM 2618 N N . MET A 1 339 ? 17.228 18.592 -23.059 1.00 89.44 339 MET A N 1
ATOM 2619 C CA . MET A 1 339 ? 16.452 17.365 -22.886 1.00 89.44 339 MET A CA 1
ATOM 2620 C C . MET A 1 339 ? 16.936 16.568 -21.664 1.00 89.44 339 MET A C 1
ATOM 2622 O O . MET A 1 339 ? 16.146 16.268 -20.771 1.00 89.44 339 MET A O 1
ATOM 2626 N N . LEU A 1 340 ? 18.242 16.282 -21.584 1.00 89.50 340 LEU A N 1
ATOM 2627 C CA . LEU A 1 340 ? 18.844 15.551 -20.464 1.00 89.50 340 LEU A CA 1
ATOM 2628 C C . LEU A 1 340 ? 18.697 16.311 -19.140 1.00 89.50 340 LEU A C 1
ATOM 2630 O O . LEU A 1 340 ? 18.390 15.705 -18.118 1.00 89.50 340 LEU A O 1
ATOM 2634 N N . GLY A 1 341 ? 18.855 17.638 -19.159 1.00 90.88 341 GLY A N 1
ATOM 2635 C CA . GLY A 1 341 ? 18.652 18.492 -17.991 1.00 90.88 341 GLY A CA 1
ATOM 2636 C C . GLY A 1 341 ? 17.207 18.480 -17.489 1.00 90.88 341 GLY A C 1
ATOM 2637 O O . GLY A 1 341 ? 16.986 18.412 -16.282 1.00 90.88 341 GLY A O 1
ATOM 2638 N N . PHE A 1 342 ? 16.219 18.478 -18.391 1.00 92.56 342 PHE A N 1
ATOM 2639 C CA . PHE A 1 342 ? 14.804 18.370 -18.028 1.00 92.56 342 PHE A CA 1
ATOM 2640 C C . PHE A 1 342 ? 14.484 17.019 -17.374 1.00 92.56 342 PHE A C 1
ATOM 2642 O O . PHE A 1 342 ? 13.850 16.976 -16.318 1.00 92.56 342 PHE A O 1
ATOM 2649 N N . VAL A 1 343 ? 14.964 15.914 -17.954 1.00 92.81 343 VAL A N 1
ATOM 2650 C CA . VAL A 1 343 ? 14.756 14.575 -17.378 1.00 92.81 343 VAL A CA 1
ATOM 2651 C C . VAL A 1 343 ? 15.518 14.405 -16.057 1.00 92.81 343 VAL A C 1
ATOM 2653 O O . VAL A 1 343 ? 14.994 13.831 -15.098 1.00 92.81 343 VAL A O 1
ATOM 2656 N N . GLY A 1 344 ? 16.733 14.951 -15.969 1.00 94.12 344 GLY A N 1
ATOM 2657 C CA . GLY A 1 344 ? 17.522 14.980 -14.739 1.00 94.12 344 GLY A CA 1
ATOM 2658 C C . GLY A 1 344 ? 16.815 15.761 -13.631 1.00 94.12 344 GLY A C 1
ATOM 2659 O O . GLY A 1 344 ? 16.723 15.285 -12.500 1.00 94.12 344 GLY A O 1
ATOM 2660 N N . PHE A 1 345 ? 16.220 16.908 -13.969 1.00 94.81 345 PHE A N 1
ATOM 2661 C CA . PHE A 1 345 ? 15.402 17.696 -13.051 1.00 94.81 345 PHE A CA 1
ATOM 2662 C C . PHE A 1 345 ? 14.167 16.925 -12.573 1.00 94.81 345 PHE A C 1
ATOM 2664 O O . PHE A 1 345 ? 13.924 16.869 -11.369 1.00 94.81 345 PHE A O 1
ATOM 2671 N N . ALA A 1 346 ? 13.421 16.281 -13.478 1.00 95.38 346 ALA A N 1
ATOM 2672 C CA . ALA A 1 346 ? 12.282 15.436 -13.111 1.00 95.38 346 ALA A CA 1
ATOM 2673 C C . ALA A 1 346 ? 12.690 14.303 -12.148 1.00 95.38 346 ALA A C 1
ATOM 2675 O O . ALA A 1 346 ? 11.988 14.042 -11.169 1.00 95.38 346 ALA A O 1
ATOM 2676 N N . SER A 1 347 ? 13.860 13.692 -12.369 1.00 96.00 347 SER A N 1
ATOM 2677 C CA . SER A 1 347 ? 14.412 12.655 -11.488 1.00 96.00 347 SER A CA 1
ATOM 2678 C C . SER A 1 347 ? 14.750 13.207 -10.097 1.00 96.00 347 SER A C 1
ATOM 2680 O O . SER A 1 347 ? 14.323 12.646 -9.091 1.00 96.00 347 SER A O 1
ATOM 2682 N N . VAL A 1 348 ? 15.443 14.350 -10.007 1.00 96.38 348 VAL A N 1
ATOM 2683 C CA . VAL A 1 348 ? 15.760 14.985 -8.712 1.00 96.38 348 VAL A CA 1
ATOM 2684 C C . VAL A 1 348 ? 14.498 15.444 -7.984 1.00 96.38 348 VAL A C 1
ATOM 2686 O O . VAL A 1 348 ? 14.391 15.262 -6.772 1.00 96.38 348 VAL A O 1
ATOM 2689 N N . LEU A 1 349 ? 13.506 15.975 -8.700 1.00 96.69 349 LEU A N 1
ATOM 2690 C CA . LEU A 1 349 ? 12.204 16.299 -8.121 1.00 96.69 349 LEU A CA 1
ATOM 2691 C C . LEU A 1 349 ? 11.532 15.046 -7.536 1.00 96.69 349 LEU A C 1
ATOM 2693 O O . LEU A 1 349 ? 10.977 15.102 -6.438 1.00 96.69 349 LEU A O 1
ATOM 2697 N N . GLY A 1 350 ? 11.656 13.900 -8.212 1.00 95.94 350 GLY A N 1
ATOM 2698 C CA . GLY A 1 350 ? 11.220 12.599 -7.705 1.00 95.94 350 GLY A CA 1
ATOM 2699 C C . GLY A 1 350 ? 11.908 12.218 -6.392 1.00 95.94 350 GLY A C 1
ATOM 2700 O O . GLY A 1 350 ? 11.238 11.780 -5.452 1.00 95.94 350 GLY A O 1
ATOM 2701 N N . ALA A 1 351 ? 13.218 12.460 -6.271 1.00 96.25 351 ALA A N 1
ATOM 2702 C CA . ALA A 1 351 ? 13.950 12.264 -5.018 1.00 96.25 351 ALA A CA 1
ATOM 2703 C C . ALA A 1 351 ? 13.442 13.189 -3.905 1.00 96.25 351 ALA A C 1
ATOM 2705 O O . ALA A 1 351 ? 13.175 12.715 -2.803 1.00 96.25 351 ALA A O 1
ATOM 2706 N N . VAL A 1 352 ? 13.251 14.483 -4.186 1.00 95.88 352 VAL A N 1
ATOM 2707 C CA . VAL A 1 352 ? 12.746 15.462 -3.205 1.00 95.88 352 VAL A CA 1
ATOM 2708 C C . VAL A 1 352 ? 11.372 15.049 -2.681 1.00 95.88 352 VAL A C 1
ATOM 2710 O O . VAL A 1 352 ? 11.161 15.001 -1.471 1.00 95.88 352 VAL A O 1
ATOM 2713 N N . ILE A 1 353 ? 10.456 14.675 -3.576 1.00 94.44 353 ILE A N 1
ATOM 2714 C CA . ILE A 1 353 ? 9.115 14.209 -3.205 1.00 94.44 353 ILE A CA 1
ATOM 2715 C C . ILE A 1 353 ? 9.191 12.919 -2.38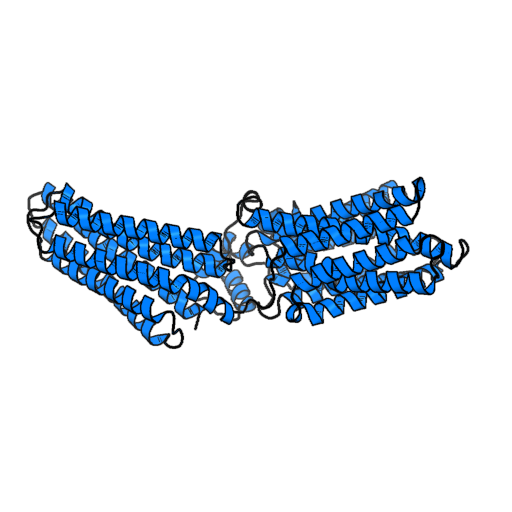4 1.00 94.44 353 ILE A C 1
ATOM 2717 O O . ILE A 1 353 ? 8.466 12.771 -1.402 1.00 94.44 353 ILE A O 1
ATOM 2721 N N . THR A 1 354 ? 10.098 12.008 -2.734 1.00 94.06 354 THR A N 1
ATOM 2722 C CA . THR A 1 354 ? 10.320 10.767 -1.981 1.00 94.06 354 THR A CA 1
ATOM 2723 C C . THR A 1 354 ? 10.886 11.029 -0.588 1.00 94.06 354 THR A C 1
ATOM 2725 O O . THR A 1 354 ? 10.460 10.401 0.376 1.00 94.06 354 THR A O 1
ATOM 2728 N N . LEU A 1 355 ? 11.805 11.977 -0.433 1.00 91.44 355 LEU A N 1
ATOM 2729 C CA . LEU A 1 355 ? 12.351 12.323 0.877 1.00 91.44 355 LEU A CA 1
ATOM 2730 C C . LEU A 1 355 ? 11.306 13.023 1.758 1.00 91.44 355 LEU A C 1
ATOM 2732 O O . LEU A 1 355 ? 11.187 12.677 2.937 1.00 91.44 355 LEU A O 1
ATOM 2736 N N . ALA A 1 356 ? 10.521 13.935 1.175 1.00 88.00 356 ALA A N 1
ATOM 2737 C CA . ALA A 1 356 ? 9.513 14.726 1.877 1.00 88.00 356 ALA A CA 1
ATOM 2738 C C . ALA A 1 356 ? 8.250 13.930 2.250 1.00 88.00 356 ALA A C 1
ATOM 2740 O O . ALA A 1 356 ? 7.773 14.038 3.376 1.00 88.00 356 ALA A O 1
ATOM 2741 N N . TYR A 1 357 ? 7.717 13.126 1.325 1.00 85.69 357 TYR A N 1
ATOM 2742 C CA . TYR A 1 357 ? 6.426 12.441 1.481 1.00 85.69 357 TYR A CA 1
ATOM 2743 C C . TYR A 1 357 ? 6.520 10.916 1.463 1.00 85.69 357 TYR A C 1
ATOM 2745 O O . TYR A 1 357 ? 5.548 10.247 1.813 1.00 85.69 357 TYR A O 1
ATOM 2753 N N . GLY A 1 358 ? 7.660 10.352 1.055 1.00 81.06 358 GLY A N 1
ATOM 2754 C CA . GLY A 1 358 ? 7.864 8.909 1.067 1.00 81.06 358 GLY A CA 1
ATOM 2755 C C . GLY A 1 358 ? 7.857 8.372 2.492 1.00 81.06 358 GLY A C 1
ATOM 2756 O O . GLY A 1 358 ? 8.494 8.927 3.395 1.00 81.06 358 GLY A O 1
ATOM 2757 N N . ILE A 1 359 ? 7.124 7.281 2.676 1.00 77.25 359 ILE A N 1
ATOM 2758 C CA . ILE A 1 359 ? 6.957 6.585 3.950 1.00 77.25 359 ILE A CA 1
ATOM 2759 C C . ILE A 1 359 ? 7.768 5.298 3.859 1.00 77.25 359 ILE A C 1
ATOM 2761 O O . ILE A 1 359 ? 7.669 4.595 2.863 1.00 77.25 359 ILE A O 1
ATOM 2765 N N . GLU A 1 360 ? 8.584 4.981 4.859 1.00 82.44 360 GLU A N 1
ATOM 2766 C CA . GLU A 1 360 ? 9.292 3.701 4.850 1.00 82.44 360 GLU A CA 1
ATOM 2767 C C . GLU A 1 360 ? 8.326 2.569 5.223 1.00 82.44 360 GLU A C 1
ATOM 2769 O O . GLU A 1 360 ? 7.652 2.636 6.247 1.00 82.44 360 GLU A O 1
ATOM 2774 N N . THR A 1 361 ? 8.254 1.542 4.376 1.00 70.06 361 THR A N 1
ATOM 2775 C CA . THR A 1 361 ? 7.343 0.392 4.518 1.00 70.06 361 THR A CA 1
ATOM 2776 C C . THR A 1 361 ? 8.090 -0.925 4.774 1.00 70.06 361 THR A C 1
ATOM 2778 O O . THR A 1 361 ? 7.474 -1.986 4.888 1.00 70.06 361 THR A O 1
ATOM 2781 N N . LYS A 1 362 ? 9.428 -0.887 4.871 1.00 66.75 362 LYS A N 1
ATOM 2782 C CA . LYS A 1 362 ? 10.280 -2.050 5.156 1.00 66.75 362 LYS A CA 1
ATOM 2783 C C . LYS A 1 362 ? 9.951 -2.713 6.489 1.00 66.75 362 LYS A C 1
ATOM 2785 O O . LYS A 1 362 ? 9.948 -2.049 7.516 1.00 66.75 362 LYS A O 1
ATOM 2790 N N . LYS A 1 363 ? 9.840 -4.051 6.459 1.00 52.59 363 LYS A N 1
ATOM 2791 C CA . LYS A 1 363 ? 9.857 -4.955 7.626 1.00 52.59 363 LYS A CA 1
ATOM 2792 C C . LYS A 1 363 ? 9.044 -4.459 8.828 1.00 52.59 363 LYS A C 1
ATOM 2794 O O . LYS A 1 363 ? 9.463 -4.680 9.956 1.00 52.59 363 LYS A O 1
ATOM 2799 N N . GLN A 1 364 ? 7.869 -3.875 8.605 1.00 46.78 364 GLN A N 1
ATOM 2800 C CA . GLN A 1 364 ? 6.903 -3.749 9.692 1.00 46.78 364 GLN A CA 1
ATOM 2801 C C . GLN A 1 364 ? 6.439 -5.164 10.058 1.00 46.78 364 GLN A C 1
ATOM 2803 O O . GLN A 1 364 ? 5.572 -5.757 9.414 1.00 46.78 364 GLN A O 1
ATOM 2808 N N . SER A 1 365 ? 7.158 -5.753 11.008 1.00 33.97 365 SER A N 1
ATOM 2809 C CA . SER A 1 365 ? 6.905 -7.058 11.598 1.00 33.97 365 SER A CA 1
ATOM 2810 C C . SER A 1 365 ? 6.113 -6.861 12.886 1.00 33.97 365 SER A C 1
ATOM 2812 O O . SER A 1 365 ? 6.239 -5.816 13.517 1.00 33.97 365 SER A O 1
ATOM 2814 N N . LEU A 1 366 ? 5.347 -7.878 13.289 1.00 34.59 366 LEU A N 1
ATOM 2815 C CA . LEU A 1 366 ? 4.548 -7.929 14.524 1.00 34.59 366 LEU A CA 1
ATOM 2816 C C . LEU A 1 366 ? 5.309 -7.524 15.812 1.00 34.59 366 LEU A C 1
ATOM 2818 O O . LEU A 1 366 ? 4.677 -7.221 16.816 1.00 34.59 366 LEU A O 1
ATOM 2822 N N . GLU A 1 367 ? 6.643 -7.464 15.798 1.00 33.12 367 GLU A N 1
ATOM 2823 C CA . GLU A 1 367 ? 7.451 -7.021 16.943 1.00 33.12 367 GLU A CA 1
ATOM 2824 C C . GLU A 1 367 ? 7.487 -5.483 17.097 1.00 33.12 367 GLU A C 1
ATOM 2826 O O . GLU A 1 367 ? 7.359 -4.989 18.223 1.00 33.12 367 GLU A O 1
ATOM 2831 N N . ASP A 1 368 ? 7.524 -4.726 15.989 1.00 38.66 368 ASP A N 1
ATOM 2832 C CA . ASP A 1 368 ? 7.386 -3.252 15.979 1.00 38.66 368 ASP A CA 1
ATOM 2833 C C . ASP A 1 368 ? 5.926 -2.822 16.219 1.00 38.66 368 ASP A C 1
ATOM 2835 O O . ASP A 1 368 ? 5.660 -1.741 16.749 1.00 38.66 368 ASP A O 1
ATOM 2839 N N . VAL A 1 369 ? 4.978 -3.712 15.895 1.00 42.88 369 VAL A N 1
ATOM 2840 C CA . VAL A 1 369 ? 3.537 -3.554 16.167 1.00 42.88 369 VAL A CA 1
ATOM 2841 C C . VAL A 1 369 ? 3.279 -3.482 17.679 1.00 42.88 369 VAL A C 1
ATOM 2843 O O . VAL A 1 369 ? 2.374 -2.782 18.137 1.00 42.88 369 VAL A O 1
ATOM 2846 N N . SER A 1 370 ? 4.160 -4.088 18.490 1.00 51.38 370 SER A N 1
ATOM 2847 C CA . SER A 1 370 ? 4.128 -3.904 19.941 1.00 51.38 370 SER A CA 1
ATOM 2848 C C . SER A 1 370 ? 4.586 -2.510 20.376 1.00 51.38 370 SER A C 1
ATOM 2850 O O . SER A 1 370 ? 4.045 -2.012 21.350 1.00 51.38 370 SER A O 1
ATOM 2852 N N . GLU A 1 371 ? 5.535 -1.843 19.706 1.00 56.28 371 GLU A N 1
ATOM 2853 C CA . GLU A 1 371 ? 6.025 -0.524 20.150 1.00 56.28 371 GLU A CA 1
ATOM 2854 C C . GLU A 1 371 ? 5.006 0.590 19.907 1.00 56.28 371 GLU A C 1
ATOM 2856 O O . GLU A 1 371 ? 4.804 1.443 20.777 1.00 56.28 371 GLU A O 1
ATOM 2861 N N . VAL A 1 372 ? 4.315 0.564 18.763 1.00 63.19 372 VAL A N 1
ATOM 2862 C CA . VAL A 1 372 ? 3.252 1.535 18.472 1.00 63.19 372 VAL A CA 1
ATOM 2863 C C . VAL A 1 372 ? 2.087 1.331 19.429 1.00 63.19 372 VAL A C 1
ATOM 2865 O O . VAL A 1 372 ? 1.694 2.294 20.084 1.00 63.19 372 VAL A O 1
ATOM 2868 N N . PHE A 1 373 ? 1.595 0.100 19.596 1.00 67.00 373 PHE A N 1
ATOM 2869 C CA . PHE A 1 373 ? 0.537 -0.205 20.564 1.00 67.00 373 PHE A CA 1
ATOM 2870 C C . PHE A 1 373 ? 0.960 0.137 22.005 1.00 67.00 373 PHE A C 1
ATOM 2872 O O . PHE A 1 373 ? 0.215 0.796 22.731 1.00 67.00 373 PHE A O 1
ATOM 2879 N N . LYS A 1 374 ? 2.208 -0.173 22.398 1.00 70.94 374 LYS A N 1
ATOM 2880 C CA . LYS A 1 374 ? 2.796 0.252 23.685 1.00 70.94 374 LYS A CA 1
ATOM 2881 C C . LYS A 1 374 ? 2.820 1.770 23.836 1.00 70.94 374 LYS A C 1
ATOM 2883 O O . LYS A 1 374 ? 2.653 2.264 24.944 1.00 70.94 374 LYS A O 1
ATOM 2888 N N . SER A 1 375 ? 2.972 2.534 22.754 1.00 80.12 375 SER A N 1
ATOM 2889 C CA . SER A 1 375 ? 2.911 3.998 22.825 1.00 80.12 375 SER A CA 1
ATOM 2890 C C . SER A 1 375 ? 1.516 4.530 23.194 1.00 80.12 375 SER A C 1
ATOM 2892 O O . SER A 1 375 ? 1.411 5.670 23.653 1.00 80.12 375 SER A O 1
ATOM 2894 N N . PHE A 1 376 ? 0.454 3.735 23.013 1.00 87.81 376 PHE A N 1
ATOM 2895 C CA . PHE A 1 376 ? -0.918 4.056 23.432 1.00 87.81 376 PHE A CA 1
ATOM 2896 C C . PHE A 1 376 ? -1.282 3.486 24.806 1.00 87.81 376 PHE A C 1
ATOM 2898 O O . PHE A 1 376 ? -2.300 3.864 25.374 1.00 87.81 376 PHE A O 1
ATOM 2905 N N . TYR A 1 377 ? -0.427 2.644 25.382 1.00 86.62 377 TYR A N 1
ATOM 2906 C CA . TYR A 1 377 ? -0.683 1.975 26.653 1.00 86.62 377 TYR A CA 1
ATOM 2907 C C . TYR A 1 377 ? -0.974 2.929 27.822 1.00 86.62 377 TYR A C 1
ATOM 2909 O O . TYR A 1 377 ? -1.864 2.670 28.631 1.00 86.62 377 TYR A O 1
ATOM 2917 N N . ASP A 1 378 ? -0.259 4.053 27.887 1.00 89.94 378 ASP A N 1
ATOM 2918 C CA . ASP A 1 378 ? -0.498 5.086 28.901 1.00 89.94 378 ASP A CA 1
ATOM 2919 C C . ASP A 1 378 ? -1.922 5.660 28.802 1.00 89.94 378 ASP A C 1
ATOM 2921 O O . ASP A 1 378 ? -2.571 5.890 29.818 1.00 89.94 378 ASP A O 1
ATOM 2925 N N . TYR A 1 379 ? -2.452 5.809 27.581 1.00 93.69 379 TYR A N 1
ATOM 2926 C CA . TYR A 1 379 ? -3.833 6.245 27.372 1.00 93.69 379 TYR A CA 1
ATOM 2927 C C . TYR A 1 379 ? -4.829 5.180 27.811 1.00 93.69 379 TYR A C 1
ATOM 2929 O O . TYR A 1 379 ? -5.756 5.503 28.542 1.00 93.69 379 TYR A O 1
ATOM 2937 N N . PHE A 1 380 ? -4.622 3.915 27.433 1.00 94.00 380 PHE A N 1
ATOM 2938 C CA . PHE A 1 380 ? -5.515 2.833 27.857 1.00 94.00 380 PHE A CA 1
ATOM 2939 C C . PHE A 1 380 ? -5.563 2.692 29.379 1.00 94.00 380 PHE A C 1
ATOM 2941 O O . PHE A 1 380 ? -6.641 2.520 29.935 1.00 94.00 380 PHE A O 1
ATOM 2948 N N . THR A 1 381 ? -4.418 2.839 30.050 1.00 94.38 381 THR A N 1
ATOM 2949 C CA . THR A 1 381 ? -4.341 2.812 31.518 1.00 94.38 381 THR A CA 1
ATOM 2950 C C . THR A 1 381 ? -5.113 3.981 32.133 1.00 94.38 381 THR A C 1
ATOM 2952 O O . THR A 1 381 ? -5.905 3.785 33.047 1.00 94.38 381 THR A O 1
ATOM 2955 N N . LYS A 1 382 ? -4.949 5.201 31.602 1.00 96.62 382 LYS A N 1
ATOM 2956 C CA . LYS A 1 382 ? -5.723 6.369 32.056 1.00 96.62 382 LYS A CA 1
ATOM 2957 C C . LYS A 1 382 ? -7.224 6.187 31.841 1.00 96.62 382 LYS A C 1
ATOM 2959 O O . LYS A 1 382 ? -8.008 6.547 32.714 1.00 96.62 382 LYS A O 1
ATOM 2964 N N . MET A 1 383 ? -7.621 5.623 30.701 1.00 97.56 383 MET A N 1
ATOM 2965 C CA . MET A 1 383 ? -9.023 5.343 30.391 1.00 97.56 383 MET A CA 1
ATOM 2966 C C . MET A 1 383 ? -9.609 4.296 31.342 1.00 97.56 383 MET A C 1
ATOM 2968 O O . MET A 1 383 ? -10.685 4.525 31.885 1.00 97.56 383 MET A O 1
ATOM 2972 N N . SER A 1 384 ? -8.902 3.191 31.609 1.00 97.44 384 SER A N 1
ATOM 2973 C CA . SER A 1 384 ? -9.381 2.161 32.539 1.00 97.44 384 SER A CA 1
ATOM 2974 C C . SER A 1 384 ? -9.452 2.662 33.983 1.00 97.44 384 SER A C 1
ATOM 2976 O O . SER A 1 384 ? -10.408 2.362 34.691 1.00 97.44 384 SER A O 1
ATOM 2978 N N . GLU A 1 385 ? -8.507 3.499 34.414 1.00 97.81 385 GLU A N 1
ATOM 2979 C CA . GLU A 1 385 ? -8.550 4.141 35.732 1.00 97.81 385 GLU A CA 1
ATOM 2980 C C . GLU A 1 385 ? -9.712 5.136 35.858 1.00 97.81 385 GLU A C 1
ATOM 2982 O O . GLU A 1 385 ? -10.380 5.186 36.896 1.00 97.81 385 GLU A O 1
ATOM 2987 N N . ASN A 1 386 ? -9.992 5.900 34.797 1.00 97.81 386 ASN A N 1
ATOM 2988 C CA . ASN A 1 386 ? -11.153 6.785 34.740 1.00 97.81 386 ASN A CA 1
ATOM 2989 C C . ASN A 1 386 ? -12.469 5.987 34.762 1.00 97.81 386 ASN A C 1
ATOM 2991 O O . ASN A 1 386 ? -13.408 6.369 35.459 1.00 97.81 386 ASN A O 1
ATOM 2995 N N . LEU A 1 387 ? -12.505 4.835 34.088 1.00 97.88 387 LEU A N 1
ATOM 2996 C CA . LEU A 1 387 ? -13.643 3.921 34.101 1.00 97.88 387 LEU A CA 1
ATOM 2997 C C . LEU A 1 387 ? -13.892 3.332 35.502 1.00 97.88 387 LEU A C 1
ATOM 2999 O O . LEU A 1 387 ? -15.020 3.380 35.990 1.00 97.88 387 LEU A O 1
ATOM 3003 N N . VAL A 1 388 ? -12.846 2.868 36.204 1.00 98.31 388 VAL A N 1
ATOM 3004 C CA . VAL A 1 388 ? -12.938 2.405 37.609 1.00 98.31 388 VAL A CA 1
ATOM 3005 C C . VAL A 1 388 ? -13.478 3.506 38.517 1.00 98.31 388 VAL A C 1
ATOM 3007 O O . VAL A 1 388 ? -14.296 3.246 39.403 1.00 98.31 388 VAL A O 1
ATOM 3010 N N . ARG A 1 389 ? -13.049 4.754 38.303 1.00 98.00 389 ARG A N 1
ATOM 3011 C CA . ARG A 1 389 ? -13.584 5.903 39.037 1.00 98.00 389 ARG A CA 1
ATOM 3012 C C . ARG A 1 389 ? -15.081 6.091 38.772 1.00 98.00 389 ARG A C 1
ATOM 3014 O O . ARG A 1 389 ? -15.818 6.277 39.739 1.00 98.00 389 ARG A O 1
ATOM 3021 N N . GLY A 1 390 ? -15.518 6.005 37.515 1.00 97.81 390 GLY A N 1
ATOM 3022 C CA . GLY A 1 390 ? -16.929 6.097 37.130 1.00 97.81 390 GLY A CA 1
ATOM 3023 C C . GLY A 1 390 ? -17.785 5.002 37.769 1.00 97.81 390 GLY A C 1
ATOM 3024 O O . GLY A 1 390 ? -18.805 5.304 38.385 1.00 97.81 390 GLY A O 1
ATOM 3025 N N . ALA A 1 391 ? -17.325 3.748 37.726 1.00 98.19 391 ALA A N 1
ATOM 3026 C CA . ALA A 1 391 ? -18.019 2.615 38.343 1.00 98.19 391 ALA A CA 1
ATOM 3027 C C . ALA A 1 391 ? -18.175 2.784 39.864 1.00 98.19 391 ALA A C 1
ATOM 3029 O O . ALA A 1 391 ? -19.268 2.620 40.396 1.00 98.19 391 ALA A O 1
ATOM 3030 N N . ARG A 1 392 ? -17.120 3.214 40.570 1.00 97.81 392 ARG A N 1
ATOM 3031 C CA . ARG A 1 392 ? -17.184 3.470 42.023 1.00 97.81 392 ARG A CA 1
ATOM 3032 C C . ARG A 1 392 ? -18.085 4.648 42.390 1.00 97.81 392 ARG A C 1
ATOM 3034 O O . ARG A 1 392 ? -18.696 4.651 43.454 1.00 97.81 392 ARG A O 1
ATOM 3041 N N . GLN A 1 393 ? -18.155 5.670 41.540 1.00 97.38 393 GLN A N 1
ATOM 3042 C CA . GLN A 1 393 ? -19.079 6.787 41.738 1.00 97.38 393 GLN A CA 1
ATOM 3043 C C . GLN A 1 393 ? -20.532 6.362 41.509 1.00 97.38 393 GLN A C 1
ATOM 3045 O O . GLN A 1 393 ? -21.403 6.790 42.267 1.00 97.38 393 GLN A O 1
ATOM 3050 N N . LEU A 1 394 ? -20.791 5.514 40.507 1.00 97.25 394 LEU A N 1
ATOM 3051 C CA . LEU A 1 394 ? -22.102 4.902 40.302 1.00 97.25 394 LEU A CA 1
ATOM 3052 C C . LEU A 1 394 ? -22.491 4.037 41.502 1.00 97.25 394 LEU A C 1
ATOM 3054 O O . LEU A 1 394 ? -23.605 4.163 42.000 1.00 97.25 394 LEU A O 1
ATOM 3058 N N . ASP A 1 395 ? -21.556 3.245 42.022 1.00 96.75 395 ASP A N 1
ATOM 3059 C CA . ASP A 1 395 ? -21.782 2.423 43.206 1.00 96.75 395 ASP A CA 1
ATOM 3060 C C . ASP A 1 395 ? -22.140 3.261 44.437 1.00 96.75 395 ASP A C 1
ATOM 3062 O O . ASP A 1 395 ? -23.149 3.010 45.100 1.00 96.75 395 ASP A O 1
ATOM 3066 N N . ALA A 1 396 ? -21.400 4.345 44.675 1.00 94.75 396 ALA A N 1
ATOM 3067 C CA . ALA A 1 396 ? -21.707 5.294 45.738 1.00 94.75 396 ALA A CA 1
ATOM 3068 C C . ALA A 1 396 ? -23.050 6.022 45.535 1.00 94.75 396 ALA A C 1
ATOM 3070 O O . ALA A 1 396 ? -23.696 6.393 46.520 1.00 94.75 396 ALA A O 1
ATOM 3071 N N . LEU A 1 397 ? -23.461 6.272 44.285 1.00 94.31 397 LEU A N 1
ATOM 3072 C CA . LEU A 1 397 ? -24.764 6.852 43.949 1.00 94.31 397 LEU A CA 1
ATOM 3073 C C . LEU A 1 397 ? -25.895 5.864 44.241 1.00 94.31 397 LEU A C 1
ATOM 3075 O O . LEU A 1 397 ? -26.875 6.253 44.867 1.00 94.31 397 LEU A O 1
ATOM 3079 N N . ILE A 1 398 ? -25.748 4.601 43.839 1.00 94.56 398 ILE A N 1
ATOM 3080 C CA . ILE A 1 398 ? -26.747 3.556 44.077 1.00 94.56 398 ILE A CA 1
ATOM 3081 C C . ILE A 1 398 ? -26.907 3.305 45.579 1.00 94.56 398 ILE A C 1
ATOM 3083 O O . ILE A 1 398 ? -28.029 3.306 46.070 1.00 94.56 398 ILE A O 1
ATOM 3087 N N . HIS A 1 399 ? -25.815 3.169 46.333 1.00 93.25 399 HIS A N 1
ATOM 3088 C CA . HIS A 1 399 ? -25.882 2.900 47.775 1.00 93.25 399 HIS A CA 1
ATOM 3089 C C . HIS A 1 399 ? -26.514 4.032 48.592 1.00 93.25 399 HIS A C 1
ATOM 3091 O O . HIS A 1 399 ? -27.061 3.790 49.669 1.00 93.25 399 HIS A O 1
ATOM 3097 N N . ASP A 1 400 ? -26.433 5.270 48.107 1.00 90.00 400 ASP A N 1
ATOM 3098 C CA . ASP A 1 400 ? -26.994 6.426 48.790 1.00 90.00 400 ASP A CA 1
ATOM 3099 C C . ASP A 1 400 ? -27.510 7.462 47.780 1.00 90.00 400 ASP A C 1
ATOM 3101 O O . ASP A 1 400 ? -26.778 8.326 47.284 1.00 90.00 400 ASP A O 1
ATOM 3105 N N . LEU A 1 401 ? -28.816 7.378 47.522 1.00 87.56 401 LEU A N 1
ATOM 3106 C CA . LEU A 1 401 ? -29.548 8.253 46.607 1.00 87.56 401 LEU A CA 1
ATOM 3107 C C . LEU A 1 401 ? -29.893 9.625 47.222 1.00 87.56 401 LEU A C 1
ATOM 3109 O O . LEU A 1 401 ? -30.461 10.467 46.528 1.00 87.56 401 LEU A O 1
ATOM 3113 N N . SER A 1 402 ? -29.562 9.885 48.497 1.00 84.62 402 SER A N 1
ATOM 3114 C CA . SER A 1 402 ? -29.953 11.134 49.175 1.00 84.62 402 SER A CA 1
ATOM 3115 C C . SER A 1 402 ? -29.245 12.379 48.622 1.00 84.62 402 SER A C 1
ATOM 3117 O O . SER A 1 402 ? -29.838 13.456 48.588 1.00 84.62 402 SER A O 1
ATOM 3119 N N . ASP A 1 403 ? -28.013 12.219 48.126 1.00 83.06 403 ASP A N 1
ATOM 3120 C CA . ASP A 1 403 ? -27.208 13.265 47.478 1.00 83.06 403 ASP A CA 1
ATOM 3121 C C . ASP A 1 403 ? -27.002 12.974 45.977 1.00 83.06 403 ASP A C 1
ATOM 3123 O O . ASP A 1 403 ? -25.892 13.033 45.432 1.00 83.06 403 ASP A O 1
ATOM 3127 N N . SER A 1 404 ? -28.087 12.602 45.287 1.00 84.25 404 SER A N 1
ATOM 3128 C CA . SER A 1 404 ? -28.030 12.183 43.881 1.00 84.25 404 SER A CA 1
ATOM 3129 C C . SER A 1 404 ? -27.509 13.274 42.942 1.00 84.25 404 SER A C 1
ATOM 3131 O O . SER A 1 404 ? -26.867 12.964 41.942 1.00 84.25 404 SER A O 1
ATOM 3133 N N . ASP A 1 405 ? -27.763 14.554 43.241 1.00 87.50 405 ASP A N 1
ATOM 3134 C CA . ASP A 1 405 ? -27.343 15.678 42.395 1.00 87.50 405 ASP A CA 1
ATOM 3135 C C . ASP A 1 405 ? -25.825 15.883 42.398 1.00 87.50 405 ASP A C 1
ATOM 3137 O O . ASP A 1 405 ? -25.225 16.017 41.328 1.00 87.50 405 ASP A O 1
ATOM 3141 N N . SER A 1 406 ? -25.200 15.881 43.578 1.00 90.44 406 SER A N 1
ATOM 3142 C CA . SER A 1 406 ? -23.748 16.024 43.717 1.00 90.44 406 SER A CA 1
ATOM 3143 C C . SER A 1 406 ? -23.017 14.842 43.079 1.00 90.44 406 SER A C 1
ATOM 3145 O O . SER A 1 406 ? -22.096 15.032 42.282 1.00 90.44 406 SER A O 1
ATOM 3147 N N . LYS A 1 407 ? -23.471 13.612 43.356 1.00 92.00 407 LYS A N 1
ATOM 3148 C CA . LYS A 1 407 ? -22.869 12.386 42.810 1.00 92.00 407 LYS A CA 1
ATOM 3149 C C . LYS A 1 407 ? -23.051 12.271 41.295 1.00 92.00 407 LYS A C 1
ATOM 3151 O O . LYS A 1 407 ? -22.106 11.911 40.599 1.00 92.00 407 LYS A O 1
ATOM 3156 N N . TYR A 1 408 ? -24.206 12.675 40.762 1.00 93.31 408 TYR A N 1
ATOM 3157 C CA . TYR A 1 408 ? -24.416 12.787 39.316 1.00 93.31 408 TYR A CA 1
ATOM 3158 C C . TYR A 1 408 ? -23.418 13.754 38.659 1.00 93.31 408 TYR A C 1
ATOM 3160 O O . TYR A 1 408 ? -22.832 13.424 37.629 1.00 93.31 408 TYR A O 1
ATOM 3168 N N . ILE A 1 409 ? -23.189 14.934 39.252 1.00 93.31 409 ILE A N 1
ATOM 3169 C CA . ILE A 1 409 ? -22.217 15.907 38.723 1.00 93.31 409 ILE A CA 1
ATOM 3170 C C . ILE A 1 409 ? -20.809 15.302 38.678 1.00 93.31 409 ILE A C 1
ATOM 3172 O O . ILE A 1 409 ? -20.079 15.541 37.718 1.00 93.31 409 ILE A O 1
ATOM 3176 N N . GLN A 1 410 ? -20.434 14.501 39.678 1.00 95.19 410 GLN A N 1
ATOM 3177 C CA . GLN A 1 410 ? -19.138 13.822 39.699 1.00 95.19 410 GLN A CA 1
ATOM 3178 C C . GLN A 1 410 ? -19.002 12.786 38.574 1.00 95.19 410 GLN A C 1
ATOM 3180 O O . GLN A 1 410 ? -17.969 12.776 37.910 1.00 95.19 410 GLN A O 1
ATOM 3185 N N . ILE A 1 411 ? -20.036 11.974 38.323 1.00 96.44 411 ILE A N 1
ATOM 3186 C CA . ILE A 1 411 ? -20.045 11.002 37.212 1.00 96.44 411 ILE A CA 1
ATOM 3187 C C . ILE A 1 411 ? -19.960 11.730 35.868 1.00 96.44 411 ILE A C 1
ATOM 3189 O O . ILE A 1 411 ? -19.155 11.359 35.021 1.00 96.44 411 ILE A O 1
ATOM 3193 N N . LYS A 1 412 ? -20.711 12.825 35.697 1.00 96.69 412 LYS A N 1
ATOM 3194 C CA . LYS A 1 412 ? -20.655 13.652 34.484 1.00 96.69 412 LYS A CA 1
ATOM 3195 C C . LYS A 1 412 ? -19.264 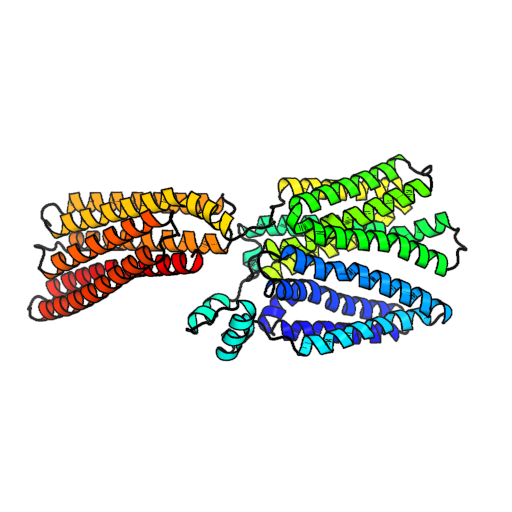14.248 34.235 1.00 96.69 412 LYS A C 1
ATOM 3197 O O . LYS A 1 412 ? -18.816 14.333 33.101 1.00 96.69 412 LYS A O 1
ATOM 3202 N N . GLN A 1 413 ? -18.569 14.687 35.284 1.00 96.31 413 GLN A N 1
ATOM 3203 C CA . GLN A 1 413 ? -17.188 15.168 35.151 1.00 96.31 413 GLN A CA 1
ATOM 3204 C C . GLN A 1 413 ? -16.229 14.048 34.738 1.00 96.31 413 GLN A C 1
ATOM 3206 O O . GLN A 1 413 ? -15.284 14.297 33.994 1.00 96.31 413 GLN A O 1
ATOM 3211 N N . THR A 1 414 ? -16.458 12.833 35.233 1.00 97.00 414 THR A N 1
ATOM 3212 C CA . THR A 1 414 ? -15.670 11.656 34.872 1.00 97.00 414 THR A CA 1
ATOM 3213 C C . THR A 1 414 ? -15.927 11.220 33.428 1.00 97.00 414 THR A C 1
ATOM 3215 O O . THR A 1 414 ? -14.959 10.916 32.738 1.00 97.00 414 THR A O 1
ATOM 3218 N N . GLU A 1 415 ? -17.168 11.268 32.940 1.00 97.38 415 GLU A N 1
ATOM 3219 C CA . GLU A 1 415 ? -17.493 11.030 31.523 1.00 97.38 415 GLU A CA 1
ATOM 3220 C C . GLU A 1 415 ? -16.828 12.066 30.603 1.00 97.38 415 GLU A C 1
ATOM 3222 O O . GLU A 1 415 ? -16.076 11.680 29.713 1.00 97.38 415 GLU A O 1
ATOM 3227 N N . HIS A 1 416 ? -16.915 13.363 30.920 1.00 95.12 416 HIS A N 1
ATOM 3228 C CA . HIS A 1 416 ? -16.204 14.396 30.155 1.00 95.12 416 HIS A CA 1
ATOM 3229 C C . HIS A 1 416 ? -14.677 14.206 30.125 1.00 95.12 416 HIS A C 1
ATOM 3231 O O . HIS A 1 416 ? -14.034 14.494 29.119 1.00 95.12 416 HIS A O 1
ATOM 3237 N N . ALA A 1 417 ? -14.072 13.720 31.213 1.00 95.06 417 ALA A N 1
ATOM 3238 C CA . ALA A 1 417 ? -12.650 13.374 31.210 1.00 95.06 417 ALA A CA 1
ATOM 3239 C C . ALA A 1 417 ? -12.348 12.147 30.322 1.00 95.06 417 ALA A C 1
ATOM 3241 O O . ALA A 1 417 ? -11.254 12.048 29.764 1.00 95.06 417 ALA A O 1
ATOM 3242 N N . GLY A 1 418 ? -13.307 11.226 30.181 1.00 95.00 418 GLY A N 1
ATOM 3243 C CA . GLY A 1 418 ? -13.254 10.107 29.239 1.00 95.00 418 GLY A CA 1
ATOM 3244 C C . GLY A 1 418 ? -13.249 10.584 27.787 1.00 95.00 418 GLY A C 1
ATOM 3245 O O . GLY A 1 418 ? -12.313 10.257 27.056 1.00 95.00 418 GLY A O 1
ATOM 3246 N N . ASP A 1 419 ? -14.193 11.456 27.422 1.00 92.94 419 ASP A N 1
ATOM 3247 C CA . ASP A 1 419 ? -14.281 12.090 26.097 1.00 92.94 419 ASP A CA 1
ATOM 3248 C C . ASP A 1 419 ? -12.960 12.759 25.678 1.00 92.94 419 ASP A C 1
ATOM 3250 O O . ASP A 1 419 ? -12.490 12.624 24.541 1.00 92.94 419 ASP A O 1
ATOM 3254 N N . GLU A 1 420 ? -12.330 13.493 26.605 1.00 94.62 420 GLU A N 1
ATOM 3255 C CA . GLU A 1 420 ? -11.040 14.144 26.364 1.00 94.62 420 GLU A CA 1
ATOM 3256 C C . GLU A 1 420 ? -9.937 13.116 26.063 1.00 94.62 420 GLU A C 1
ATOM 3258 O O . GLU A 1 420 ? -9.184 13.287 25.098 1.00 94.62 420 GLU A O 1
ATOM 3263 N N . LEU A 1 421 ? -9.867 12.014 26.819 1.00 94.56 421 LEU A N 1
ATOM 3264 C CA . LEU A 1 421 ? -8.905 10.934 26.574 1.00 94.56 421 LEU A CA 1
ATOM 3265 C C . LEU A 1 421 ? -9.139 10.260 25.217 1.00 94.56 421 LEU A C 1
ATOM 3267 O O . LEU A 1 421 ? -8.179 10.036 24.473 1.00 94.56 421 LEU A O 1
ATOM 3271 N N . VAL A 1 422 ? -10.394 9.987 24.853 1.00 92.31 422 VAL A N 1
ATOM 3272 C CA . VAL A 1 422 ? -10.759 9.449 23.534 1.00 92.31 422 VAL A CA 1
ATOM 3273 C C . VAL A 1 422 ? -10.278 10.388 22.429 1.00 92.31 422 VAL A C 1
ATOM 3275 O O . VAL A 1 422 ? -9.624 9.956 21.470 1.00 92.31 422 VAL A O 1
ATOM 3278 N N . HIS A 1 423 ? -10.520 11.692 22.578 1.00 89.12 423 HIS A N 1
ATOM 3279 C CA . HIS A 1 423 ? -10.065 12.693 21.620 1.00 89.12 423 HIS A CA 1
ATOM 3280 C C . HIS A 1 423 ? -8.535 12.725 21.480 1.00 89.12 423 HIS A C 1
ATOM 3282 O O . HIS A 1 423 ? -8.013 12.818 20.359 1.00 89.12 423 HIS A O 1
ATOM 3288 N N . GLU A 1 424 ? -7.796 12.621 22.585 1.00 89.56 424 GLU A N 1
ATOM 3289 C CA . GLU A 1 424 ? -6.335 12.555 22.570 1.00 89.56 424 GLU A CA 1
ATOM 3290 C C . GLU A 1 424 ? -5.822 11.300 21.852 1.00 89.56 424 GLU A C 1
ATOM 3292 O O . GLU A 1 424 ? -4.918 11.403 21.011 1.00 89.56 424 GLU A O 1
ATOM 3297 N N . VAL A 1 425 ? -6.432 10.136 22.107 1.00 87.94 425 VAL A N 1
ATOM 3298 C CA . VAL A 1 425 ? -6.097 8.874 21.432 1.00 87.94 425 VAL A CA 1
ATOM 3299 C C . VAL A 1 425 ? -6.316 8.991 19.927 1.00 87.94 425 VAL A C 1
ATOM 3301 O O . VAL A 1 425 ? -5.391 8.725 19.155 1.00 87.94 425 VAL A O 1
ATOM 3304 N N . PHE A 1 426 ? -7.484 9.460 19.482 1.00 83.75 426 PHE A N 1
ATOM 3305 C CA . PHE A 1 426 ? -7.767 9.627 18.053 1.00 83.75 426 PHE A CA 1
ATOM 3306 C C . PHE A 1 426 ? -6.889 10.700 17.397 1.00 83.75 426 PHE A C 1
ATOM 3308 O O . PHE A 1 426 ? -6.459 10.549 16.248 1.00 83.75 426 PHE A O 1
ATOM 3315 N N . THR A 1 427 ? -6.552 11.770 18.117 1.00 79.38 427 THR A N 1
ATOM 3316 C CA . THR A 1 427 ? -5.609 12.789 17.638 1.00 79.38 427 THR A CA 1
ATOM 3317 C C . THR A 1 427 ? -4.216 12.202 17.439 1.00 79.38 427 THR A C 1
ATOM 3319 O O . THR A 1 427 ? -3.570 12.479 16.422 1.00 79.38 427 THR A O 1
ATOM 3322 N N . LYS A 1 428 ? -3.748 11.372 18.376 1.00 80.19 428 LYS A N 1
ATOM 3323 C CA . LYS A 1 428 ? -2.461 10.683 18.274 1.00 80.19 428 LYS A CA 1
ATOM 3324 C C . LYS A 1 428 ? -2.481 9.629 17.168 1.00 80.19 428 LYS A C 1
ATOM 3326 O O . LYS A 1 428 ? -1.573 9.639 16.347 1.00 80.19 428 LYS A O 1
ATOM 3331 N N . LEU A 1 429 ? -3.533 8.818 17.051 1.00 74.94 429 LEU A N 1
ATOM 3332 C CA . LEU A 1 429 ? -3.747 7.873 15.941 1.00 74.94 429 LEU A CA 1
ATOM 3333 C C . LEU A 1 429 ? -3.648 8.549 14.571 1.00 74.94 429 LEU A C 1
ATOM 3335 O O . LEU A 1 429 ? -3.036 8.007 13.658 1.00 74.94 429 LEU A O 1
ATOM 3339 N N . ASN A 1 430 ? -4.214 9.748 14.427 1.00 67.38 430 ASN A N 1
ATOM 3340 C CA . ASN A 1 430 ? -4.175 10.496 13.169 1.00 67.38 430 ASN A CA 1
ATOM 3341 C C . ASN A 1 430 ? -2.800 11.109 12.856 1.00 67.38 430 ASN A C 1
ATOM 3343 O O . ASN A 1 430 ? -2.498 11.372 11.690 1.00 67.38 430 ASN A O 1
ATOM 3347 N N . LYS A 1 431 ? -1.979 11.373 13.879 1.00 62.31 431 LYS A N 1
ATOM 3348 C CA . LYS A 1 431 ? -0.632 11.953 13.741 1.00 62.31 431 LYS A CA 1
ATOM 3349 C C . LYS A 1 431 ? 0.464 10.889 13.642 1.00 62.31 431 LYS A C 1
ATOM 3351 O O . LYS A 1 431 ? 1.489 11.134 13.009 1.00 62.31 431 LYS A O 1
ATOM 3356 N N . SER A 1 432 ? 0.259 9.730 14.258 1.00 56.22 432 SER A N 1
ATOM 3357 C CA . SER A 1 432 ? 1.190 8.606 14.291 1.00 56.22 432 SER A CA 1
ATOM 3358 C C . SER A 1 432 ? 0.966 7.682 13.093 1.00 56.22 432 SER A C 1
ATOM 3360 O O . SER A 1 432 ? -0.165 7.414 12.696 1.00 56.22 432 SER A O 1
ATOM 3362 N N . PHE A 1 433 ? 2.045 7.169 12.496 1.00 52.69 433 PHE A N 1
ATOM 3363 C CA . PHE A 1 433 ? 1.941 6.138 11.462 1.00 52.69 433 PHE A CA 1
ATOM 3364 C C . PHE A 1 433 ? 1.636 4.789 12.119 1.00 52.69 433 PHE A C 1
ATOM 3366 O O . PHE A 1 433 ? 2.533 3.997 12.384 1.00 52.69 433 PHE A O 1
ATOM 3373 N N . VAL A 1 434 ? 0.359 4.580 12.419 1.00 56.00 434 VAL A N 1
ATOM 3374 C CA . VAL A 1 434 ? -0.191 3.327 12.935 1.00 56.00 434 VAL A CA 1
ATOM 3375 C C . VAL A 1 434 ? -0.611 2.470 11.737 1.00 56.00 434 VAL A C 1
ATOM 3377 O O . VAL A 1 434 ? -1.228 2.980 10.791 1.00 56.00 434 VAL A O 1
ATOM 3380 N N . ALA A 1 435 ? -0.245 1.186 11.716 1.00 51.53 435 ALA A N 1
ATOM 3381 C CA . ALA A 1 435 ? -0.657 0.304 10.626 1.00 51.53 435 ALA A CA 1
ATOM 3382 C C . ALA A 1 435 ? -2.200 0.227 10.573 1.00 51.53 435 ALA A C 1
ATOM 3384 O O . ALA A 1 435 ? -2.846 0.275 11.614 1.00 51.53 435 ALA A O 1
ATOM 3385 N N . PRO A 1 436 ? -2.845 0.068 9.397 1.00 46.78 436 PRO A N 1
ATOM 3386 C CA . PRO A 1 436 ? -4.314 0.040 9.317 1.00 46.78 436 PRO A CA 1
ATOM 3387 C C . PRO A 1 436 ? -4.977 -1.030 10.194 1.00 46.78 436 PRO A C 1
ATOM 3389 O O . PRO A 1 436 ? -6.138 -0.898 10.553 1.00 46.78 436 PRO A O 1
ATOM 3392 N N . ILE A 1 437 ? -4.236 -2.096 10.492 1.00 49.00 437 ILE A N 1
ATOM 3393 C CA . ILE A 1 437 ? -4.654 -3.164 11.393 1.00 49.00 437 ILE A CA 1
ATOM 3394 C C . ILE A 1 437 ? -4.655 -2.623 12.838 1.00 49.00 437 ILE A C 1
ATOM 3396 O O . ILE A 1 437 ? -5.727 -2.465 13.409 1.00 49.00 437 ILE A O 1
ATOM 3400 N N . GLU A 1 438 ? -3.509 -2.153 13.340 1.00 63.72 438 GLU A N 1
ATOM 3401 C CA . GLU A 1 438 ? -3.362 -1.510 14.663 1.00 63.72 438 GLU A CA 1
ATOM 3402 C C . GLU A 1 438 ? -4.340 -0.356 14.909 1.00 63.72 438 GLU A C 1
ATOM 3404 O O . GLU A 1 438 ? -4.829 -0.171 16.021 1.00 63.72 438 GLU A O 1
ATOM 3409 N N . GLN A 1 439 ? -4.648 0.428 13.874 1.00 70.62 439 GLN A N 1
ATOM 3410 C CA . GLN A 1 439 ? -5.587 1.537 13.989 1.00 70.62 439 GLN A CA 1
ATOM 3411 C C . GLN A 1 439 ? -6.986 1.037 14.355 1.00 70.62 439 GLN A C 1
ATOM 3413 O O . GLN A 1 439 ? -7.651 1.669 15.175 1.00 70.62 439 GLN A O 1
ATOM 3418 N N . ASN A 1 440 ? -7.419 -0.089 13.784 1.00 71.88 440 ASN A N 1
ATOM 3419 C CA . ASN A 1 440 ? -8.708 -0.688 14.112 1.00 71.88 440 ASN A CA 1
ATOM 3420 C C . ASN A 1 440 ? -8.713 -1.227 15.541 1.00 71.88 440 ASN A C 1
ATOM 3422 O O . ASN A 1 440 ? -9.699 -1.036 16.237 1.00 71.88 440 ASN A O 1
ATOM 3426 N N . GLU A 1 441 ? -7.622 -1.851 15.986 1.00 82.00 441 GLU A N 1
ATOM 3427 C CA . GLU A 1 441 ? -7.517 -2.387 17.346 1.00 82.00 441 GLU A CA 1
ATOM 3428 C C . GLU A 1 441 ? -7.508 -1.298 18.418 1.00 82.00 441 GLU A C 1
ATOM 3430 O O . GLU A 1 441 ? -8.270 -1.377 19.377 1.00 82.00 441 GLU A O 1
ATOM 3435 N N . ILE A 1 442 ? -6.684 -0.259 18.242 1.00 87.56 442 ILE A N 1
ATOM 3436 C CA . ILE A 1 442 ? -6.630 0.874 19.174 1.00 87.56 442 ILE A CA 1
ATOM 3437 C C . ILE A 1 442 ? -7.992 1.570 19.199 1.00 87.56 442 ILE A C 1
ATOM 3439 O O . ILE A 1 442 ? -8.518 1.830 20.273 1.00 87.56 442 ILE A O 1
ATOM 3443 N N . SER A 1 443 ? -8.598 1.809 18.031 1.00 86.56 443 SER A N 1
ATOM 3444 C CA . SER A 1 443 ? -9.919 2.447 17.958 1.00 86.56 443 SER A CA 1
ATOM 3445 C C . SER A 1 443 ? -11.016 1.586 18.586 1.00 86.56 443 SER A C 1
ATOM 3447 O O . SER A 1 443 ? -11.901 2.136 19.232 1.00 86.56 443 SER A O 1
ATOM 3449 N N . ALA A 1 444 ? -10.970 0.261 18.405 1.00 89.25 444 ALA A N 1
ATOM 3450 C CA . ALA A 1 444 ? -11.940 -0.661 18.986 1.00 89.25 444 ALA A CA 1
ATOM 3451 C C . ALA A 1 444 ? -11.848 -0.665 20.512 1.00 89.25 444 ALA A C 1
ATOM 3453 O O . ALA A 1 444 ? -12.869 -0.467 21.157 1.00 89.25 444 ALA A O 1
ATOM 3454 N N . LEU A 1 445 ? -10.639 -0.799 21.074 1.00 94.00 445 LEU A N 1
ATOM 3455 C CA . LEU A 1 445 ? -10.443 -0.811 22.525 1.00 94.00 445 LEU A CA 1
ATOM 3456 C C . LEU A 1 445 ? -10.782 0.542 23.163 1.00 94.00 445 LEU A C 1
ATOM 3458 O O . LEU A 1 445 ? -11.417 0.592 24.212 1.00 94.00 445 LEU A O 1
ATOM 3462 N N . THR A 1 446 ? -10.382 1.648 22.527 1.00 95.19 446 THR A N 1
ATOM 3463 C CA . THR A 1 446 ? -10.745 3.000 22.974 1.00 95.19 446 THR A CA 1
ATOM 3464 C C . THR A 1 446 ? -12.254 3.177 22.993 1.00 95.19 446 THR A C 1
ATOM 3466 O O . THR A 1 446 ? -12.788 3.609 24.006 1.00 95.19 446 THR A O 1
ATOM 3469 N N . LYS A 1 447 ? -12.943 2.810 21.907 1.00 93.62 447 LYS A N 1
ATOM 3470 C CA . LYS A 1 447 ? -14.394 2.951 21.823 1.00 93.62 447 LYS A CA 1
ATOM 3471 C C . LYS A 1 447 ? -15.119 2.046 22.821 1.00 93.62 447 LYS A C 1
ATOM 3473 O O . LYS A 1 447 ? -16.035 2.510 23.476 1.00 93.62 447 LYS A O 1
ATOM 3478 N N . SER A 1 448 ? -14.708 0.788 22.971 1.00 96.56 448 SER A N 1
ATOM 3479 C CA . SER A 1 448 ? -15.375 -0.127 23.903 1.00 96.56 448 SER A CA 1
ATOM 3480 C C . SER A 1 448 ? -15.239 0.336 25.356 1.00 96.56 448 SER A C 1
ATOM 3482 O O . SER A 1 448 ? -16.189 0.223 26.115 1.00 96.56 448 SER A O 1
ATOM 3484 N N . LEU A 1 449 ? -14.079 0.880 25.754 1.00 97.38 449 LEU A N 1
ATOM 3485 C CA . LEU A 1 449 ? -13.890 1.439 27.101 1.00 97.38 449 LEU A CA 1
ATOM 3486 C C . LEU A 1 449 ? -14.766 2.677 27.348 1.00 97.38 449 LEU A C 1
ATOM 3488 O O . LEU A 1 449 ? -15.282 2.848 28.450 1.00 97.38 449 LEU A O 1
ATOM 3492 N N . ASP A 1 450 ? -14.907 3.523 26.329 1.00 97.44 450 ASP A N 1
ATOM 3493 C CA . ASP A 1 450 ? -15.741 4.725 26.352 1.00 97.44 450 ASP A CA 1
ATOM 3494 C C . ASP A 1 450 ? -17.234 4.381 26.432 1.00 97.44 450 ASP A C 1
ATOM 3496 O O . ASP A 1 450 ? -17.934 4.877 27.310 1.00 97.44 450 ASP A O 1
ATOM 3500 N N . ASP A 1 451 ? -17.685 3.415 25.622 1.00 97.69 451 ASP A N 1
ATOM 3501 C CA . ASP A 1 451 ? -19.068 2.934 25.609 1.00 97.69 451 ASP A CA 1
ATOM 3502 C C . ASP A 1 451 ? -19.512 2.474 27.021 1.00 97.69 451 ASP A C 1
ATOM 3504 O O . ASP A 1 451 ? -20.636 2.755 27.430 1.00 97.69 451 ASP A O 1
ATOM 3508 N N . VAL A 1 452 ? -18.649 1.822 27.821 1.00 98.25 452 VAL A N 1
ATOM 3509 C CA . VAL A 1 452 ? -18.991 1.455 29.217 1.00 98.25 452 VAL A CA 1
ATOM 3510 C C . VAL A 1 452 ? -19.230 2.701 30.078 1.00 98.25 452 VAL A C 1
ATOM 3512 O O . VAL A 1 452 ? -20.190 2.754 30.852 1.00 98.25 452 VAL A O 1
ATOM 3515 N N . LEU A 1 453 ? -18.357 3.706 29.966 1.00 97.88 453 LEU A N 1
ATOM 3516 C CA . LEU A 1 453 ? -18.444 4.930 30.761 1.00 97.88 453 LEU A CA 1
ATOM 3517 C C . LEU A 1 453 ? -19.686 5.757 30.395 1.00 97.88 453 LEU A C 1
ATOM 3519 O O . LEU A 1 453 ? -20.358 6.280 31.288 1.00 97.88 453 LEU A O 1
ATOM 3523 N N . ASP A 1 454 ? -20.030 5.797 29.110 1.00 97.25 454 ASP A N 1
ATOM 3524 C CA . ASP A 1 454 ? -21.241 6.432 28.593 1.00 97.25 454 ASP A CA 1
ATOM 3525 C C . ASP A 1 454 ? -22.506 5.809 29.182 1.00 97.25 454 ASP A C 1
ATOM 3527 O O . ASP A 1 454 ? -23.405 6.524 29.642 1.00 97.25 454 ASP A O 1
ATOM 3531 N N . ILE A 1 455 ? -22.585 4.474 29.229 1.00 97.94 455 ILE A N 1
ATOM 3532 C CA . ILE A 1 455 ? -23.747 3.800 29.818 1.00 97.94 455 ILE A CA 1
ATOM 3533 C C . ILE A 1 455 ? -23.790 4.012 31.340 1.00 97.94 455 ILE A C 1
ATOM 3535 O O . ILE A 1 455 ? -24.869 4.268 31.879 1.00 97.94 455 ILE A O 1
ATOM 3539 N N . ILE A 1 456 ? -22.647 4.040 32.038 1.00 98.06 456 ILE A N 1
ATOM 3540 C CA . ILE A 1 456 ? -22.587 4.419 33.464 1.00 98.06 456 ILE A CA 1
ATOM 3541 C C . ILE A 1 456 ? -23.176 5.824 33.687 1.00 98.06 456 ILE A C 1
ATOM 3543 O O . ILE A 1 456 ? -24.005 6.026 34.585 1.00 98.06 456 ILE A O 1
ATOM 3547 N N . HIS A 1 457 ? -22.801 6.802 32.859 1.00 97.50 457 HIS A N 1
ATOM 3548 C CA . HIS A 1 457 ? -23.382 8.143 32.913 1.00 97.50 457 HIS A CA 1
ATOM 3549 C C . HIS A 1 457 ? -24.887 8.116 32.595 1.00 97.50 457 HIS A C 1
ATOM 3551 O O . HIS A 1 457 ? -25.679 8.762 33.292 1.00 97.50 457 HIS A O 1
ATOM 3557 N N . ALA A 1 458 ? -25.314 7.313 31.618 1.00 97.19 458 ALA A N 1
ATOM 3558 C CA . ALA A 1 458 ? -26.714 7.143 31.240 1.00 97.19 458 ALA A CA 1
ATOM 3559 C C . ALA A 1 458 ? -27.581 6.555 32.373 1.00 97.19 458 ALA A C 1
ATOM 3561 O O . ALA A 1 458 ? -28.737 6.972 32.528 1.00 97.19 458 ALA A O 1
ATOM 3562 N N . VAL A 1 459 ? -27.041 5.644 33.191 1.00 96.88 459 VAL A N 1
ATOM 3563 C CA . VAL A 1 459 ? -27.693 5.147 34.417 1.00 96.88 459 VAL A CA 1
ATOM 3564 C C . VAL A 1 459 ? -27.846 6.284 35.429 1.00 96.88 459 VAL A C 1
ATOM 3566 O O . VAL A 1 459 ? -28.943 6.523 35.938 1.00 96.88 459 VAL A O 1
ATOM 3569 N N . ALA A 1 460 ? -26.778 7.047 35.685 1.00 95.62 460 ALA A N 1
ATOM 3570 C CA . ALA A 1 460 ? -26.808 8.156 36.640 1.00 95.62 460 ALA A CA 1
ATOM 3571 C C . ALA A 1 460 ? -27.839 9.237 36.257 1.00 95.62 460 ALA A C 1
ATOM 3573 O O . ALA A 1 460 ? -28.550 9.761 37.122 1.00 95.62 460 ALA A O 1
ATOM 3574 N N . VAL A 1 461 ? -27.972 9.536 34.958 1.00 94.75 461 VAL A N 1
ATOM 3575 C CA . VAL A 1 461 ? -29.017 10.428 34.427 1.00 94.75 461 VAL A CA 1
ATOM 3576 C C . VAL A 1 461 ? -30.412 9.910 34.786 1.00 94.75 461 VAL A C 1
ATOM 3578 O O . VAL A 1 461 ? -31.242 10.684 35.264 1.00 94.75 461 VAL A O 1
ATOM 3581 N N . ARG A 1 462 ? -30.681 8.614 34.598 1.00 94.12 462 ARG A N 1
ATOM 3582 C CA . ARG A 1 462 ? -31.994 8.002 34.870 1.00 94.12 462 ARG A CA 1
ATOM 3583 C C . ARG A 1 462 ? -32.341 7.998 36.345 1.00 94.12 462 ARG A C 1
ATOM 3585 O O . ARG A 1 462 ? -33.438 8.423 36.701 1.00 94.12 462 ARG A O 1
ATOM 3592 N N . LEU A 1 463 ? -31.394 7.621 37.204 1.00 92.44 463 LEU A N 1
ATOM 3593 C CA . LEU A 1 463 ? -31.577 7.661 38.659 1.00 92.44 463 LEU A CA 1
ATOM 3594 C C . LEU A 1 463 ? -31.992 9.060 39.131 1.00 92.44 463 LEU A C 1
ATOM 3596 O O . LEU A 1 463 ? -32.941 9.207 39.908 1.00 92.44 463 LEU A O 1
ATOM 3600 N N . LYS A 1 464 ? -31.354 10.097 38.577 1.00 89.56 464 LYS A N 1
ATOM 3601 C CA . LYS A 1 464 ? -31.697 11.495 38.843 1.00 89.56 464 LYS A CA 1
ATOM 3602 C C . LYS A 1 464 ? -33.056 11.904 38.265 1.00 89.56 464 LYS A C 1
ATOM 3604 O O . LYS A 1 464 ? -33.864 12.506 38.972 1.00 89.56 464 LYS A O 1
ATOM 3609 N N . LEU A 1 465 ? -33.322 11.614 36.989 1.00 90.50 465 LEU A N 1
ATOM 3610 C CA . LEU A 1 465 ? -34.560 12.022 36.311 1.00 90.50 465 LEU A CA 1
ATOM 3611 C C . LEU A 1 465 ? -35.797 11.364 36.929 1.00 90.50 465 LEU A C 1
ATOM 3613 O O . LEU A 1 465 ? -36.832 12.013 37.094 1.00 90.50 465 LEU A O 1
ATOM 3617 N N . TYR A 1 466 ? -35.688 10.087 37.292 1.00 91.62 466 TYR A N 1
ATOM 3618 C CA . TYR A 1 466 ? -36.802 9.297 37.810 1.00 91.62 466 TYR A CA 1
ATOM 3619 C C . TYR A 1 466 ? -37.043 9.496 39.299 1.00 91.62 466 TYR A C 1
ATOM 3621 O O . TYR A 1 466 ? -38.135 9.149 39.769 1.00 91.62 466 TYR A O 1
ATOM 3629 N N . LYS A 1 467 ? -36.096 10.138 40.001 1.00 86.38 467 LYS A N 1
ATOM 3630 C CA . LYS A 1 467 ? -36.139 10.399 41.444 1.00 86.38 467 LYS A CA 1
ATOM 3631 C C . LYS A 1 467 ? -36.421 9.111 42.215 1.00 86.38 467 LYS A C 1
ATOM 3633 O O . LYS A 1 467 ? -37.393 9.033 42.966 1.00 86.38 467 LYS A O 1
ATOM 3638 N N . VAL A 1 468 ? -35.616 8.084 41.943 1.00 83.62 468 VAL A N 1
ATOM 3639 C CA . VAL A 1 468 ? -35.719 6.786 42.621 1.00 83.62 468 VAL A CA 1
ATOM 3640 C C . VAL A 1 468 ? -35.496 7.014 44.120 1.00 83.62 468 VAL A C 1
ATOM 3642 O O . VAL A 1 468 ? -34.514 7.641 44.508 1.00 83.62 468 VAL A O 1
ATOM 3645 N N . GLY A 1 469 ? -36.454 6.595 44.952 1.00 73.25 469 GLY A N 1
ATOM 3646 C CA . GLY A 1 469 ? -36.510 6.992 46.365 1.00 73.25 469 GLY A CA 1
ATOM 3647 C C . GLY A 1 469 ? -35.562 6.218 47.284 1.00 73.25 469 GLY A C 1
ATOM 3648 O O . GLY A 1 469 ? -35.064 6.776 48.258 1.00 73.25 469 GLY A O 1
ATOM 3649 N N . SER A 1 470 ? -35.299 4.949 46.977 1.00 83.12 470 SER A N 1
ATOM 3650 C CA . SER A 1 470 ? -34.384 4.086 47.728 1.00 83.12 470 SER A CA 1
ATOM 3651 C C . SER A 1 470 ? -33.814 3.005 46.813 1.00 83.12 470 SER A C 1
ATOM 3653 O O . SER A 1 470 ? -34.562 2.510 45.968 1.00 83.12 470 SER A O 1
ATOM 3655 N N . PRO A 1 471 ? -32.542 2.610 46.981 1.00 86.94 471 PRO A N 1
ATOM 3656 C CA . PRO A 1 471 ? -32.003 1.470 46.257 1.00 86.94 471 PRO A CA 1
ATOM 3657 C C . PRO A 1 471 ? -32.688 0.183 46.704 1.00 86.94 471 PRO A C 1
ATOM 3659 O O . PRO A 1 471 ? -32.888 -0.047 47.900 1.00 86.94 471 PRO A O 1
ATOM 3662 N N . ASP A 1 472 ? -33.029 -0.658 45.738 1.00 90.62 472 ASP A N 1
ATOM 3663 C CA . ASP A 1 472 ? -33.486 -2.015 45.997 1.00 90.62 472 ASP A CA 1
ATOM 3664 C C . ASP A 1 472 ? -32.328 -3.020 45.905 1.00 90.62 472 ASP A C 1
ATOM 3666 O O . ASP A 1 472 ? -31.180 -2.685 45.597 1.00 90.62 472 ASP A O 1
ATOM 3670 N N . LYS A 1 473 ? -32.640 -4.281 46.211 1.00 93.31 473 LYS A N 1
ATOM 3671 C CA . LYS A 1 473 ? -31.672 -5.377 46.190 1.00 93.31 473 LYS A CA 1
ATOM 3672 C C . LYS A 1 473 ? -31.054 -5.571 44.795 1.00 93.31 473 LYS A C 1
ATOM 3674 O O . LYS A 1 473 ? -29.849 -5.776 44.708 1.00 93.31 473 LYS A O 1
ATOM 3679 N N . THR A 1 474 ? -31.854 -5.467 43.735 1.00 95.62 474 THR A N 1
ATOM 3680 C CA . THR A 1 474 ? -31.424 -5.653 42.342 1.00 95.62 474 THR A CA 1
ATOM 3681 C C . THR A 1 474 ? -30.380 -4.608 41.947 1.00 95.62 474 THR A C 1
ATOM 3683 O O . THR A 1 474 ? -29.333 -4.944 41.401 1.00 95.62 474 THR A O 1
ATOM 3686 N N . MET A 1 475 ? -30.620 -3.336 42.282 1.00 96.25 475 MET A N 1
ATOM 3687 C CA . MET A 1 475 ? -29.678 -2.247 42.011 1.00 96.25 475 MET A CA 1
ATOM 3688 C C . MET A 1 475 ? -28.341 -2.460 42.725 1.00 96.25 475 MET A C 1
ATOM 3690 O O . MET A 1 475 ? -27.290 -2.226 42.133 1.00 96.25 475 MET A O 1
ATOM 3694 N N . LEU A 1 476 ? -28.373 -2.905 43.985 1.00 96.56 476 LEU A N 1
ATOM 3695 C CA . LEU A 1 476 ? -27.163 -3.179 44.765 1.00 96.56 476 LEU A CA 1
ATOM 3696 C C . LEU A 1 476 ? -26.365 -4.362 44.193 1.00 96.56 476 LEU A C 1
ATOM 3698 O O . LEU A 1 476 ? -25.136 -4.308 44.165 1.00 96.56 476 LEU A O 1
ATOM 3702 N N . GLU A 1 477 ? -27.042 -5.402 43.700 1.00 97.19 477 GLU A N 1
ATOM 3703 C CA . GLU A 1 477 ? -26.389 -6.534 43.030 1.00 97.19 477 GLU A CA 1
ATOM 3704 C C . GLU A 1 477 ? -25.716 -6.103 41.719 1.00 97.19 477 GLU A C 1
ATOM 3706 O O . GLU A 1 477 ? -24.520 -6.351 41.550 1.00 97.19 477 GLU A O 1
ATOM 3711 N N . PHE A 1 478 ? -26.415 -5.365 40.846 1.00 98.06 478 PHE A N 1
ATOM 3712 C CA . PHE A 1 478 ? -25.811 -4.801 39.631 1.00 98.06 478 PHE A CA 1
ATOM 3713 C C . PHE A 1 478 ? -24.612 -3.909 39.940 1.00 98.06 478 PHE A C 1
ATOM 3715 O O . PHE A 1 478 ? -23.575 -4.014 39.290 1.00 98.06 478 PHE A O 1
ATOM 3722 N N . SER A 1 479 ? -24.729 -3.055 40.957 1.00 96.50 479 SER A N 1
ATOM 3723 C CA . SER A 1 479 ? -23.652 -2.171 41.398 1.00 96.50 479 SER A CA 1
ATOM 3724 C C . SER A 1 479 ? -22.365 -2.940 41.722 1.00 96.50 479 SER A C 1
ATOM 3726 O O . SER A 1 479 ? -21.274 -2.572 41.269 1.00 96.50 479 SER A O 1
ATOM 3728 N N . GLY A 1 480 ? -22.488 -4.064 42.437 1.00 97.00 480 GLY A N 1
ATOM 3729 C CA . GLY A 1 480 ? -21.360 -4.940 42.752 1.00 97.00 480 GLY A CA 1
ATOM 3730 C C . GLY A 1 480 ? -20.777 -5.641 41.520 1.00 97.00 480 GLY A C 1
ATOM 3731 O O . GLY A 1 480 ? -19.551 -5.703 41.371 1.00 97.00 480 GLY A O 1
ATOM 3732 N N . ILE A 1 481 ? -21.638 -6.128 40.619 1.00 98.19 481 ILE A N 1
ATOM 3733 C CA . ILE A 1 481 ? -21.236 -6.806 39.375 1.00 98.19 481 ILE A CA 1
ATOM 3734 C C . ILE A 1 481 ? -20.489 -5.840 38.446 1.00 98.19 481 ILE A C 1
ATOM 3736 O O . ILE A 1 481 ? -19.389 -6.160 37.990 1.00 98.19 481 ILE A O 1
ATOM 3740 N N . ILE A 1 482 ? -21.031 -4.641 38.213 1.00 98.38 482 ILE A N 1
ATOM 3741 C CA . ILE A 1 482 ? -20.417 -3.592 37.385 1.00 98.38 482 ILE A CA 1
ATOM 3742 C C . ILE A 1 482 ? -19.053 -3.200 37.953 1.00 98.38 482 ILE A C 1
ATOM 3744 O O . ILE A 1 482 ? -18.056 -3.199 37.229 1.00 98.38 482 ILE A O 1
ATOM 3748 N N . THR A 1 483 ? -18.983 -2.916 39.259 1.00 98.19 483 THR A N 1
ATOM 3749 C CA . THR A 1 483 ? -17.725 -2.529 39.916 1.00 98.19 483 THR A CA 1
ATOM 3750 C C . THR A 1 483 ? -16.658 -3.604 39.734 1.00 98.19 483 THR A C 1
ATOM 3752 O O . THR A 1 483 ? -15.529 -3.304 39.347 1.00 98.19 483 THR A O 1
ATOM 3755 N N . THR A 1 484 ? -17.031 -4.869 39.938 1.00 98.25 484 THR A N 1
ATOM 3756 C CA . THR A 1 484 ? -16.105 -5.999 39.802 1.00 98.25 484 THR A CA 1
ATOM 3757 C C . THR A 1 484 ? -15.670 -6.208 38.347 1.00 98.25 484 THR A C 1
ATOM 3759 O O . THR A 1 484 ? -14.488 -6.444 38.090 1.00 98.25 484 THR A O 1
ATOM 3762 N N . SER A 1 485 ? -16.587 -6.068 37.386 1.00 98.25 485 SER A N 1
ATOM 3763 C CA . SER A 1 485 ? -16.301 -6.188 35.948 1.00 98.25 485 SER A CA 1
ATOM 3764 C C . SER A 1 485 ? -15.314 -5.118 35.481 1.00 98.25 485 SER A C 1
ATOM 3766 O O . SER A 1 485 ? -14.321 -5.422 34.822 1.00 98.25 485 SER A O 1
ATOM 3768 N N . VAL A 1 486 ? -15.520 -3.868 35.899 1.00 98.38 486 VAL A N 1
ATOM 3769 C CA . VAL A 1 486 ? -14.643 -2.746 35.548 1.00 98.38 486 VAL A CA 1
ATOM 3770 C C . VAL A 1 486 ? -13.262 -2.866 36.206 1.00 98.38 486 VAL A C 1
ATOM 3772 O O . VAL A 1 486 ? -12.245 -2.578 35.571 1.00 98.38 486 VAL A O 1
ATOM 3775 N N . GLU A 1 487 ? -13.180 -3.340 37.452 1.00 98.12 487 GLU A N 1
ATOM 3776 C CA . GLU A 1 487 ? -11.891 -3.612 38.105 1.00 98.12 487 GLU A CA 1
ATOM 3777 C C . GLU A 1 487 ? -11.116 -4.749 37.417 1.00 98.12 487 GLU A C 1
ATOM 3779 O O . GLU A 1 487 ? -9.886 -4.700 37.311 1.00 98.12 487 GLU A O 1
ATOM 3784 N N . LEU A 1 488 ? -11.822 -5.761 36.902 1.00 97.81 488 LEU A N 1
ATOM 3785 C CA . LEU A 1 488 ? -11.234 -6.810 36.073 1.00 97.81 488 LEU A CA 1
ATOM 3786 C C . LEU A 1 488 ? -10.720 -6.260 34.734 1.00 97.81 488 LEU A C 1
ATOM 3788 O O . LEU A 1 488 ? -9.600 -6.603 34.346 1.00 97.81 488 LEU A O 1
ATOM 3792 N N . ILE A 1 489 ? -11.466 -5.365 34.076 1.00 97.50 489 ILE A N 1
ATOM 3793 C CA . ILE A 1 489 ? -11.014 -4.663 32.864 1.00 97.50 489 ILE A CA 1
ATOM 3794 C C . ILE A 1 489 ? -9.717 -3.894 33.139 1.00 97.50 489 ILE A C 1
ATOM 3796 O O . ILE A 1 489 ? -8.734 -4.100 32.430 1.00 97.50 489 ILE A O 1
ATOM 3800 N N . ASP A 1 490 ? -9.656 -3.073 34.192 1.00 97.38 490 ASP A N 1
ATOM 3801 C CA . ASP A 1 490 ? -8.436 -2.331 34.554 1.00 97.38 490 ASP A CA 1
ATOM 3802 C C . ASP A 1 490 ? -7.248 -3.268 34.811 1.00 97.38 490 ASP A C 1
ATOM 3804 O O . ASP A 1 490 ? -6.130 -3.032 34.343 1.00 97.38 490 ASP A O 1
ATOM 3808 N N . LYS A 1 491 ? -7.497 -4.397 35.481 1.00 94.56 491 LYS A N 1
ATOM 3809 C CA . LYS A 1 491 ? -6.482 -5.424 35.720 1.00 94.56 491 LYS A CA 1
ATOM 3810 C C . LYS A 1 491 ? -5.989 -6.088 34.429 1.00 94.56 491 LYS A C 1
ATOM 3812 O O . LYS A 1 491 ? -4.807 -6.440 34.359 1.00 94.56 491 LYS A O 1
ATOM 3817 N N . ALA A 1 492 ? -6.858 -6.293 33.439 1.00 92.44 492 ALA A N 1
ATOM 3818 C CA . ALA A 1 492 ? -6.485 -6.829 32.132 1.00 92.44 492 ALA A CA 1
ATOM 3819 C C . ALA A 1 492 ? -5.698 -5.800 31.313 1.00 92.44 492 ALA A C 1
ATOM 3821 O O . ALA A 1 492 ? -4.618 -6.122 30.811 1.00 92.44 492 ALA A O 1
ATOM 3822 N N . ILE A 1 493 ? -6.175 -4.551 31.266 1.00 92.25 493 ILE A N 1
ATOM 3823 C CA . ILE A 1 493 ? -5.487 -3.436 30.611 1.00 92.25 493 ILE A CA 1
ATOM 3824 C C . ILE A 1 493 ? -4.073 -3.316 31.166 1.00 92.25 493 ILE A C 1
ATOM 3826 O O . ILE A 1 493 ? -3.124 -3.378 30.394 1.00 92.25 493 ILE A O 1
ATOM 3830 N N . LYS A 1 494 ? -3.897 -3.290 32.493 1.00 90.38 494 LYS A N 1
ATOM 3831 C CA . LYS A 1 494 ? -2.577 -3.164 33.136 1.00 90.38 494 LYS A CA 1
ATOM 3832 C C . LYS A 1 494 ? -1.595 -4.306 32.839 1.00 90.38 494 LYS A C 1
ATOM 3834 O O . LYS A 1 494 ? -0.392 -4.174 33.073 1.00 90.38 494 LYS A O 1
ATOM 3839 N N . GLN A 1 495 ? -2.083 -5.437 32.330 1.00 86.25 495 GLN A N 1
ATOM 3840 C CA . GLN A 1 495 ? -1.264 -6.586 31.937 1.00 86.25 495 GLN A CA 1
ATOM 3841 C C . GLN A 1 495 ? -0.907 -6.601 30.445 1.00 86.25 495 GLN A C 1
ATOM 3843 O O . GLN A 1 495 ? 0.039 -7.299 30.074 1.00 86.25 495 GLN A O 1
ATOM 3848 N N . LEU A 1 496 ? -1.563 -5.783 29.611 1.00 80.44 496 LEU A N 1
ATOM 3849 C CA . LEU A 1 496 ? -1.289 -5.672 28.171 1.00 80.44 496 LEU A CA 1
ATOM 3850 C C . LEU A 1 496 ? 0.193 -5.465 27.792 1.00 80.44 496 LEU A C 1
ATOM 3852 O O . LEU A 1 496 ? 0.594 -6.003 26.763 1.00 80.44 496 LEU A O 1
ATOM 3856 N N . PRO A 1 497 ? 1.057 -4.749 28.548 1.00 73.31 497 PRO A N 1
ATOM 3857 C CA . PRO A 1 497 ? 2.459 -4.569 28.150 1.00 73.31 497 PRO A CA 1
ATOM 3858 C C . PRO A 1 497 ? 3.264 -5.868 28.168 1.00 73.31 497 PRO A C 1
ATOM 3860 O O . PRO A 1 497 ? 4.271 -5.988 27.467 1.00 73.31 497 PRO A O 1
ATOM 3863 N N . ASN A 1 498 ? 2.833 -6.832 28.984 1.00 66.44 498 ASN A N 1
ATOM 3864 C CA . ASN A 1 498 ? 3.491 -8.109 29.193 1.00 66.44 498 ASN A CA 1
ATOM 3865 C C . ASN A 1 498 ? 2.682 -9.212 28.497 1.00 66.44 498 ASN A C 1
ATOM 3867 O O . ASN A 1 498 ? 2.112 -10.082 29.144 1.00 66.44 498 ASN A O 1
ATOM 3871 N N . LEU A 1 499 ? 2.686 -9.225 27.162 1.00 56.72 499 LEU A N 1
ATOM 3872 C CA . LEU A 1 499 ? 1.966 -10.212 26.331 1.00 56.72 499 LEU A CA 1
ATOM 3873 C C . LEU A 1 499 ? 2.439 -11.674 26.499 1.00 56.72 499 LEU A C 1
ATOM 3875 O O . LEU A 1 499 ? 1.868 -12.584 25.916 1.00 56.72 499 LEU A O 1
ATOM 3879 N N . ARG A 1 500 ? 3.450 -11.943 27.339 1.00 49.88 500 ARG A N 1
ATOM 3880 C CA . ARG A 1 500 ? 3.905 -13.307 27.683 1.00 49.88 500 ARG A CA 1
ATOM 3881 C C . ARG A 1 500 ? 2.945 -14.084 28.602 1.00 49.88 500 ARG A C 1
ATOM 3883 O O . ARG A 1 500 ? 3.278 -15.195 29.004 1.00 49.88 500 ARG A O 1
ATOM 3890 N N . TRP A 1 501 ? 1.793 -13.513 28.955 1.00 54.00 501 TRP A N 1
ATOM 3891 C CA . TRP A 1 501 ? 0.852 -14.056 29.941 1.00 54.00 501 TRP A CA 1
ATOM 3892 C C . TRP A 1 501 ? -0.569 -14.201 29.373 1.00 54.00 501 TRP A C 1
ATOM 3894 O O . TRP A 1 501 ? -1.538 -13.880 30.057 1.00 54.00 501 TRP A O 1
ATOM 3904 N N . GLU A 1 502 ? -0.685 -14.692 28.134 1.00 61.78 502 GLU A N 1
ATOM 3905 C CA . GLU A 1 502 ? -1.947 -15.000 27.431 1.00 61.78 502 GLU A CA 1
ATOM 3906 C C . GLU A 1 502 ? -3.009 -15.636 28.349 1.00 61.78 502 GLU A C 1
ATOM 3908 O O . GLU A 1 502 ? -4.138 -15.154 28.415 1.00 61.78 502 GLU A O 1
ATOM 3913 N N . ASN A 1 503 ? -2.618 -16.623 29.162 1.00 64.44 503 ASN A N 1
ATOM 3914 C CA . ASN A 1 503 ? -3.531 -17.317 30.077 1.00 64.44 503 ASN A CA 1
ATOM 3915 C C . ASN A 1 503 ? -4.193 -16.386 31.114 1.00 64.44 503 ASN A C 1
ATOM 3917 O O . ASN A 1 503 ? -5.376 -16.534 31.393 1.00 64.44 503 ASN A O 1
ATOM 3921 N N . ASN A 1 504 ? -3.479 -15.388 31.647 1.00 79.88 504 ASN A N 1
ATOM 3922 C CA . ASN A 1 504 ? -4.018 -14.533 32.712 1.00 79.88 504 ASN A CA 1
ATOM 3923 C C . ASN A 1 504 ? -5.080 -13.548 32.203 1.00 79.88 504 ASN A C 1
ATOM 3925 O O . ASN A 1 504 ? -6.041 -13.273 32.919 1.00 79.88 504 ASN A O 1
ATOM 3929 N N . ILE A 1 505 ? -4.907 -12.989 30.998 1.00 86.25 505 ILE A N 1
ATOM 3930 C CA . ILE A 1 505 ? -5.896 -12.065 30.417 1.00 86.25 505 ILE A CA 1
ATOM 3931 C C . ILE A 1 505 ? -7.122 -12.852 29.942 1.00 86.25 505 ILE A C 1
ATOM 3933 O O . ILE A 1 505 ? -8.246 -12.412 30.174 1.00 86.25 505 ILE A O 1
ATOM 3937 N N . MET A 1 506 ? -6.924 -14.042 29.365 1.00 86.31 506 MET A N 1
ATOM 3938 C CA . MET A 1 506 ? -8.024 -14.933 28.985 1.00 86.31 506 MET A CA 1
ATOM 3939 C C . MET A 1 506 ? -8.885 -15.328 30.191 1.00 86.31 506 MET A C 1
ATOM 3941 O O . MET A 1 506 ? -10.107 -15.219 30.117 1.00 86.31 506 MET A O 1
ATOM 3945 N N . ASP A 1 507 ? -8.266 -15.687 31.320 1.00 90.81 507 ASP A N 1
ATOM 3946 C CA . ASP A 1 507 ? -8.980 -15.998 32.565 1.00 90.81 507 ASP A CA 1
ATOM 3947 C C . ASP A 1 507 ? -9.786 -14.802 33.096 1.00 90.81 507 ASP A C 1
ATOM 3949 O O . ASP A 1 507 ? -10.864 -14.975 33.663 1.00 90.81 507 ASP A O 1
ATOM 3953 N N . ILE A 1 508 ? -9.278 -13.576 32.924 1.00 93.44 508 ILE A N 1
ATOM 3954 C CA . ILE A 1 508 ? -10.019 -12.361 33.281 1.00 93.44 508 ILE A CA 1
ATOM 3955 C C . ILE A 1 508 ? -11.230 -12.177 32.359 1.00 93.44 508 ILE A C 1
ATOM 3957 O O . ILE A 1 508 ? -12.321 -11.905 32.853 1.00 93.44 508 ILE A O 1
ATOM 3961 N N . CYS A 1 509 ? -11.063 -12.364 31.048 1.00 94.00 509 CYS A N 1
ATOM 3962 C CA . CYS A 1 509 ? -12.160 -12.228 30.087 1.00 94.00 509 CYS A CA 1
ATOM 3963 C C . CYS A 1 509 ? -13.271 -13.258 30.339 1.00 94.00 509 CYS A C 1
ATOM 3965 O O . CYS A 1 509 ? -14.444 -12.926 30.217 1.00 94.00 509 CYS A O 1
ATOM 3967 N N . ILE A 1 510 ? -12.915 -14.490 30.726 1.00 92.88 510 ILE A N 1
ATOM 3968 C CA . ILE A 1 510 ? -13.891 -15.522 31.115 1.00 92.88 510 ILE A CA 1
ATOM 3969 C C . ILE A 1 510 ? -14.702 -15.059 32.328 1.00 92.88 510 ILE A C 1
ATOM 3971 O O . ILE A 1 510 ? -15.921 -15.157 32.313 1.00 92.88 510 ILE A O 1
ATOM 3975 N N . LYS A 1 511 ? -14.050 -14.486 33.346 1.00 96.38 511 LYS A N 1
ATOM 3976 C CA . LYS A 1 511 ? -14.744 -13.972 34.537 1.00 96.38 511 LYS A CA 1
ATOM 3977 C C . LYS A 1 511 ? -15.675 -12.802 34.239 1.00 96.38 511 LYS A C 1
ATOM 3979 O O . LYS A 1 511 ? -16.705 -12.690 34.886 1.00 96.38 511 LYS A O 1
ATOM 3984 N N . ILE A 1 512 ? -15.316 -11.926 33.299 1.00 96.94 512 ILE A N 1
ATOM 3985 C CA . ILE A 1 512 ? -16.198 -10.826 32.879 1.00 96.94 512 ILE A CA 1
ATOM 3986 C C . ILE A 1 512 ? -17.459 -11.389 32.211 1.00 96.94 512 ILE A C 1
ATOM 3988 O O . ILE A 1 512 ? -18.556 -10.980 32.564 1.00 96.94 512 ILE A O 1
ATOM 3992 N N . ASN A 1 513 ? -17.320 -12.385 31.334 1.00 95.00 513 ASN A N 1
ATOM 3993 C CA . ASN A 1 513 ? -18.469 -13.063 30.726 1.00 95.00 513 ASN A CA 1
ATOM 3994 C C . ASN A 1 513 ? -19.307 -13.830 31.781 1.00 95.00 513 ASN A C 1
ATOM 3996 O O . ASN A 1 513 ? -20.529 -13.766 31.770 1.00 95.00 513 ASN A O 1
ATOM 4000 N N . GLU A 1 514 ? -18.689 -14.475 32.779 1.00 96.00 514 GLU A N 1
ATOM 4001 C CA . GLU A 1 514 ? -19.426 -15.074 33.911 1.00 96.00 514 GLU A CA 1
ATOM 4002 C C . GLU A 1 514 ? -20.216 -14.040 34.739 1.00 96.00 514 GLU A C 1
ATOM 4004 O O . GLU A 1 514 ? -21.235 -14.391 35.338 1.00 96.00 514 GLU A O 1
ATOM 4009 N N . LEU A 1 515 ? -19.735 -12.795 34.824 1.00 97.44 515 LEU A N 1
ATOM 4010 C CA . LEU A 1 515 ? -20.401 -11.690 35.521 1.00 97.44 515 LEU A CA 1
ATOM 4011 C C . LEU A 1 515 ? -21.552 -11.101 34.701 1.00 97.44 515 LEU A C 1
ATOM 4013 O O . LEU A 1 515 ? -22.577 -10.766 35.284 1.00 97.44 515 LEU A O 1
ATOM 4017 N N . GLU A 1 516 ? -21.408 -11.017 33.380 1.00 97.56 516 GLU A N 1
ATOM 4018 C CA . GLU A 1 516 ? -22.488 -10.632 32.465 1.00 97.56 516 GLU A CA 1
ATOM 4019 C C . GLU A 1 516 ? -23.643 -11.647 32.538 1.00 97.56 516 GLU A C 1
ATOM 4021 O O . GLU A 1 516 ? -24.755 -11.260 32.880 1.00 97.56 516 GLU A O 1
ATOM 4026 N N . ASN A 1 517 ? -23.367 -12.955 32.465 1.00 95.56 517 ASN A N 1
ATOM 4027 C CA . ASN A 1 517 ? -24.401 -13.987 32.646 1.00 95.56 517 ASN A CA 1
ATOM 4028 C C . ASN A 1 517 ? -25.113 -13.897 34.014 1.00 95.56 517 ASN A C 1
ATOM 4030 O O . ASN A 1 517 ? -26.285 -14.256 34.157 1.00 95.56 517 ASN A O 1
ATOM 4034 N N . GLN A 1 518 ? -24.398 -13.463 35.060 1.00 96.88 518 GLN A N 1
ATOM 4035 C CA . GLN A 1 518 ? -25.003 -13.198 36.369 1.00 96.88 518 GLN A CA 1
ATOM 4036 C C . GLN A 1 518 ? -25.896 -11.956 36.333 1.00 96.88 518 GLN A C 1
ATOM 4038 O O . GLN A 1 518 ? -26.985 -11.991 36.901 1.00 96.88 518 GLN A O 1
ATOM 4043 N N . ALA A 1 519 ? -25.463 -10.885 35.668 1.00 96.88 519 ALA A N 1
ATOM 4044 C CA . ALA A 1 519 ? -26.240 -9.665 35.471 1.00 96.88 519 ALA A CA 1
ATOM 4045 C C . ALA A 1 519 ? -27.556 -9.952 34.730 1.00 96.88 519 ALA A C 1
ATOM 4047 O O . ALA A 1 519 ? -28.614 -9.481 35.144 1.00 96.88 519 ALA A O 1
ATOM 4048 N N . ASP A 1 520 ? -27.500 -10.825 33.728 1.00 96.44 520 ASP A N 1
ATOM 4049 C CA . ASP A 1 520 ? -28.635 -11.338 32.962 1.00 96.44 520 ASP A CA 1
ATOM 4050 C C . ASP A 1 520 ? -29.680 -12.031 33.860 1.00 96.44 520 ASP A C 1
ATOM 4052 O O . ASP A 1 520 ? -30.896 -11.802 33.789 1.00 96.44 520 ASP A O 1
ATOM 4056 N N . ALA A 1 521 ? -29.211 -12.875 34.785 1.00 96.31 521 ALA A N 1
ATOM 4057 C CA . ALA A 1 521 ? -30.069 -13.518 35.776 1.00 96.31 521 ALA A CA 1
ATOM 4058 C C . ALA A 1 521 ? -30.676 -12.499 36.759 1.00 96.31 521 ALA A C 1
ATOM 4060 O O . ALA A 1 521 ? -31.871 -12.584 37.062 1.00 96.31 521 ALA A O 1
ATOM 4061 N N . VAL A 1 522 ? -29.884 -11.517 37.208 1.00 97.12 522 VAL A N 1
ATOM 4062 C CA . VAL A 1 522 ? -30.335 -10.426 38.091 1.00 97.12 522 VAL A CA 1
ATOM 4063 C C . VAL A 1 522 ? -31.399 -9.566 37.402 1.00 97.12 522 VAL A C 1
ATOM 4065 O O . VAL A 1 522 ? -32.402 -9.230 38.035 1.00 97.12 522 VAL A O 1
ATOM 4068 N N . LEU A 1 523 ? -31.252 -9.267 36.106 1.00 97.25 523 LEU A N 1
ATOM 4069 C CA . LEU A 1 523 ? -32.254 -8.542 35.323 1.00 97.25 523 LEU A CA 1
ATOM 4070 C C . LEU A 1 523 ? -33.583 -9.301 35.305 1.00 97.25 523 LEU A C 1
ATOM 4072 O O . LEU A 1 523 ? -34.631 -8.740 35.632 1.00 97.25 523 LEU A O 1
ATOM 4076 N N . ASN A 1 524 ? -33.544 -10.588 34.957 1.00 95.06 524 ASN A N 1
ATOM 4077 C CA . ASN A 1 524 ? -34.739 -11.421 34.852 1.00 95.06 524 ASN A CA 1
ATOM 4078 C C . ASN A 1 524 ? -35.466 -11.572 36.200 1.00 95.06 524 ASN A C 1
ATOM 4080 O O . ASN A 1 524 ? -36.691 -11.421 36.265 1.00 95.06 524 ASN A O 1
ATOM 4084 N N . GLU A 1 525 ? -34.729 -11.824 37.288 1.00 94.62 525 GLU A N 1
ATOM 4085 C CA . GLU A 1 525 ? -35.298 -11.901 38.638 1.00 94.62 525 GLU A CA 1
ATOM 4086 C C . GLU A 1 525 ? -35.848 -10.539 39.091 1.00 94.62 525 GLU A C 1
ATOM 4088 O O . GLU A 1 525 ? -36.977 -10.453 39.585 1.00 94.62 525 GLU A O 1
ATOM 4093 N N . GLY A 1 526 ? -35.092 -9.461 38.868 1.00 94.25 526 GLY A N 1
ATOM 4094 C CA . GLY A 1 526 ? -35.475 -8.095 39.209 1.00 94.25 526 GLY A CA 1
ATOM 4095 C C . GLY A 1 526 ? -36.759 -7.662 38.509 1.00 94.25 526 GLY A C 1
ATOM 4096 O O . GLY A 1 526 ? -37.704 -7.218 39.163 1.00 94.25 526 GLY A O 1
ATOM 4097 N N . VAL A 1 527 ? -36.845 -7.855 37.191 1.00 93.50 527 VAL A N 1
ATOM 4098 C CA . VAL A 1 527 ? -38.044 -7.537 36.404 1.00 93.50 527 VAL A CA 1
ATOM 4099 C C . VAL A 1 527 ? -39.230 -8.390 36.855 1.00 93.50 527 VAL A C 1
ATOM 4101 O O . VAL A 1 527 ? -40.316 -7.850 37.066 1.00 93.50 527 VAL A O 1
ATOM 4104 N N . SER A 1 528 ? -39.039 -9.694 37.079 1.00 92.75 528 SER A N 1
ATOM 4105 C CA . SER A 1 528 ? -40.100 -10.563 37.608 1.00 92.75 528 SER A CA 1
ATOM 4106 C C . SER A 1 528 ? -40.636 -10.055 38.952 1.00 92.75 528 SER A C 1
ATOM 4108 O O . SER A 1 528 ? -41.849 -10.035 39.170 1.00 92.75 528 SER A O 1
ATOM 4110 N N . ASN A 1 529 ? -39.753 -9.606 39.846 1.00 91.75 529 ASN A N 1
ATOM 4111 C CA . ASN A 1 529 ? -40.137 -9.062 41.146 1.00 91.75 529 ASN A CA 1
ATOM 4112 C C . ASN A 1 529 ? -40.878 -7.723 41.033 1.00 91.75 529 ASN A C 1
ATOM 4114 O O . ASN A 1 529 ? -41.837 -7.510 41.777 1.00 91.75 529 ASN A O 1
ATOM 4118 N N . LEU A 1 530 ? -40.507 -6.856 40.082 1.00 91.19 530 LEU A N 1
ATOM 4119 C CA . LEU A 1 530 ? -41.220 -5.598 39.825 1.00 91.19 530 LEU A CA 1
ATOM 4120 C C . LEU A 1 530 ? -42.687 -5.834 39.443 1.00 91.19 530 LEU A C 1
ATOM 4122 O O . LEU A 1 530 ? -43.574 -5.142 39.943 1.00 91.19 530 LEU A O 1
ATOM 4126 N N . PHE A 1 531 ? -42.966 -6.837 38.606 1.00 89.25 531 PHE A N 1
ATOM 4127 C CA . PHE A 1 531 ? -44.330 -7.145 38.154 1.00 89.25 531 PHE A CA 1
ATOM 4128 C C . PHE A 1 531 ? -45.234 -7.769 39.231 1.00 89.25 531 PHE A C 1
ATOM 4130 O O . PHE A 1 531 ? -46.441 -7.878 39.013 1.00 89.25 531 PHE A O 1
ATOM 4137 N N . ASN A 1 532 ? -44.696 -8.117 40.405 1.00 87.81 532 ASN A N 1
ATOM 4138 C CA . ASN A 1 532 ? -45.508 -8.474 41.574 1.00 87.81 532 ASN A CA 1
ATOM 4139 C C . ASN A 1 532 ? -46.120 -7.240 42.269 1.00 87.81 532 ASN A C 1
ATOM 4141 O O . ASN A 1 532 ? -47.033 -7.386 43.084 1.00 87.81 532 ASN A O 1
ATOM 4145 N N . GLY A 1 533 ? -45.620 -6.035 41.971 1.00 80.25 533 GLY A N 1
ATOM 4146 C CA . GLY A 1 533 ? -46.144 -4.770 42.480 1.00 80.25 533 GLY A CA 1
ATOM 4147 C C . GLY A 1 533 ? -47.423 -4.298 41.775 1.00 80.25 533 GLY A C 1
ATOM 4148 O O . GLY A 1 533 ? -47.939 -4.927 40.851 1.00 80.25 533 GLY A O 1
ATOM 4149 N N . HIS A 1 534 ? -47.955 -3.155 42.218 1.00 80.12 534 HIS A N 1
ATOM 4150 C CA . HIS A 1 534 ? -49.184 -2.563 41.663 1.00 80.12 534 HIS A CA 1
ATOM 4151 C C . HIS A 1 534 ? -49.005 -1.140 41.100 1.00 80.12 534 HIS A C 1
ATOM 4153 O O . HIS A 1 534 ? -49.938 -0.624 40.484 1.00 80.12 534 HIS A O 1
ATOM 4159 N N . ASP A 1 535 ? -47.837 -0.506 41.268 1.00 90.38 535 ASP A N 1
ATOM 4160 C CA . ASP A 1 535 ? -47.558 0.826 40.714 1.00 90.38 535 ASP A CA 1
ATOM 4161 C C . ASP A 1 535 ? -46.871 0.726 39.343 1.00 90.38 535 ASP A C 1
ATOM 4163 O O . ASP A 1 535 ? -45.673 0.471 39.225 1.00 90.38 535 ASP A O 1
ATOM 4167 N N . ALA A 1 536 ? -47.643 0.971 38.284 1.00 90.94 536 ALA A N 1
ATOM 4168 C CA . ALA A 1 536 ? -47.143 0.944 36.914 1.00 90.94 536 ALA A CA 1
ATOM 4169 C C . ALA A 1 536 ? -46.051 1.997 36.635 1.00 90.94 536 ALA A C 1
ATOM 4171 O O . ALA A 1 536 ? -45.188 1.758 35.793 1.00 90.94 536 ALA A O 1
ATOM 4172 N N . ILE A 1 537 ? -46.067 3.151 37.314 1.00 91.69 537 ILE A N 1
ATOM 4173 C CA . ILE A 1 537 ? -45.062 4.207 37.112 1.00 91.69 537 ILE A CA 1
ATOM 4174 C C . ILE A 1 537 ? -43.723 3.767 37.703 1.00 91.69 537 ILE A C 1
ATOM 4176 O O . ILE A 1 537 ? -42.682 3.966 37.077 1.00 91.69 537 ILE A O 1
ATOM 4180 N N . GLU A 1 538 ? -43.746 3.165 38.890 1.00 90.12 538 GLU A N 1
ATOM 4181 C CA . GLU A 1 538 ? -42.551 2.625 39.539 1.00 90.12 538 GLU A CA 1
ATOM 4182 C C . GLU A 1 538 ? -41.946 1.472 38.728 1.00 90.12 538 GLU A C 1
ATOM 4184 O O . GLU A 1 538 ? -40.745 1.486 38.460 1.00 90.12 538 GLU A O 1
ATOM 4189 N N . ILE A 1 539 ? -42.786 0.556 38.228 1.00 92.19 539 ILE A N 1
ATOM 4190 C CA . ILE A 1 539 ? -42.355 -0.547 37.356 1.00 92.19 539 ILE A CA 1
ATOM 4191 C C . ILE A 1 539 ? -41.644 -0.017 36.106 1.00 92.19 539 ILE A C 1
ATOM 4193 O O . ILE A 1 539 ? -40.566 -0.501 35.776 1.00 92.19 539 ILE A O 1
ATOM 4197 N N . ILE A 1 540 ? -42.207 0.987 35.419 1.00 93.00 540 ILE A N 1
ATOM 4198 C CA . ILE A 1 540 ? -41.594 1.562 34.208 1.00 93.00 540 ILE A CA 1
ATOM 4199 C C . ILE A 1 540 ? -40.220 2.164 34.522 1.00 93.00 540 ILE A C 1
ATOM 4201 O O . ILE A 1 540 ? -39.260 1.911 33.797 1.00 93.00 540 ILE A O 1
ATOM 4205 N N . LYS A 1 541 ? -40.120 2.939 35.609 1.00 94.12 541 LYS A N 1
ATOM 4206 C CA . LYS A 1 541 ? -38.869 3.592 36.015 1.00 94.12 541 LYS A CA 1
ATOM 4207 C C . LYS A 1 541 ? -37.781 2.580 36.359 1.00 94.12 541 LYS A C 1
ATOM 4209 O O . LYS A 1 541 ? -36.665 2.706 35.866 1.00 94.12 541 LYS A O 1
ATOM 4214 N N . LEU A 1 542 ? -38.097 1.612 37.219 1.00 94.38 542 LEU A N 1
ATOM 4215 C CA . LEU A 1 542 ? -37.118 0.644 37.712 1.00 94.38 542 LEU A CA 1
ATOM 4216 C C . LEU A 1 542 ? -36.720 -0.354 36.629 1.00 94.38 542 LEU A C 1
ATOM 4218 O O . LEU A 1 542 ? -35.537 -0.642 36.500 1.00 94.38 542 LEU A O 1
ATOM 4222 N N . LYS A 1 543 ? -37.664 -0.797 35.790 1.00 95.00 543 LYS A N 1
ATOM 4223 C CA . LYS A 1 543 ? -37.354 -1.659 34.645 1.00 95.00 543 LYS A CA 1
ATOM 4224 C C . LYS A 1 543 ? -36.325 -1.007 33.722 1.00 95.00 543 LYS A C 1
ATOM 4226 O O . LYS A 1 543 ? -35.338 -1.649 33.396 1.00 95.00 543 LYS A O 1
ATOM 4231 N N . GLU A 1 544 ? -36.513 0.261 33.347 1.00 95.81 544 GLU A N 1
ATOM 4232 C CA . GLU A 1 544 ? -35.535 0.945 32.490 1.00 95.81 544 GLU A CA 1
ATOM 4233 C C . GLU A 1 544 ? -34.184 1.135 33.199 1.00 95.81 544 GLU A C 1
ATOM 4235 O O . GLU A 1 544 ? -33.139 1.012 32.570 1.00 95.81 544 GLU A O 1
ATOM 4240 N N . VAL A 1 545 ? -34.173 1.413 34.508 1.00 96.25 545 VAL A N 1
ATOM 4241 C CA . VAL A 1 545 ? -32.917 1.485 35.275 1.00 96.25 545 VAL A CA 1
ATOM 4242 C C . VAL A 1 545 ? -32.189 0.138 35.265 1.00 96.25 545 VAL A C 1
ATOM 4244 O O . VAL A 1 545 ? -30.980 0.130 35.064 1.00 96.25 545 VAL A O 1
ATOM 4247 N N . TYR A 1 546 ? -32.897 -0.981 35.443 1.00 97.62 546 TYR A N 1
ATOM 4248 C CA . TYR A 1 546 ? -32.297 -2.317 35.405 1.00 97.62 546 TYR A CA 1
ATOM 4249 C C . TYR A 1 546 ? -31.759 -2.666 34.017 1.00 97.62 546 TYR A C 1
ATOM 4251 O O . TYR A 1 546 ? -30.633 -3.134 33.920 1.00 97.62 546 TYR A O 1
ATOM 4259 N N . GLU A 1 547 ? -32.517 -2.376 32.956 1.00 97.12 547 GLU A N 1
ATOM 4260 C CA . GLU A 1 547 ? -32.073 -2.581 31.567 1.00 97.12 547 GLU A CA 1
ATOM 4261 C C . GLU A 1 547 ? -30.806 -1.772 31.260 1.00 97.12 547 GLU A C 1
ATOM 4263 O O . GLU A 1 547 ? -29.916 -2.243 30.569 1.00 97.12 547 GLU A O 1
ATOM 4268 N N . TYR A 1 548 ? -30.675 -0.559 31.804 1.00 97.81 548 TYR A N 1
ATOM 4269 C CA . TYR A 1 548 ? -29.448 0.222 31.638 1.00 97.81 548 TYR A CA 1
ATOM 4270 C C . TYR A 1 548 ? -28.286 -0.264 32.509 1.00 97.81 548 TYR A C 1
ATOM 4272 O O . TYR A 1 548 ? -27.141 -0.069 32.118 1.00 97.81 548 TYR A O 1
ATOM 4280 N N . LEU A 1 549 ? -28.552 -0.845 33.682 1.00 98.12 549 LEU A N 1
ATOM 4281 C CA . LEU A 1 549 ? -27.520 -1.434 34.538 1.00 98.12 549 LEU A CA 1
ATOM 4282 C C . LEU A 1 549 ? -26.940 -2.711 33.921 1.00 98.12 549 LEU A C 1
ATOM 4284 O O . LEU A 1 549 ? -25.724 -2.876 33.930 1.00 98.12 549 LEU A O 1
ATOM 4288 N N . GLU A 1 550 ? -27.786 -3.569 33.355 1.00 98.12 550 GLU A N 1
ATOM 4289 C CA . GLU A 1 550 ? -27.348 -4.741 32.590 1.00 98.12 550 GLU A CA 1
ATOM 4290 C C . GLU A 1 550 ? -26.621 -4.328 31.299 1.00 98.12 550 GLU A C 1
ATOM 4292 O O . GLU A 1 550 ? -25.525 -4.812 31.032 1.00 98.12 550 GLU A O 1
ATOM 4297 N N . LEU A 1 551 ? -27.081 -3.282 30.608 1.00 97.94 551 LEU A N 1
ATOM 4298 C CA . LEU A 1 551 ? -26.354 -2.763 29.449 1.00 97.94 551 LEU A CA 1
ATOM 4299 C C . LEU A 1 551 ? -24.917 -2.311 29.789 1.00 97.94 551 LEU A C 1
ATOM 4301 O O . LEU A 1 551 ? -24.040 -2.349 28.927 1.00 97.94 551 LEU A O 1
ATOM 4305 N N . VAL A 1 552 ? -24.627 -1.884 31.029 1.00 98.25 552 VAL A N 1
ATOM 4306 C CA . VAL A 1 552 ? -23.235 -1.609 31.448 1.00 98.25 552 VAL A CA 1
ATOM 4307 C C . VAL A 1 552 ? -22.406 -2.895 31.443 1.00 98.25 552 VAL A C 1
ATOM 4309 O O . VAL A 1 552 ? -21.239 -2.864 31.044 1.00 98.25 552 VAL A O 1
ATOM 4312 N N . THR A 1 553 ? -22.974 -4.016 31.894 1.00 97.38 553 THR A N 1
ATOM 4313 C CA . THR A 1 553 ? -22.279 -5.308 31.929 1.00 97.38 553 THR A CA 1
ATOM 4314 C C . THR A 1 553 ? -22.072 -5.884 30.532 1.00 97.38 553 THR A C 1
ATOM 4316 O O . THR A 1 553 ? -20.967 -6.352 30.264 1.00 97.38 553 THR A O 1
ATOM 4319 N N . ASP A 1 554 ? -23.017 -5.696 29.609 1.00 95.50 554 ASP A N 1
ATOM 4320 C CA . ASP A 1 554 ? -22.839 -6.026 28.185 1.00 95.50 554 ASP A CA 1
ATOM 4321 C C . ASP A 1 554 ? -21.656 -5.264 27.587 1.00 95.50 554 ASP A C 1
ATOM 4323 O O . ASP A 1 554 ? -20.798 -5.818 26.900 1.00 95.50 554 ASP A O 1
ATOM 4327 N N . LYS A 1 555 ? -21.547 -3.964 27.893 1.00 97.69 555 LYS A N 1
ATOM 4328 C CA . LYS A 1 555 ? -20.397 -3.164 27.449 1.00 97.69 555 LYS A CA 1
ATOM 4329 C C . LYS A 1 555 ? -19.091 -3.602 28.093 1.00 97.69 555 LYS A C 1
ATOM 4331 O O . LYS A 1 555 ? -18.039 -3.497 27.461 1.00 97.69 555 LYS A O 1
ATOM 4336 N N . CYS A 1 556 ? -19.125 -4.128 29.315 1.00 97.75 556 CYS A N 1
ATOM 4337 C CA . CYS A 1 556 ? -17.942 -4.746 29.904 1.00 97.75 556 CYS A CA 1
ATOM 4338 C C . CYS A 1 556 ? -17.534 -6.018 29.142 1.00 97.75 556 CYS A C 1
ATOM 4340 O O . CYS A 1 556 ? -16.335 -6.249 28.955 1.00 97.75 556 CYS A O 1
ATOM 4342 N N . GLU A 1 557 ? -18.497 -6.815 28.672 1.00 97.00 557 GLU A N 1
ATOM 4343 C CA . GLU A 1 557 ? -18.236 -7.977 27.820 1.00 97.00 557 GLU A CA 1
ATOM 4344 C C . GLU A 1 557 ? -17.646 -7.566 26.461 1.00 97.00 557 GLU A C 1
ATOM 4346 O O . GLU A 1 557 ? -16.620 -8.120 26.063 1.00 97.00 557 GLU A O 1
ATOM 4351 N N . ASP A 1 558 ? -18.190 -6.529 25.809 1.00 95.19 558 ASP A N 1
ATOM 4352 C CA . ASP A 1 558 ? -17.646 -5.974 24.557 1.00 95.19 558 ASP A CA 1
ATOM 4353 C C . ASP A 1 558 ? -16.142 -5.641 24.702 1.00 95.19 558 ASP A C 1
ATOM 4355 O O . ASP A 1 558 ? -15.326 -5.937 23.823 1.00 95.19 558 ASP A O 1
ATOM 4359 N N . VAL A 1 559 ? -15.737 -5.060 25.841 1.00 96.38 559 VAL A N 1
ATOM 4360 C CA . VAL A 1 559 ? -14.319 -4.798 26.151 1.00 96.38 559 VAL A CA 1
ATOM 4361 C C . VAL A 1 559 ? -13.525 -6.101 26.298 1.00 96.38 559 VAL A C 1
ATOM 4363 O O . VAL A 1 559 ? -12.405 -6.197 25.787 1.00 96.38 559 VAL A O 1
ATOM 4366 N N . ALA A 1 560 ? -14.072 -7.104 26.988 1.00 93.88 560 ALA A N 1
ATOM 4367 C CA . ALA A 1 560 ? -13.426 -8.404 27.166 1.00 93.88 560 ALA A CA 1
ATOM 4368 C C . ALA A 1 560 ? -13.213 -9.134 25.829 1.00 93.88 560 ALA A C 1
ATOM 4370 O O . ALA A 1 560 ? -12.161 -9.743 25.623 1.00 93.88 560 ALA A O 1
ATOM 4371 N N . ASP A 1 561 ? -14.156 -9.027 24.897 1.00 90.00 561 ASP A N 1
ATOM 4372 C CA . ASP A 1 561 ? -14.038 -9.591 23.554 1.00 90.00 561 ASP A CA 1
ATOM 4373 C C . ASP A 1 561 ? -12.950 -8.893 22.729 1.00 90.00 561 ASP A C 1
ATOM 4375 O O . ASP A 1 561 ? -12.110 -9.563 22.118 1.00 90.00 561 ASP A O 1
ATOM 4379 N N . VAL A 1 562 ? -12.864 -7.559 22.788 1.00 91.00 562 VAL A N 1
ATOM 4380 C CA . VAL A 1 562 ? -11.760 -6.818 22.152 1.00 91.00 562 VAL A CA 1
ATOM 4381 C C . VAL A 1 562 ? -10.407 -7.214 22.757 1.00 91.00 562 VAL A C 1
ATOM 4383 O O . VAL A 1 562 ? -9.429 -7.398 22.028 1.00 91.00 562 VAL A O 1
ATOM 4386 N N . LEU A 1 563 ? -10.328 -7.387 24.080 1.00 89.56 563 LEU A N 1
ATOM 4387 C CA . LEU A 1 563 ? -9.112 -7.845 24.760 1.00 89.56 563 LEU A CA 1
ATOM 4388 C C . LEU A 1 563 ? -8.731 -9.277 24.371 1.00 89.56 563 LEU A C 1
ATOM 4390 O O . LEU A 1 563 ? -7.547 -9.556 24.173 1.00 89.56 563 LEU A O 1
ATOM 4394 N N . ARG A 1 564 ? -9.706 -10.175 24.214 1.00 85.12 564 ARG A N 1
ATOM 4395 C CA . ARG A 1 564 ? -9.492 -11.547 23.737 1.00 85.12 564 ARG A CA 1
ATOM 4396 C C . ARG A 1 564 ? -8.903 -11.554 22.328 1.00 85.12 564 ARG A C 1
ATOM 4398 O O . ARG A 1 564 ? -7.891 -12.217 22.094 1.00 85.12 564 ARG A O 1
ATOM 4405 N N . ASP A 1 565 ? -9.490 -10.778 21.421 1.00 81.62 565 ASP A N 1
ATOM 4406 C CA . ASP A 1 565 ? -9.011 -10.628 20.045 1.00 81.62 565 ASP A CA 1
ATOM 4407 C C . ASP A 1 565 ? -7.585 -10.071 19.997 1.00 81.62 565 ASP A C 1
ATOM 4409 O O . ASP A 1 565 ? -6.757 -10.534 19.208 1.00 81.62 565 ASP A O 1
ATOM 4413 N N . LEU A 1 566 ? -7.274 -9.103 20.864 1.00 79.94 566 LEU A N 1
ATOM 4414 C CA . LEU A 1 566 ? -5.923 -8.575 21.028 1.00 79.94 566 LEU A CA 1
ATOM 4415 C C . LEU A 1 566 ? -4.958 -9.670 21.488 1.00 79.94 566 LEU A C 1
ATOM 4417 O O . LEU A 1 566 ? -3.944 -9.908 20.839 1.00 79.94 566 LEU A O 1
ATOM 4421 N N . VAL A 1 567 ? -5.265 -10.377 22.571 1.00 76.75 567 VAL A N 1
ATOM 4422 C CA . VAL A 1 567 ? -4.365 -11.403 23.110 1.00 76.75 567 VAL A CA 1
ATOM 4423 C C . VAL A 1 567 ? -4.073 -12.486 22.073 1.00 76.75 567 VAL A C 1
ATOM 4425 O O . VAL A 1 567 ? -2.905 -12.736 21.809 1.00 76.75 567 VAL A O 1
ATOM 4428 N N . VAL A 1 568 ? -5.093 -13.036 21.407 1.00 72.88 568 VAL A N 1
ATOM 4429 C CA . VAL A 1 568 ? -4.939 -14.083 20.371 1.00 72.88 568 VAL A CA 1
ATOM 4430 C C . VAL A 1 568 ? -4.128 -13.605 19.160 1.00 72.88 568 VAL A C 1
ATOM 4432 O O . VAL A 1 568 ? -3.531 -14.395 18.425 1.00 72.88 568 VAL A O 1
ATOM 4435 N N . LYS A 1 569 ? -4.155 -12.302 18.883 1.00 68.06 569 LYS A N 1
ATOM 4436 C CA . LYS A 1 569 ? -3.454 -11.707 17.744 1.00 68.06 569 LYS A CA 1
ATOM 4437 C C . LYS A 1 569 ? -1.986 -11.411 18.033 1.00 68.06 569 LYS A C 1
ATOM 4439 O O . LYS A 1 569 ? -1.189 -11.390 17.091 1.00 68.06 569 LYS A O 1
ATOM 4444 N N . TYR A 1 570 ? -1.675 -11.121 19.291 1.00 64.69 570 TYR A N 1
ATOM 4445 C CA . TYR A 1 570 ? -0.377 -10.638 19.747 1.00 64.69 570 TYR A CA 1
ATOM 4446 C C . TYR A 1 570 ? 0.400 -11.661 20.604 1.00 64.69 570 TYR A C 1
ATOM 4448 O O . TYR A 1 570 ? 1.551 -11.371 20.951 1.00 64.69 570 TYR A O 1
ATOM 4456 N N . SER A 1 571 ? -0.191 -12.823 20.923 1.00 55.44 571 SER A N 1
ATOM 4457 C CA . SER A 1 571 ? 0.500 -14.043 21.374 1.00 55.44 571 SER A CA 1
ATOM 4458 C C . SER A 1 571 ? 1.234 -14.739 20.226 1.00 55.44 571 SER A C 1
ATOM 4460 O O . SER A 1 571 ? 2.326 -15.293 20.506 1.00 55.44 571 SER A O 1
#

Foldseek 3Di:
DVLLQVCLVVFLLVLLLVLLVQLLVLLLQLLVDPDPVSNVVSVVSNVVSVLNCLLSVLLVQQLLDDLQQSLLSSLVVVLCVLVVQLVLLVLLLVQVVVPPSSVSVSSNVVNVVSVVVSVVSVPDQTALLVCLVVVNQVSSQVVVCNRPVDHDDDSVVSVVVRDADDLCVCCDPPNVLLLCLLQLLLLLLLLLCLLVVVCLVVVQCVVCNVPDDPSSSSVLVSVLSVLLSLLSVLLSVCCQPCFQLRLQLQLLLQLLVLLLVVLVCFPVDDPVSNSVSSSSNSNSSNNHSVSSSSVSLSQSDDSNCSSVSSSSSVVSSVVSNVNSVCLVVCPVVPRSSRSSNVSSVSSNVSSVSSVVRNDTRHRPDLVVLLVVVVVCLVLLLVLLVLLLVLLVLLLVCLQDVPPLPVSLVVLVVSLVVLVVSLVVQVVCLSVDPNPPVSSCLSNQLSVLSSQLSVLSSVLSVLCVVLVPPHHDPLSNLLSVLLSLLSVLLSVLSVCVSPLVCLPSLLVSLVVLVVSLVVLVVSLVVVLVVLVVDDDPSVSVSVNVSSVSSSVSSVSSNSNSVSSNVVSVVSD

pLDDT: mean 84.3, std 13.26, range [33.12, 98.38]

InterPro domains:
  IPR005828 Major facilitator, sugar transporter-like [PF00083] (2-373)
  IPR005829 Sugar transporter, conserved site [PS00216] (235-251)
  IPR005829 Sugar transporter, conserved site [PS00217] (45-70)
  IPR020846 Major facilitator superfamily domain [PS50850] (1-362)
  IPR036259 MFS transporter superfamily [G3DSA:1.20.1250.20] (1-376)
  IPR036259 MFS transporter superfamily [SSF103473] (2-370)
  IPR038078 PhoU-like domain superfamily [G3DSA:1.20.58.220] (377-571)

Sequence (571 aa):
MVFGNIADKLGRKTLFILDLVFFVVFAAASAFAQNFLELLIFRFLLGIGIGADYPVSSSYVAEFSDVRNRGRVISSTFAFQGVGVLAAIGVGLALLPLGPQAWRWMLLSGIVPAVIVLAFRNKLPETLRWYVPKGKIDEARKVFEEMTGKSVRRPEEVEKYAESVSFRELFSSPYKTRLIFASVSWFLVDIAVYGMGIFIPTFIHELFGANSPPTSNELVYAILYTFAGVGYWLAVLTIDILGRKVLQAVGFLVMGGALFAAAAAGSNISLPLLAALLAVFFVAENAGPNTTTWVYPVELFPTRIRGSGHGFAATMGKLGAICGVFVLLLRERYNQVLMLGFVGFASVLGAVITLAYGIETKKQSLEDVSEVFKSFYDYFTKMSENLVRGARQLDALIHDLSDSDSKYIQIKQTEHAGDELVHEVFTKLNKSFVAPIEQNEISALTKSLDDVLDIIHAVAVRLKLYKVGSPDKTMLEFSGIITTSVELIDKAIKQLPNLRWENNIMDICIKINELENQADAVLNEGVSNLFNGHDAIEIIKLKEVYEYLELVTDKCEDVADVLRDLVVKYS

Secondary structure (DSSP, 8-state):
-HHHHHHHHH-HHHHHHHHHHHHHHHHHHHHH--SHHHHHHHHHHHHHHHHHHHHHHHHHHHHSS-TTTHHHHHHHHHHHHHHHHHHHHHHHHHHGGGGGGHHHHHHHHTHHHHHHHHHHHTTSPPPHHHHGGGT-HHHHHHHHHHHHS-----THHHHTT-----GGGGGSTTHHHHHHHHHHHHHHHHHHHHHHHHHHHHHHHHHH-TT--HHHHHHHHHHHHHHHHHHHHHHHHHHHHH-HHHHHHHHHHHHHHHHHHHHHHGGG--HHHHHHHHHHHHHHHHHTHHHHHHHHHHHHS-HHHHHHHHHHHHHHHHHHHHHHHHHHHHHHHT-HHHHHHHHHHHHHHHHHHHHHH----TT--HHHHHHHHHHHHHHHHHHHHHHHHHHHHHHHHHH-GGGHHHHHHHHHHHHHHHHHHHHHHHHHHHHS---HHHHHHHHHHHHHHHHHHHHHHHHHHHHHHHT--S--HHHHHHHHHHHHHHHHHHHHHTTTT-GGGHHHHHHHHHHHHHHHHHHHHHHHHHHHHHTTSS-HHHHHHHHHHHHHHHHHHHHHHHHHHHHHHHHHHH-

Organism: NCBI:txid1978159